Protein AF-A0A7W9S4D6-F1 (afdb_monomer_lite)

Organism: NCBI:txid89772

Sequence (623 aa):
MGTADERPLRIMRVCRWVDLTPTMRRVTLAGADVGPLAGSGLHARLLFPEDDQPQWPHVSADGRPVWNRGQARMPIRAYTLRNIRADAGEVDIDFFLHDGDGVAASWAKNVKADALLGIIGPIGRPVDEADWYLFAGDESSLPPIARMLENLPHDARGLVLIEIANAQERQVLQAPAGMEIRWLQRDGEPGLPHGRLLAQAVVETPVPETGRVACWLGAELTAFQIARAHWRKLGHIDESRIHVAPYWNAAKQTRTEVKLLARPTPAELFEPVDTEGLAALWRRNLADRTPSGVPDFAAAHAVTEAHLMAALVGESVIRLDTDWEGIVQALPEAGEVTVVTRNPAATHRKHGVFDRIMWNEERPVVLDRNINLRIRLESWTHGFFAGAQIAGYDADGLHIFDSCGRSVLHVLACTPAGGEKLRELAQRFRDSDQNPRIGVHRPSPPPAAPDDAEIDVAALAAQWRSMLDTHDIFALARRHGAQRTQSYRLVPDDLAWQVDTELFFEVLKEAARQGEGVMIFVGSPGNVQIHIGQVNTVSVTAKRLSVEDETFGLEIARSHAASCWLVSKPTIDGEIRSIELFDDQGDQIAWVFGERRPGSAQAHSWHALLDRICGRTPVAIPA

pLDDT: mean 87.23, std 13.24, range [28.45, 98.44]

Secondary structure (DSSP, 8-state):
-PPP----EEEEEEEEEEEEETTEEEEEEE-S--GGGGSS-SEEEEE--SSSS--PPEE-TTS-EEPPTTPPPPPEEEEEEEEEEGGGTEEEEEEE--SS--HHHHHHHT--TT-EEEEEEEESPPPPP-SEEEEEE-GGGHHHHHHHHHHS-TT-EEEEEEEESSGGGPPP----TEEEEEEEEGGGSTTPPTTHHHHHHHHHSPPPSSS-EEEEEEEEHHHHHHHHHHHHHT-SS-GGGEEEEEEE-SS---GGGGGGSS---TTTBPPPP-HHHHHHHHHHHHHSSSPPPHHHHHHHTT--HHHHHHHTBTTTEEEBPS-HHHHHHHGGGG-EEEEEEE-SSEEEEEEEE---EE--TT--EEE-SS-EEEE-GGG--EEEEE-HHHHT-SS-EEEEE-TT--EEEEEEESSHHHHHHHHHHHHHTB-S---S----BPPPPPPPPPPGGGS-HHHHHHHHHT-SSTTHHHHHHHHTT--HHHHHHHS-TTTEEEE-THHHHHHHHHHHHHT--EEEEEEETTEEEEEEE----EEE-SSEEEEEETTEEEEEEGGG--EEEEEEEEETTEEEEEEEEE-TTS-EEEEEEE---TTSPPPHHHHHHHHHHHTT-PPPPP-

InterPro domains:
  IPR007037 SIP-like, Rossmann fold domain [PF04954] (130-250)
  IPR007845 Haemin-degrading HemS/ChuX domain [PF05171] (303-413)
  IPR007845 Haemin-degrading HemS/ChuX domain [PF05171] (482-611)
  IPR013113 Siderophore-interacting, FAD-binding [PF08021] (14-124)
  IPR017927 FAD-binding domain, ferredoxin reductase-type [PS51384] (4-129)
  IPR017938 Riboflavin synthase-like beta-barrel [SSF63380] (10-126)
  IPR039261 Ferredoxin-NADP reductase (FNR), nucleotide-binding domain [G3DSA:3.40.50.80] (127-263)
  IPR039374 Siderophore-interacting protein [PTHR30157] (6-252)
  IPR053733 Heme Transport and Utilization Superfamily [G3DSA:3.40.1570.10] (294-556)
  IPR053733 Heme Transport and Utilization Superfamily [G3DSA:3.40.1570.10] (355-608)
  IPR053733 Heme Transport and Utilization Superfamily [SSF144064] (278-613)

Radius of gyration: 28.66 Å; chains: 1; bounding box: 72×70×77 Å

Structure (mmCIF, N/CA/C/O backbone):
data_AF-A0A7W9S4D6-F1
#
_entry.id   AF-A0A7W9S4D6-F1
#
loop_
_atom_site.group_PDB
_atom_site.id
_atom_site.type_symbol
_atom_site.label_atom_id
_atom_site.label_alt_id
_atom_site.label_comp_id
_atom_site.label_asym_id
_atom_site.label_entity_id
_atom_site.label_seq_id
_atom_site.pdbx_PDB_ins_code
_atom_site.Cartn_x
_atom_site.Cartn_y
_atom_site.Cartn_z
_atom_site.occupancy
_atom_site.B_iso_or_equiv
_atom_site.auth_seq_id
_atom_site.auth_comp_id
_atom_site.auth_asym_id
_atom_site.auth_atom_id
_atom_site.pdbx_PDB_model_num
ATOM 1 N N . MET A 1 1 ? 8.910 -39.777 -21.461 1.00 28.47 1 MET A N 1
ATOM 2 C CA . MET A 1 1 ? 9.525 -39.036 -20.341 1.00 28.47 1 MET A CA 1
ATOM 3 C C . MET A 1 1 ? 10.575 -38.118 -20.939 1.00 28.47 1 MET A C 1
ATOM 5 O O . MET A 1 1 ? 11.652 -38.593 -21.262 1.00 28.47 1 MET A O 1
ATOM 9 N N . GLY A 1 2 ? 10.220 -36.861 -21.218 1.00 28.45 2 GLY A N 1
ATOM 10 C CA . GLY A 1 2 ? 11.203 -35.852 -21.616 1.00 28.45 2 GLY A CA 1
ATOM 11 C C . GLY A 1 2 ? 12.002 -35.461 -20.380 1.00 28.45 2 GLY A C 1
ATOM 12 O O . GLY A 1 2 ? 11.406 -35.184 -19.340 1.00 28.45 2 GLY A O 1
ATOM 13 N N . THR A 1 3 ? 13.325 -35.539 -20.466 1.00 34.41 3 THR A N 1
ATOM 14 C CA . THR A 1 3 ? 14.243 -35.082 -19.420 1.00 34.41 3 THR A CA 1
ATOM 15 C C . THR A 1 3 ? 13.934 -33.624 -19.092 1.00 34.41 3 THR A C 1
ATOM 17 O O . THR A 1 3 ? 13.710 -32.830 -20.006 1.00 34.41 3 THR A O 1
ATOM 20 N N . ALA A 1 4 ? 13.873 -33.283 -17.802 1.00 40.53 4 ALA A N 1
ATOM 21 C CA . ALA A 1 4 ? 13.761 -31.896 -17.370 1.00 40.53 4 ALA A CA 1
ATOM 22 C C . ALA A 1 4 ? 14.850 -31.065 -18.068 1.00 40.53 4 ALA A C 1
ATOM 24 O O . ALA A 1 4 ? 15.984 -31.522 -18.198 1.00 40.53 4 ALA A O 1
ATOM 25 N N . ASP A 1 5 ? 14.474 -29.889 -18.562 1.00 56.75 5 ASP A N 1
ATOM 26 C CA . ASP A 1 5 ? 15.351 -28.923 -19.224 1.00 56.75 5 ASP A CA 1
ATOM 27 C C . ASP A 1 5 ? 16.388 -28.417 -18.204 1.00 56.75 5 ASP A C 1
ATOM 29 O O . ASP A 1 5 ? 16.167 -27.422 -17.510 1.00 56.75 5 ASP A O 1
ATOM 33 N N . GLU A 1 6 ? 17.468 -29.180 -18.004 1.00 63.72 6 GLU A N 1
ATOM 34 C CA . GLU A 1 6 ? 18.542 -28.824 -17.081 1.00 63.72 6 GLU A CA 1
ATOM 35 C C . GLU A 1 6 ? 19.187 -27.518 -17.553 1.00 63.72 6 GLU A C 1
ATOM 37 O O . GLU A 1 6 ? 19.672 -27.398 -18.677 1.00 63.72 6 GLU A O 1
ATOM 42 N N . ARG A 1 7 ? 19.206 -26.516 -16.671 1.00 78.12 7 ARG A N 1
ATOM 43 C CA . ARG A 1 7 ? 19.824 -25.205 -16.919 1.00 78.12 7 ARG A CA 1
ATOM 44 C C . ARG A 1 7 ? 21.086 -25.093 -16.074 1.00 78.12 7 ARG A C 1
ATOM 46 O O . ARG A 1 7 ? 21.044 -24.430 -15.038 1.00 78.12 7 ARG A O 1
ATOM 53 N N . PRO A 1 8 ? 22.190 -25.765 -16.445 1.00 86.88 8 PRO A N 1
ATOM 54 C 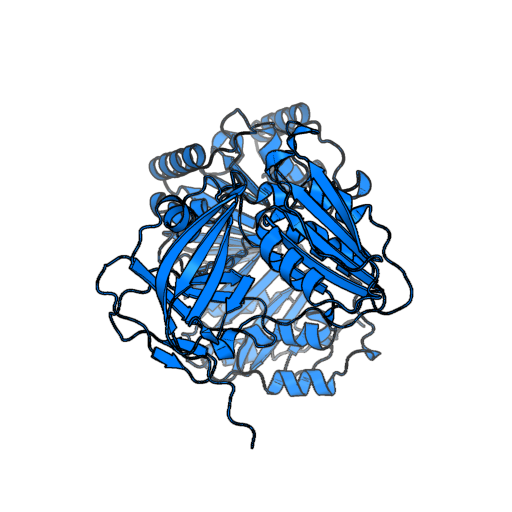CA . PRO A 1 8 ? 23.386 -25.774 -15.620 1.00 86.88 8 PRO A CA 1
ATOM 55 C C . PRO A 1 8 ? 24.000 -24.375 -15.531 1.00 86.88 8 PRO A C 1
ATOM 57 O O . PRO A 1 8 ? 23.840 -23.534 -16.423 1.00 86.88 8 PRO A O 1
ATOM 60 N N . LEU A 1 9 ? 24.737 -24.146 -14.445 1.00 92.19 9 LEU A N 1
ATOM 61 C CA . LEU A 1 9 ? 25.599 -22.980 -14.318 1.00 92.19 9 LEU A CA 1
ATOM 62 C C . LEU A 1 9 ? 26.801 -23.134 -15.252 1.00 92.19 9 LEU A C 1
ATOM 64 O O . LEU A 1 9 ? 27.550 -24.105 -15.159 1.00 92.19 9 LEU A O 1
ATOM 68 N N . ARG A 1 10 ? 27.009 -22.135 -16.106 1.00 94.12 10 ARG A N 1
ATOM 69 C CA . ARG A 1 10 ? 28.177 -22.015 -16.981 1.00 94.12 10 ARG A CA 1
ATOM 70 C C . ARG A 1 10 ? 29.079 -20.916 -16.462 1.00 94.12 10 ARG A C 1
ATOM 72 O O . ARG A 1 10 ? 28.622 -19.797 -16.256 1.00 94.12 10 ARG A O 1
ATOM 79 N N . ILE A 1 11 ? 30.349 -21.231 -16.254 1.00 95.25 11 ILE A N 1
ATOM 80 C CA . ILE A 1 11 ? 31.356 -20.237 -15.891 1.00 95.25 11 ILE A CA 1
ATOM 81 C C . ILE A 1 11 ? 31.969 -19.726 -17.188 1.00 95.25 11 ILE A C 1
ATOM 83 O O . ILE A 1 11 ? 32.553 -20.494 -17.954 1.00 95.25 11 ILE A O 1
ATOM 87 N N . MET A 1 12 ? 31.824 -18.431 -17.416 1.00 96.38 12 MET A N 1
ATOM 88 C CA . MET A 1 12 ? 32.245 -17.749 -18.626 1.00 96.38 12 MET A CA 1
ATOM 89 C C . MET A 1 12 ? 33.365 -16.763 -18.316 1.00 96.38 12 MET A C 1
ATOM 91 O O . MET A 1 12 ? 33.440 -16.231 -17.208 1.00 96.38 12 MET A O 1
ATOM 95 N N . ARG A 1 13 ? 34.214 -16.497 -19.307 1.00 96.62 13 ARG A N 1
ATOM 96 C CA . ARG A 1 13 ? 35.281 -15.489 -19.253 1.00 96.62 13 ARG A CA 1
ATOM 97 C C . ARG A 1 13 ? 35.017 -14.386 -20.260 1.00 96.62 13 ARG A C 1
ATOM 99 O O . ARG A 1 13 ? 34.566 -14.666 -21.368 1.00 96.62 13 ARG A O 1
ATOM 106 N N . VAL A 1 14 ? 35.343 -13.150 -19.907 1.00 97.50 14 VAL A N 1
ATOM 107 C CA . VAL A 1 14 ? 35.330 -12.029 -20.852 1.00 97.50 14 VAL A CA 1
ATOM 108 C C . VAL A 1 14 ? 36.462 -12.180 -21.864 1.00 97.50 14 VAL A C 1
ATOM 110 O O . VAL A 1 14 ? 37.633 -12.159 -21.495 1.00 97.50 14 VAL A O 1
ATOM 113 N N . CYS A 1 15 ? 36.116 -12.261 -23.149 1.00 95.56 15 CYS A N 1
ATOM 114 C CA . CYS A 1 15 ? 37.097 -12.302 -24.238 1.00 95.56 15 CYS A CA 1
ATOM 115 C C . CYS A 1 15 ? 37.357 -10.928 -24.846 1.00 95.56 15 CYS A C 1
ATOM 117 O O . CYS A 1 15 ? 38.493 -10.594 -25.168 1.00 95.56 15 CYS A O 1
ATOM 119 N N . ARG A 1 16 ? 36.294 -10.149 -25.060 1.00 97.00 16 ARG A N 1
ATOM 120 C CA . ARG A 1 16 ? 36.350 -8.817 -25.676 1.00 97.00 16 ARG A CA 1
ATOM 121 C C . ARG A 1 16 ? 35.084 -8.029 -25.365 1.00 97.00 16 ARG A C 1
ATOM 123 O O . ARG A 1 16 ? 34.067 -8.611 -24.992 1.00 97.00 16 ARG A O 1
ATOM 130 N N . TRP A 1 17 ? 35.133 -6.721 -25.579 1.00 98.12 17 TRP A N 1
ATOM 131 C CA . TRP A 1 17 ? 33.969 -5.844 -25.519 1.00 98.12 17 TRP A CA 1
ATOM 132 C C . TRP A 1 17 ? 34.079 -4.721 -26.551 1.00 98.12 17 TRP A C 1
ATOM 134 O O . TRP A 1 17 ? 35.173 -4.396 -27.013 1.00 98.12 17 TRP A O 1
ATOM 144 N N . VAL A 1 18 ? 32.937 -4.148 -26.920 1.00 97.56 18 VAL A N 1
ATOM 145 C CA . VAL A 1 18 ? 32.827 -3.009 -27.837 1.00 97.56 18 VAL A CA 1
ATOM 146 C C . VAL A 1 18 ? 31.683 -2.099 -27.394 1.00 97.56 18 VAL A C 1
ATOM 148 O O . VAL A 1 18 ? 30.621 -2.584 -27.004 1.00 97.56 18 VAL A O 1
ATOM 151 N N . ASP A 1 19 ? 31.897 -0.788 -27.460 1.00 97.44 19 ASP A N 1
ATOM 152 C CA . ASP A 1 19 ? 30.840 0.205 -27.264 1.00 97.44 19 ASP A CA 1
ATOM 153 C C . ASP A 1 19 ? 30.028 0.312 -28.560 1.00 97.44 19 ASP A C 1
ATOM 155 O O . ASP A 1 19 ? 30.564 0.667 -29.610 1.00 97.44 19 ASP A O 1
ATOM 159 N N . LEU A 1 20 ? 28.753 -0.078 -28.504 1.00 96.94 20 LEU A N 1
ATOM 160 C CA . LEU A 1 20 ? 27.819 -0.000 -29.631 1.00 96.94 20 LEU A CA 1
ATOM 161 C C . LEU A 1 20 ? 27.287 1.426 -29.797 1.00 96.94 20 LEU A C 1
ATOM 163 O O . LEU A 1 20 ? 27.122 1.903 -30.917 1.00 96.94 20 LEU A O 1
ATOM 167 N N . THR A 1 21 ? 27.025 2.079 -28.669 1.00 96.94 21 THR A N 1
ATOM 168 C CA . THR A 1 21 ? 26.606 3.477 -28.529 1.00 96.94 21 THR A CA 1
ATOM 169 C C . THR A 1 21 ? 27.219 4.030 -27.235 1.00 96.94 21 THR A C 1
ATOM 171 O O . THR A 1 21 ? 27.749 3.236 -26.447 1.00 96.94 21 THR A O 1
ATOM 174 N N . PRO A 1 22 ? 27.175 5.350 -26.966 1.00 94.50 22 PRO A N 1
ATOM 175 C CA . PRO A 1 22 ? 27.734 5.900 -25.729 1.00 94.50 22 PRO A CA 1
ATOM 176 C C . PRO A 1 22 ? 27.192 5.238 -24.452 1.00 94.50 22 PRO A C 1
ATOM 178 O O . PRO A 1 22 ? 27.948 5.071 -23.495 1.00 94.50 22 PRO A O 1
ATOM 181 N N . THR A 1 23 ? 25.925 4.800 -24.447 1.00 93.25 23 THR A N 1
ATOM 182 C CA . THR A 1 23 ? 25.314 4.109 -23.296 1.00 93.25 23 THR A CA 1
ATOM 183 C C . THR A 1 23 ? 25.107 2.602 -23.473 1.00 93.25 23 THR A C 1
ATOM 185 O O . THR A 1 23 ? 24.481 1.976 -22.621 1.00 93.25 23 THR A O 1
ATOM 188 N N . MET A 1 24 ? 25.643 1.961 -24.517 1.00 96.31 24 MET A N 1
ATOM 189 C CA . MET A 1 24 ? 25.496 0.512 -24.714 1.00 96.31 24 MET A CA 1
ATOM 190 C C . MET A 1 24 ? 26.831 -0.163 -25.014 1.00 96.31 24 MET A C 1
ATOM 192 O O . MET A 1 24 ? 27.460 0.107 -26.036 1.00 96.31 24 MET A O 1
ATOM 196 N N . ARG A 1 25 ? 27.214 -1.137 -24.183 1.00 97.50 25 ARG A N 1
ATOM 197 C CA . ARG A 1 25 ? 28.420 -1.953 -24.377 1.00 97.50 25 ARG A CA 1
ATOM 198 C C . ARG A 1 25 ? 28.076 -3.416 -24.592 1.00 97.50 25 ARG A C 1
ATOM 200 O O . ARG A 1 25 ? 27.480 -4.051 -23.728 1.00 97.50 25 ARG A O 1
ATOM 207 N N . ARG A 1 26 ? 28.541 -3.987 -25.700 1.00 98.19 26 ARG A N 1
ATOM 208 C CA . ARG A 1 26 ? 28.525 -5.434 -25.927 1.00 98.19 26 ARG A CA 1
ATOM 209 C C . ARG A 1 26 ? 29.752 -6.065 -25.296 1.00 98.19 26 ARG A C 1
ATOM 211 O O . ARG A 1 26 ? 30.873 -5.675 -25.611 1.00 98.19 26 ARG A O 1
ATOM 218 N N . VAL A 1 27 ? 29.550 -7.079 -24.467 1.00 98.44 27 VAL A N 1
ATOM 219 C CA . VAL A 1 27 ? 30.611 -7.927 -23.920 1.00 98.44 27 VAL A CA 1
ATOM 220 C C . VAL A 1 27 ? 30.455 -9.330 -24.494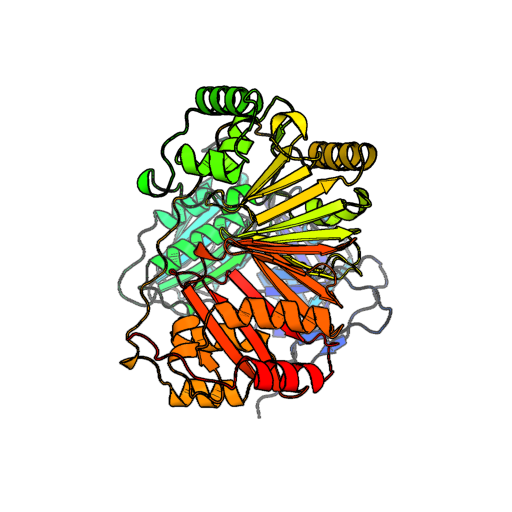 1.00 98.44 27 VAL A C 1
ATOM 222 O O . VAL A 1 27 ? 29.392 -9.941 -24.379 1.00 98.44 27 VAL A O 1
ATOM 225 N N . THR A 1 28 ? 31.520 -9.849 -25.101 1.00 98.38 28 THR A N 1
ATOM 226 C CA . THR A 1 28 ? 31.585 -11.238 -25.552 1.00 98.38 28 THR A CA 1
ATOM 227 C C . THR A 1 28 ? 32.217 -12.102 -24.470 1.00 98.38 28 THR A C 1
ATOM 229 O O . THR A 1 28 ? 33.349 -11.867 -24.035 1.00 98.38 28 THR A O 1
ATOM 232 N N . LEU A 1 29 ? 31.482 -13.135 -24.082 1.00 98.12 29 LEU A N 1
ATOM 233 C CA . LEU A 1 29 ? 31.848 -14.117 -23.078 1.00 98.12 29 LEU A CA 1
ATOM 234 C C . LEU A 1 29 ? 32.151 -15.455 -23.756 1.00 98.12 29 LEU A C 1
ATOM 236 O O . LEU A 1 29 ? 31.355 -15.887 -24.587 1.00 98.12 29 LEU A O 1
ATOM 240 N N . ALA A 1 30 ? 33.237 -16.135 -23.386 1.00 97.62 30 ALA A N 1
ATOM 241 C CA . ALA A 1 30 ? 33.519 -17.499 -23.837 1.00 97.62 30 ALA A CA 1
ATOM 242 C C . ALA A 1 30 ? 33.471 -18.518 -22.699 1.00 97.62 30 ALA A C 1
ATOM 244 O O . ALA A 1 30 ? 33.857 -18.236 -21.562 1.00 97.62 30 ALA A O 1
ATOM 245 N N . GLY A 1 31 ? 33.015 -19.723 -23.024 1.00 95.00 31 GLY A N 1
ATOM 246 C CA . GLY A 1 31 ? 32.929 -20.842 -22.099 1.00 95.00 31 GLY A CA 1
ATOM 247 C C . GLY A 1 31 ? 32.488 -22.126 -22.792 1.00 95.00 31 GLY A C 1
ATOM 248 O O . GLY A 1 31 ? 32.230 -22.161 -23.994 1.00 95.00 31 GLY A O 1
ATOM 249 N N . ALA A 1 32 ? 32.430 -23.208 -22.023 1.00 91.56 32 ALA A N 1
ATOM 250 C CA . ALA A 1 32 ? 31.983 -24.498 -22.529 1.00 91.56 32 ALA A CA 1
ATOM 251 C C . ALA A 1 32 ? 30.449 -24.573 -22.603 1.00 91.56 32 ALA A C 1
ATOM 253 O O . ALA A 1 32 ? 29.744 -23.897 -21.854 1.00 91.56 32 ALA A O 1
ATOM 254 N N . ASP A 1 33 ? 29.951 -25.449 -23.479 1.00 89.50 33 ASP A N 1
ATOM 255 C CA . ASP A 1 33 ? 28.536 -25.828 -23.562 1.00 89.50 33 ASP A CA 1
ATOM 256 C C . ASP A 1 33 ? 27.567 -24.643 -23.761 1.00 89.50 33 ASP A C 1
ATOM 258 O O . ASP A 1 33 ? 26.503 -24.584 -23.161 1.00 89.50 33 ASP A O 1
ATOM 262 N N . VAL A 1 34 ? 27.899 -23.651 -24.592 1.00 93.69 34 VAL A N 1
ATOM 263 C CA . VAL A 1 34 ? 26.993 -22.498 -24.801 1.00 93.69 34 VAL A CA 1
ATOM 264 C C . VAL A 1 34 ? 25.797 -22.813 -25.708 1.00 93.69 34 VAL A C 1
ATOM 266 O O . VAL A 1 34 ? 24.838 -22.048 -25.727 1.00 93.69 34 VAL A O 1
ATOM 269 N N . GLY A 1 35 ? 25.825 -23.928 -26.447 1.00 91.56 35 GLY A N 1
ATOM 270 C CA . GLY A 1 35 ? 24.792 -24.313 -27.419 1.00 91.56 35 GLY A CA 1
ATOM 271 C C . GLY A 1 35 ? 23.357 -24.303 -26.869 1.00 91.56 35 GLY A C 1
ATOM 272 O O . GLY A 1 35 ? 22.498 -23.670 -27.483 1.00 91.56 35 GLY A O 1
ATOM 273 N N . PRO A 1 36 ? 23.077 -24.899 -25.693 1.00 91.44 36 PRO A N 1
ATOM 274 C CA . PRO A 1 36 ? 21.741 -24.882 -25.092 1.00 91.44 36 PRO A CA 1
ATOM 275 C C . PRO A 1 36 ? 21.191 -23.480 -24.772 1.00 91.44 36 PRO A C 1
ATOM 277 O O . PRO A 1 36 ? 19.978 -23.311 -24.664 1.00 91.44 36 PRO A O 1
ATOM 280 N N . LEU A 1 37 ? 22.041 -22.447 -24.672 1.00 91.44 37 LEU A N 1
ATOM 281 C CA . LEU A 1 37 ? 21.589 -21.058 -24.497 1.00 91.44 37 LEU A CA 1
ATOM 282 C C . LEU A 1 37 ? 20.808 -20.532 -25.715 1.00 91.44 37 LEU A C 1
ATOM 284 O O . LEU A 1 37 ? 20.082 -19.549 -25.586 1.00 91.44 37 LEU A O 1
ATOM 288 N N . ALA A 1 38 ? 20.906 -21.194 -26.874 1.00 88.50 38 ALA A N 1
ATOM 289 C CA . ALA A 1 38 ? 20.139 -20.881 -28.082 1.00 88.50 38 ALA A CA 1
ATOM 290 C C . ALA A 1 38 ? 18.675 -21.355 -28.044 1.00 88.50 38 ALA A C 1
ATOM 292 O O . ALA A 1 38 ? 17.965 -21.210 -29.036 1.00 88.50 38 ALA A O 1
ATOM 293 N N . GLY A 1 39 ? 18.207 -21.897 -26.914 1.00 83.88 39 GLY A N 1
ATOM 294 C CA . GLY A 1 39 ? 16.796 -22.218 -26.704 1.00 83.88 39 GLY A CA 1
ATOM 295 C C . GLY A 1 39 ? 15.860 -20.998 -26.768 1.00 83.88 39 GLY A C 1
ATOM 296 O O . GLY A 1 39 ? 16.274 -19.852 -26.948 1.00 83.88 39 GLY A O 1
ATOM 297 N N . SER A 1 40 ? 14.562 -21.246 -26.578 1.00 79.94 40 SER A N 1
ATOM 298 C CA . SER A 1 40 ? 13.491 -20.257 -26.791 1.00 79.94 40 SER A CA 1
ATOM 299 C C . SER A 1 40 ? 13.463 -19.088 -25.796 1.00 79.94 40 SER A C 1
ATOM 301 O O . SER A 1 40 ? 12.718 -18.133 -26.001 1.00 79.94 40 SER A O 1
ATOM 303 N N . GLY A 1 41 ? 14.226 -19.152 -24.703 1.00 84.69 41 GLY A N 1
ATOM 304 C CA . GLY A 1 41 ? 14.321 -18.054 -23.743 1.00 84.69 41 GLY A CA 1
ATOM 305 C C . GLY A 1 41 ? 15.192 -16.907 -24.265 1.00 84.69 41 GLY A C 1
ATOM 306 O O . GLY A 1 41 ? 16.271 -17.125 -24.817 1.00 84.69 41 GLY A O 1
ATOM 307 N N . LEU A 1 42 ? 14.731 -15.670 -24.066 1.00 87.00 42 LEU A N 1
ATOM 308 C CA . LEU A 1 42 ? 15.439 -14.461 -24.506 1.00 87.00 42 LEU A CA 1
ATOM 309 C C . LEU A 1 42 ? 16.629 -14.107 -23.605 1.00 87.00 42 LEU A C 1
ATOM 311 O O . LEU A 1 42 ? 17.602 -13.505 -24.065 1.00 87.00 42 LEU A O 1
ATOM 315 N N . HIS A 1 43 ? 16.556 -14.465 -22.322 1.00 91.56 43 HIS A N 1
ATOM 316 C CA . HIS A 1 43 ? 17.478 -13.982 -21.299 1.00 91.56 43 HIS A CA 1
ATOM 317 C C . HIS A 1 43 ? 18.258 -15.118 -20.631 1.00 91.56 43 HIS A C 1
ATOM 319 O O . HIS A 1 43 ? 17.927 -16.293 -20.753 1.00 91.56 43 HIS A O 1
ATOM 325 N N . ALA A 1 44 ? 19.276 -14.763 -19.859 1.00 92.81 44 ALA A N 1
ATOM 326 C CA . ALA A 1 44 ? 19.931 -15.630 -18.891 1.00 92.81 44 ALA A CA 1
ATOM 327 C C . ALA A 1 44 ? 20.154 -14.870 -17.583 1.00 92.81 44 ALA A C 1
ATOM 329 O O . ALA A 1 44 ? 20.226 -13.641 -17.569 1.00 92.81 44 ALA A O 1
ATOM 330 N N . ARG A 1 45 ? 20.278 -15.597 -16.472 1.00 92.00 45 ARG A N 1
ATOM 331 C CA . ARG A 1 45 ? 20.753 -15.030 -15.209 1.00 92.00 45 ARG A CA 1
ATOM 332 C C . ARG A 1 45 ? 22.272 -14.960 -15.243 1.00 92.00 45 ARG A C 1
ATOM 334 O O . ARG A 1 45 ? 22.917 -15.998 -15.365 1.00 92.00 45 ARG A O 1
ATOM 341 N N . LEU A 1 46 ? 22.813 -13.759 -15.099 1.00 94.69 46 LEU A N 1
ATOM 342 C CA . LEU A 1 46 ? 24.232 -13.497 -14.916 1.00 94.69 46 LEU A CA 1
ATOM 343 C C . LEU A 1 46 ? 24.545 -13.381 -13.427 1.00 94.69 46 LEU A C 1
ATOM 345 O O . LEU A 1 46 ? 23.844 -12.663 -12.714 1.00 94.69 46 LEU A O 1
ATOM 349 N N . LEU A 1 47 ? 25.573 -14.089 -12.971 1.00 93.75 47 LEU A N 1
ATOM 350 C CA . LEU A 1 47 ? 26.087 -14.059 -11.606 1.00 93.75 47 LEU A CA 1
ATOM 351 C C . LEU A 1 47 ? 27.409 -13.294 -11.611 1.00 93.75 47 LEU A C 1
ATOM 353 O O . LEU A 1 47 ? 28.333 -13.689 -12.325 1.00 93.75 47 LEU A O 1
ATOM 357 N N . PHE A 1 48 ? 27.476 -12.227 -10.816 1.00 91.94 48 PHE A N 1
ATOM 358 C CA . PHE A 1 48 ? 28.609 -11.302 -10.757 1.00 91.94 48 PHE A CA 1
ATOM 359 C C . PHE A 1 48 ? 29.475 -11.625 -9.532 1.00 91.94 48 PHE A C 1
ATOM 361 O O . PHE A 1 48 ? 29.054 -11.330 -8.414 1.00 91.94 48 PHE A O 1
ATOM 368 N N . PRO A 1 49 ? 30.639 -12.271 -9.698 1.00 90.44 49 PRO A N 1
ATOM 369 C CA . PRO A 1 49 ? 31.543 -12.522 -8.584 1.00 90.44 49 PRO A CA 1
ATOM 370 C C . PRO A 1 49 ? 32.256 -11.235 -8.142 1.00 90.44 49 PRO A C 1
ATOM 372 O O . PRO A 1 49 ? 32.579 -10.390 -8.974 1.00 90.44 49 PRO A O 1
ATOM 375 N N . GLU A 1 50 ? 32.512 -11.103 -6.838 1.00 80.25 50 GLU A N 1
ATOM 376 C CA . GLU A 1 50 ? 33.300 -9.993 -6.268 1.00 80.25 50 GLU A CA 1
ATOM 377 C C . GLU A 1 50 ? 34.806 -10.310 -6.220 1.00 80.25 50 GLU A C 1
ATOM 379 O O . GLU A 1 50 ? 35.627 -9.399 -6.298 1.00 80.25 50 GLU A O 1
ATOM 384 N N . ASP A 1 51 ? 35.158 -11.601 -6.171 1.00 77.81 51 ASP A N 1
ATOM 385 C CA . ASP A 1 51 ? 36.530 -12.105 -6.071 1.00 77.81 51 ASP A CA 1
ATOM 386 C C . ASP A 1 51 ? 36.967 -12.858 -7.339 1.00 77.81 51 ASP A C 1
ATOM 388 O O . ASP A 1 51 ? 36.152 -13.482 -8.024 1.00 77.81 51 ASP A O 1
ATOM 392 N N . ASP A 1 52 ? 38.280 -12.915 -7.584 1.00 75.81 52 ASP A N 1
ATOM 393 C CA . ASP A 1 52 ? 38.885 -13.673 -8.695 1.00 75.81 52 ASP A CA 1
ATOM 394 C C . ASP A 1 52 ? 38.801 -15.205 -8.514 1.00 75.81 52 ASP A C 1
ATOM 396 O O . ASP A 1 52 ? 38.992 -15.967 -9.465 1.00 75.81 52 ASP A O 1
ATOM 400 N N . GLN A 1 53 ? 38.492 -15.679 -7.299 1.00 82.12 53 GLN A N 1
ATOM 401 C CA . GLN A 1 53 ? 38.256 -17.096 -6.985 1.00 82.12 53 GLN A CA 1
ATOM 402 C C . GLN A 1 53 ? 36.856 -17.313 -6.388 1.00 82.12 53 GLN A C 1
ATOM 404 O O . GLN A 1 53 ? 36.711 -17.620 -5.202 1.00 82.12 53 GLN A O 1
ATOM 409 N N . PRO A 1 54 ? 35.801 -17.153 -7.200 1.00 86.56 54 PRO A N 1
ATOM 410 C CA . PRO A 1 54 ? 34.436 -17.180 -6.708 1.00 86.56 54 PRO A CA 1
ATOM 411 C C . PRO A 1 54 ? 33.974 -18.573 -6.282 1.00 86.56 54 PRO A C 1
ATOM 413 O O . PRO A 1 54 ? 34.186 -19.572 -6.972 1.00 86.56 54 PRO A O 1
ATOM 416 N N . GLN A 1 55 ? 33.241 -18.625 -5.171 1.00 89.12 55 GLN A N 1
ATOM 417 C CA . GLN A 1 55 ? 32.504 -19.818 -4.762 1.00 89.12 55 GLN A CA 1
ATOM 418 C C . GLN A 1 55 ? 31.144 -19.848 -5.461 1.00 89.12 55 GLN A C 1
ATOM 420 O O . GLN A 1 55 ? 30.212 -19.161 -5.047 1.00 89.12 55 GLN A O 1
ATOM 425 N N . TRP A 1 56 ? 31.022 -20.640 -6.521 1.00 90.81 56 TRP A N 1
ATOM 426 C CA . TRP A 1 56 ? 29.795 -20.745 -7.314 1.00 90.81 56 TRP A CA 1
ATOM 427 C C . TRP A 1 56 ? 28.662 -21.499 -6.590 1.00 90.81 56 TRP A C 1
ATOM 429 O O . TRP A 1 56 ? 28.938 -22.404 -5.797 1.00 90.81 56 TRP A O 1
ATOM 439 N N . PRO A 1 57 ? 27.384 -21.164 -6.848 1.00 87.81 57 PRO A N 1
ATOM 440 C CA . PRO A 1 57 ? 26.254 -21.921 -6.320 1.00 87.81 57 PRO A CA 1
ATOM 441 C C . PRO A 1 57 ? 26.043 -23.227 -7.095 1.00 87.81 57 PRO A C 1
ATOM 443 O O . PRO A 1 57 ? 26.412 -23.349 -8.265 1.00 87.81 57 PRO A O 1
ATOM 446 N N . HIS A 1 58 ? 25.356 -24.178 -6.467 1.00 86.12 58 HIS A N 1
ATOM 447 C CA . HIS A 1 58 ? 24.755 -25.299 -7.189 1.00 86.12 58 HIS A CA 1
ATOM 448 C C . HIS A 1 58 ? 23.485 -24.831 -7.910 1.00 86.12 58 HIS A C 1
ATOM 450 O O . HIS A 1 58 ? 22.910 -23.808 -7.545 1.00 86.12 58 HIS A O 1
ATOM 456 N N . VAL A 1 59 ? 23.015 -25.568 -8.916 1.00 83.12 59 VAL A N 1
ATOM 457 C CA . VAL A 1 59 ? 21.729 -25.280 -9.567 1.00 83.12 59 VAL A CA 1
ATOM 458 C C . VAL A 1 59 ? 20.756 -26.411 -9.267 1.00 83.12 59 VAL A C 1
ATOM 460 O O . VAL A 1 59 ? 21.077 -27.576 -9.491 1.00 83.12 59 VAL A O 1
ATOM 463 N N . SER A 1 60 ? 19.589 -26.082 -8.718 1.00 76.81 60 SER A N 1
ATOM 464 C CA . SER A 1 60 ? 18.512 -27.048 -8.492 1.00 76.81 60 SER A CA 1
ATOM 465 C C . SER A 1 60 ? 17.845 -27.461 -9.806 1.00 76.81 60 SER A C 1
ATOM 467 O O . SER A 1 60 ? 17.988 -26.798 -10.832 1.00 76.81 60 SER A O 1
ATOM 469 N N . ALA A 1 61 ? 17.064 -28.544 -9.772 1.00 71.12 61 ALA A N 1
ATOM 470 C CA . ALA A 1 61 ? 16.370 -29.079 -10.948 1.00 71.12 61 ALA A CA 1
ATOM 471 C C . ALA A 1 61 ? 15.409 -28.076 -11.627 1.00 71.12 61 ALA A C 1
ATOM 473 O O . ALA A 1 61 ? 15.129 -28.198 -12.812 1.00 71.12 61 ALA A O 1
ATOM 474 N N . ASP A 1 62 ? 14.926 -27.064 -10.901 1.00 66.12 62 ASP A N 1
ATOM 475 C CA . ASP A 1 62 ? 14.099 -25.966 -11.425 1.00 66.12 62 ASP A CA 1
ATOM 476 C C . ASP A 1 62 ? 14.926 -24.772 -11.957 1.00 66.12 62 ASP A C 1
ATOM 478 O O . ASP A 1 62 ? 14.387 -23.707 -12.277 1.00 66.12 62 ASP A O 1
ATOM 482 N N . GLY A 1 63 ? 16.249 -24.929 -12.058 1.00 71.12 63 GLY A N 1
ATOM 483 C CA . GLY A 1 63 ? 17.160 -23.931 -12.606 1.00 71.12 63 GLY A CA 1
ATOM 484 C C . GLY A 1 63 ? 17.419 -22.750 -11.670 1.00 71.12 63 GLY A C 1
ATOM 485 O O . GLY A 1 63 ? 17.735 -21.661 -12.158 1.00 71.12 63 GLY A O 1
ATOM 486 N N . ARG A 1 64 ? 17.236 -22.899 -10.349 1.00 76.62 64 ARG A N 1
ATOM 487 C CA . ARG A 1 64 ? 17.529 -21.849 -9.356 1.00 76.62 64 ARG A CA 1
ATOM 488 C C . ARG A 1 64 ? 18.912 -22.052 -8.721 1.00 76.62 64 ARG A C 1
ATOM 490 O O . ARG A 1 64 ? 19.307 -23.185 -8.465 1.00 76.62 64 ARG A O 1
ATOM 497 N N . PRO A 1 65 ? 19.661 -20.972 -8.444 1.00 78.69 65 PRO A N 1
ATOM 498 C CA . PRO A 1 65 ? 20.923 -21.072 -7.721 1.00 78.69 65 PRO A CA 1
ATOM 499 C C . PRO A 1 65 ? 20.674 -21.408 -6.243 1.00 78.69 65 PRO A C 1
ATOM 501 O O . PRO A 1 65 ? 19.886 -20.745 -5.566 1.00 78.69 65 PRO A O 1
ATOM 504 N N . VAL A 1 66 ? 21.378 -22.419 -5.742 1.00 80.81 66 VAL A N 1
ATOM 505 C CA . VAL A 1 66 ? 21.345 -22.913 -4.365 1.00 80.81 66 VAL A CA 1
ATOM 506 C C . VAL A 1 66 ? 22.706 -22.663 -3.720 1.00 80.81 66 VAL A C 1
ATOM 508 O O . VAL A 1 66 ? 23.739 -23.110 -4.218 1.00 80.81 66 VAL A O 1
ATOM 511 N N . TRP A 1 67 ? 22.688 -21.944 -2.601 1.00 84.12 67 TRP A N 1
ATOM 512 C CA . TRP A 1 67 ? 23.877 -21.538 -1.851 1.00 84.12 67 TRP A CA 1
ATOM 513 C C . TRP A 1 67 ? 24.038 -22.397 -0.599 1.00 84.12 67 TRP A C 1
ATOM 515 O O . TRP A 1 67 ? 23.062 -22.641 0.116 1.00 84.12 67 TRP A O 1
ATOM 525 N N . ASN A 1 68 ? 25.2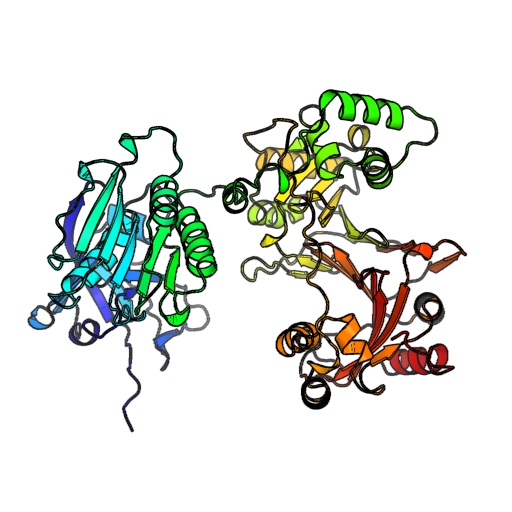68 -22.809 -0.300 1.00 78.75 68 ASN A N 1
ATOM 526 C CA . ASN A 1 68 ? 25.571 -23.524 0.934 1.00 78.75 68 ASN A CA 1
ATOM 527 C C . ASN A 1 68 ? 25.458 -22.590 2.150 1.00 78.75 68 ASN A C 1
ATOM 529 O O . ASN A 1 68 ? 25.603 -21.369 2.052 1.00 78.75 68 ASN A O 1
ATOM 533 N N . ARG A 1 69 ? 25.192 -23.158 3.333 1.00 66.62 69 ARG A N 1
ATOM 534 C CA . ARG A 1 69 ? 25.069 -22.380 4.574 1.00 66.62 69 ARG A CA 1
ATOM 535 C C . ARG A 1 69 ? 26.377 -21.628 4.856 1.00 66.62 69 ARG A C 1
ATOM 537 O O . ARG A 1 69 ? 27.420 -22.254 4.992 1.00 66.62 69 ARG A O 1
ATOM 544 N N . GLY A 1 70 ? 26.299 -20.301 4.978 1.00 69.69 70 GLY A N 1
ATOM 545 C CA . GLY A 1 70 ? 27.458 -19.428 5.219 1.00 69.69 70 GLY A CA 1
ATOM 546 C C . GLY A 1 70 ? 28.195 -18.959 3.958 1.00 69.69 70 GLY A C 1
ATOM 547 O O . GLY A 1 70 ? 29.117 -18.161 4.077 1.00 69.69 70 GLY A O 1
ATOM 548 N N . GLN A 1 71 ? 27.788 -19.403 2.763 1.00 74.75 71 GLN A N 1
ATOM 549 C CA . GLN A 1 71 ? 28.347 -18.930 1.495 1.00 74.75 71 GLN A CA 1
ATOM 550 C C . GLN A 1 71 ? 27.821 -17.525 1.165 1.00 74.75 71 GLN A C 1
ATOM 552 O O . GLN A 1 71 ? 26.609 -17.284 1.208 1.00 74.75 71 GLN A O 1
ATOM 557 N N . ALA A 1 72 ? 28.725 -16.605 0.818 1.00 70.56 72 ALA A N 1
ATOM 558 C CA . ALA A 1 72 ? 28.362 -15.275 0.337 1.00 70.56 72 ALA A CA 1
ATOM 559 C C . ALA A 1 72 ? 27.575 -15.380 -0.980 1.00 70.56 72 ALA A C 1
ATOM 561 O O . ALA A 1 72 ? 27.911 -16.177 -1.858 1.00 70.56 72 ALA A O 1
ATOM 562 N N . ARG A 1 73 ? 26.503 -14.593 -1.110 1.00 82.38 73 ARG A N 1
ATOM 563 C CA . ARG A 1 73 ? 25.639 -14.618 -2.297 1.00 82.38 73 ARG A CA 1
ATOM 564 C C . ARG A 1 73 ? 26.119 -13.600 -3.319 1.00 82.38 73 ARG A C 1
ATOM 566 O O . ARG A 1 73 ? 26.214 -12.421 -3.003 1.00 82.38 73 ARG A O 1
ATOM 573 N N . MET A 1 74 ? 26.319 -14.049 -4.553 1.00 85.75 74 MET A N 1
ATOM 574 C CA . MET A 1 74 ? 26.628 -13.157 -5.672 1.00 85.75 74 MET A CA 1
ATOM 575 C C . MET A 1 74 ? 25.375 -12.406 -6.133 1.00 85.75 74 MET A C 1
ATOM 577 O O . MET A 1 74 ? 24.293 -13.006 -6.195 1.00 85.75 74 MET A O 1
ATOM 581 N N . PRO A 1 75 ? 25.501 -11.132 -6.538 1.00 85.31 75 PRO A N 1
ATOM 582 C CA . PRO A 1 75 ? 24.457 -10.447 -7.278 1.00 85.31 75 PRO A CA 1
ATOM 583 C C . PRO A 1 75 ? 24.078 -11.216 -8.548 1.00 85.31 75 PRO A C 1
ATOM 585 O O . PRO A 1 75 ? 24.940 -11.682 -9.295 1.00 85.31 75 PRO A O 1
ATOM 588 N N . ILE A 1 76 ? 22.772 -11.325 -8.802 1.00 84.50 76 ILE A N 1
ATOM 589 C CA . ILE A 1 76 ? 22.222 -11.978 -9.994 1.00 84.50 76 ILE A CA 1
ATOM 590 C C . ILE A 1 76 ? 21.388 -10.970 -10.778 1.00 84.50 76 ILE A C 1
ATOM 592 O O . ILE A 1 76 ? 20.553 -10.281 -10.186 1.00 84.50 76 ILE A O 1
ATOM 596 N N . ARG A 1 77 ? 21.588 -10.869 -12.095 1.00 85.69 77 ARG A N 1
ATOM 597 C CA . ARG A 1 77 ? 20.763 -10.030 -12.986 1.00 85.69 77 ARG A CA 1
ATOM 598 C C . ARG A 1 77 ? 20.354 -10.799 -14.232 1.00 85.69 77 ARG A C 1
ATOM 600 O O . ARG A 1 77 ? 21.121 -11.617 -14.724 1.00 85.69 77 ARG A O 1
ATOM 607 N N . ALA A 1 78 ? 19.149 -10.553 -14.732 1.00 88.94 78 ALA A N 1
ATOM 608 C CA . ALA A 1 78 ? 18.716 -11.111 -16.006 1.00 88.94 78 ALA A CA 1
ATOM 609 C C . ALA A 1 78 ? 19.217 -10.220 -17.149 1.00 88.94 78 ALA A C 1
ATOM 611 O O . ALA A 1 78 ? 19.026 -9.011 -17.100 1.00 88.94 78 ALA A O 1
ATOM 612 N N . TYR A 1 79 ? 19.841 -10.818 -18.160 1.00 93.38 79 TYR A N 1
ATOM 613 C CA . TYR A 1 79 ? 20.313 -10.123 -19.357 1.00 93.38 79 TYR A CA 1
ATOM 614 C C . TYR A 1 79 ? 19.944 -10.895 -20.612 1.00 93.38 79 TYR A C 1
ATOM 616 O O . TYR A 1 79 ? 19.893 -12.124 -20.601 1.00 93.38 79 TYR A O 1
ATOM 624 N N . THR A 1 80 ? 19.704 -10.175 -21.704 1.00 94.12 80 THR A N 1
ATOM 625 C CA . THR A 1 80 ? 19.421 -10.780 -23.007 1.00 94.12 80 THR A CA 1
ATOM 626 C C . THR A 1 80 ? 20.659 -11.465 -23.564 1.00 94.12 80 THR A C 1
ATOM 628 O O . THR A 1 80 ? 21.714 -10.853 -23.711 1.00 94.12 80 THR A O 1
ATOM 631 N N . LEU A 1 81 ? 20.500 -12.733 -23.928 1.00 94.94 81 LEU A N 1
ATOM 632 C CA . LEU A 1 81 ? 21.476 -13.479 -24.713 1.00 94.94 81 LEU A CA 1
ATOM 633 C C . LEU A 1 81 ? 21.401 -12.952 -26.155 1.00 94.94 81 LEU A C 1
ATOM 635 O O . LEU A 1 81 ? 20.412 -13.223 -26.830 1.00 94.94 81 LEU A O 1
ATOM 639 N N . ARG A 1 82 ? 22.363 -12.160 -26.642 1.00 95.19 82 ARG A N 1
ATOM 640 C CA . ARG A 1 82 ? 22.208 -11.485 -27.946 1.00 95.19 82 ARG A CA 1
ATOM 641 C C . ARG A 1 82 ? 22.564 -12.342 -29.134 1.00 95.19 82 ARG A C 1
ATOM 643 O O . ARG A 1 82 ? 21.714 -12.521 -29.996 1.00 95.19 82 ARG A O 1
ATOM 650 N N . ASN A 1 83 ? 23.782 -12.868 -29.144 1.00 93.25 83 ASN A N 1
ATOM 651 C CA . ASN A 1 83 ? 24.266 -13.798 -30.156 1.00 93.25 83 ASN A CA 1
ATOM 652 C C . ASN A 1 83 ? 24.924 -14.969 -29.448 1.00 93.25 83 ASN A C 1
ATOM 654 O O . ASN A 1 83 ? 25.739 -14.756 -28.554 1.00 93.25 83 ASN A O 1
ATOM 658 N N . ILE A 1 84 ? 24.607 -16.188 -29.866 1.00 95.25 84 ILE A N 1
ATOM 659 C CA . ILE A 1 84 ? 25.211 -17.406 -29.329 1.00 95.25 84 ILE A CA 1
ATOM 660 C C . ILE A 1 84 ? 25.912 -18.106 -30.485 1.00 95.25 84 ILE A C 1
ATOM 662 O O . ILE A 1 84 ? 25.281 -18.493 -31.466 1.00 95.25 84 ILE A O 1
ATOM 666 N N . ARG A 1 85 ? 27.231 -18.240 -30.381 1.00 95.62 85 ARG A N 1
ATOM 667 C CA . ARG A 1 85 ? 28.081 -18.907 -31.369 1.00 95.62 85 ARG A CA 1
ATOM 668 C C . ARG A 1 85 ? 28.573 -20.207 -30.756 1.00 95.62 85 ARG A C 1
ATOM 670 O O . ARG A 1 85 ? 29.646 -20.244 -30.156 1.00 95.62 85 ARG A O 1
ATOM 677 N N . ALA A 1 86 ? 27.759 -21.255 -30.888 1.00 93.75 86 ALA A N 1
ATOM 678 C CA . ALA A 1 86 ? 28.016 -22.565 -30.288 1.00 93.75 86 ALA A CA 1
ATOM 679 C C . ALA A 1 86 ? 29.389 -23.129 -30.682 1.00 93.75 86 ALA A C 1
ATOM 681 O O . ALA A 1 86 ? 30.147 -23.530 -29.804 1.00 93.75 86 ALA A O 1
ATOM 682 N N . ASP A 1 87 ? 29.742 -23.050 -31.968 1.00 93.50 87 ASP A N 1
ATOM 683 C CA . ASP A 1 87 ? 31.015 -23.561 -32.497 1.00 93.50 87 ASP A CA 1
ATOM 684 C C . ASP A 1 87 ? 32.241 -22.834 -31.927 1.00 93.50 87 ASP A C 1
ATOM 686 O O . ASP A 1 87 ? 33.312 -23.420 -31.791 1.00 93.50 87 ASP A O 1
ATOM 690 N N . ALA A 1 88 ? 32.084 -21.555 -31.576 1.00 94.25 88 ALA A N 1
ATOM 691 C CA . ALA A 1 88 ? 33.138 -20.740 -30.977 1.00 94.25 88 ALA A CA 1
ATOM 692 C C . ALA A 1 88 ? 33.112 -20.763 -29.438 1.00 94.25 88 ALA A C 1
ATOM 694 O O . ALA A 1 88 ? 34.016 -20.221 -28.806 1.00 94.25 88 ALA A O 1
ATOM 695 N N . GLY A 1 89 ? 32.080 -21.348 -28.822 1.00 96.31 89 GLY A N 1
ATOM 696 C CA . GLY A 1 89 ? 31.878 -21.279 -27.376 1.00 96.31 89 GLY A CA 1
ATOM 697 C C . GLY A 1 89 ? 31.584 -19.865 -26.865 1.00 96.31 89 GLY A C 1
ATOM 698 O O . GLY A 1 89 ? 31.873 -19.576 -25.708 1.00 96.31 89 GLY A O 1
ATOM 699 N N . GLU A 1 90 ? 31.043 -18.972 -27.703 1.00 97.94 90 GLU A N 1
ATOM 700 C CA . GLU A 1 90 ? 30.877 -17.552 -27.370 1.00 97.94 90 GLU A CA 1
ATOM 701 C C . GLU A 1 90 ? 29.416 -17.108 -27.238 1.00 97.94 90 GLU A C 1
ATOM 703 O O . GLU A 1 90 ? 28.537 -17.552 -27.980 1.00 97.94 90 GLU A O 1
ATOM 708 N N . VAL A 1 91 ? 29.181 -16.144 -26.348 1.00 97.88 91 VAL A N 1
ATOM 709 C CA . VAL A 1 91 ? 27.901 -15.457 -26.159 1.00 97.88 91 VAL A CA 1
ATOM 710 C C . VAL A 1 91 ? 28.133 -13.954 -26.064 1.00 97.88 91 VAL A C 1
ATOM 712 O O . VAL A 1 91 ? 28.970 -13.504 -25.288 1.00 97.88 91 VAL A O 1
ATOM 715 N N . ASP A 1 92 ? 27.366 -13.171 -26.817 1.00 98.06 92 ASP A N 1
ATOM 716 C CA . ASP A 1 92 ? 27.316 -11.717 -26.661 1.00 98.06 92 ASP A CA 1
ATOM 717 C C . ASP A 1 92 ? 26.203 -11.316 -25.692 1.00 98.06 92 ASP A C 1
ATOM 719 O O . ASP A 1 92 ? 25.068 -11.784 -25.820 1.00 98.06 92 ASP A O 1
ATOM 723 N N . ILE A 1 93 ? 26.520 -10.405 -24.774 1.00 98.06 93 ILE A N 1
ATOM 724 C CA . ILE A 1 93 ? 25.562 -9.722 -23.905 1.00 98.06 93 ILE A CA 1
ATOM 725 C C . ILE A 1 93 ? 25.734 -8.215 -24.078 1.00 98.06 93 ILE A C 1
ATOM 727 O O . ILE A 1 93 ? 26.850 -7.706 -23.988 1.00 98.06 93 ILE A O 1
ATOM 731 N N . ASP A 1 94 ? 24.628 -7.506 -24.270 1.00 97.56 94 ASP A N 1
ATOM 732 C CA . ASP A 1 94 ? 24.614 -6.047 -24.369 1.00 97.56 94 ASP A CA 1
ATOM 733 C C . ASP A 1 94 ? 24.207 -5.445 -23.018 1.00 97.56 94 ASP A C 1
ATOM 735 O O . ASP A 1 94 ? 23.163 -5.789 -22.457 1.00 97.56 94 ASP A O 1
ATOM 739 N N . PHE A 1 95 ? 25.055 -4.567 -22.486 1.00 94.81 95 PHE A N 1
ATOM 740 C CA . PHE A 1 95 ? 24.889 -3.885 -21.210 1.00 94.81 95 PHE A CA 1
ATOM 741 C C . PHE A 1 95 ? 24.567 -2.414 -21.431 1.00 94.81 95 PHE A C 1
ATOM 743 O O . PHE A 1 95 ? 25.388 -1.666 -21.965 1.00 94.81 95 PHE A O 1
ATOM 750 N N . PHE A 1 96 ? 23.400 -2.000 -20.946 1.00 92.12 96 PHE A N 1
ATOM 751 C CA . PHE A 1 96 ? 23.048 -0.593 -20.840 1.00 92.12 96 PHE A CA 1
ATOM 752 C C . PHE A 1 96 ? 23.817 0.067 -19.686 1.00 92.12 96 PHE A C 1
ATOM 754 O O . PHE A 1 96 ? 23.795 -0.408 -18.546 1.00 92.12 96 PHE A O 1
ATOM 761 N N . LEU A 1 97 ? 24.530 1.145 -20.000 1.00 89.75 97 LEU A N 1
ATOM 762 C CA . LEU A 1 97 ? 25.430 1.875 -19.119 1.00 89.75 97 LEU A CA 1
ATOM 763 C C . LEU A 1 97 ? 24.724 3.130 -18.594 1.00 89.75 97 LEU A C 1
ATOM 765 O O . LEU A 1 97 ? 24.838 4.204 -19.175 1.00 89.75 97 LEU A O 1
ATOM 769 N N . HIS A 1 98 ? 24.022 3.001 -17.471 1.00 80.12 98 HIS A N 1
ATOM 770 C CA . HIS A 1 98 ? 23.404 4.134 -16.776 1.00 80.12 98 HIS A CA 1
ATOM 771 C C . HIS A 1 98 ? 24.277 4.629 -15.610 1.00 80.12 98 HIS A C 1
ATOM 773 O O . HIS A 1 98 ? 25.170 3.922 -15.132 1.00 80.12 98 HIS A O 1
ATOM 779 N N . ASP A 1 99 ? 24.026 5.845 -15.127 1.00 68.56 99 ASP A N 1
ATOM 780 C CA . ASP A 1 99 ? 24.819 6.511 -14.076 1.00 68.56 99 ASP A CA 1
ATOM 781 C C . ASP A 1 99 ? 24.449 6.114 -12.638 1.00 68.56 99 ASP A C 1
ATOM 783 O O . ASP A 1 99 ? 24.863 6.762 -11.683 1.00 68.56 99 ASP A O 1
ATOM 787 N N . GLY A 1 100 ? 23.702 5.020 -12.471 1.00 61.56 100 GLY A N 1
ATOM 788 C CA . GLY A 1 100 ? 23.361 4.474 -11.154 1.00 61.56 100 GLY A CA 1
ATOM 789 C C . GLY A 1 100 ? 24.371 3.440 -10.649 1.00 61.56 100 GLY A C 1
ATOM 790 O O . GLY A 1 100 ? 25.105 2.835 -11.431 1.00 61.56 100 GLY A O 1
ATOM 791 N N . ASP A 1 101 ? 24.321 3.142 -9.347 1.00 60.72 101 ASP A N 1
ATOM 792 C CA . ASP A 1 101 ? 25.183 2.159 -8.657 1.00 60.72 101 ASP A CA 1
ATOM 793 C C . ASP A 1 101 ? 24.803 0.686 -8.943 1.00 60.72 101 ASP A C 1
ATOM 795 O O . ASP A 1 101 ? 24.943 -0.212 -8.109 1.00 60.72 101 ASP A O 1
ATOM 799 N N . GLY A 1 102 ? 24.278 0.401 -10.136 1.00 73.19 102 GLY A N 1
ATOM 800 C CA . GLY A 1 102 ? 23.883 -0.945 -10.533 1.00 73.19 102 GLY A CA 1
ATOM 801 C C . GLY A 1 102 ? 25.102 -1.847 -10.723 1.00 73.19 102 GLY A C 1
ATOM 802 O O . GLY A 1 102 ? 25.942 -1.566 -11.574 1.00 73.19 102 GLY A O 1
ATOM 803 N N . VAL A 1 103 ? 25.162 -2.973 -9.999 1.00 84.31 103 VAL A N 1
ATOM 804 C CA . VAL A 1 103 ? 26.277 -3.947 -10.065 1.00 84.31 103 VAL A CA 1
ATOM 805 C C . VAL A 1 103 ? 26.677 -4.285 -11.503 1.00 84.31 103 VAL A C 1
ATOM 807 O O . VAL A 1 103 ? 27.856 -4.264 -11.833 1.00 84.31 103 VAL A O 1
ATOM 810 N N . ALA A 1 104 ? 25.707 -4.560 -12.377 1.00 86.88 104 ALA A N 1
ATOM 811 C CA . ALA A 1 104 ? 25.985 -4.970 -13.748 1.00 86.88 104 ALA A CA 1
ATOM 812 C C . ALA A 1 104 ? 26.445 -3.813 -14.653 1.00 86.88 104 ALA A C 1
ATOM 814 O O . ALA A 1 104 ? 27.374 -3.998 -15.436 1.00 86.88 104 ALA A O 1
ATOM 815 N N . ALA A 1 105 ? 25.854 -2.620 -14.519 1.00 86.69 105 ALA A N 1
ATOM 816 C CA . ALA A 1 105 ? 26.293 -1.430 -15.250 1.00 86.69 105 ALA A CA 1
ATOM 817 C C . ALA A 1 105 ? 27.708 -1.010 -14.817 1.00 86.69 105 ALA A C 1
ATOM 819 O O . ALA A 1 105 ? 28.568 -0.772 -15.662 1.00 86.69 105 ALA A O 1
ATOM 820 N N . SER A 1 106 ? 27.981 -1.004 -13.507 1.00 88.81 106 SER A N 1
ATOM 821 C CA . SER A 1 106 ? 29.310 -0.731 -12.948 1.00 88.81 106 SER A CA 1
ATOM 822 C C . SER A 1 106 ? 30.344 -1.772 -13.388 1.00 88.81 106 SER A C 1
ATOM 824 O O . SER A 1 106 ? 31.441 -1.415 -13.826 1.00 88.81 106 SER A O 1
ATOM 826 N N . TRP A 1 107 ? 29.981 -3.058 -13.360 1.00 92.75 107 TRP A N 1
ATOM 827 C CA . TRP A 1 107 ? 30.831 -4.138 -13.858 1.00 92.75 107 TRP A CA 1
ATOM 828 C C . TRP A 1 107 ? 31.146 -3.971 -15.349 1.00 92.75 107 TRP A C 1
ATOM 830 O O . TRP A 1 107 ? 32.306 -4.055 -15.736 1.00 92.75 107 TRP A O 1
ATOM 840 N N . ALA A 1 108 ? 30.150 -3.662 -16.186 1.00 93.69 108 ALA A N 1
ATOM 841 C CA . ALA A 1 108 ? 30.342 -3.489 -17.626 1.00 93.69 108 ALA A CA 1
ATOM 842 C C . ALA A 1 108 ? 31.169 -2.236 -17.971 1.00 93.69 108 ALA A C 1
ATOM 844 O O . ALA A 1 108 ? 32.023 -2.285 -18.865 1.00 93.69 108 ALA A O 1
ATOM 845 N N . LYS A 1 109 ? 30.975 -1.128 -17.238 1.00 91.38 109 LYS A N 1
ATOM 846 C CA . LYS A 1 109 ? 31.806 0.088 -17.345 1.00 91.38 109 LYS A CA 1
ATOM 847 C C . LYS A 1 109 ? 33.283 -0.234 -17.084 1.00 91.38 109 LYS A C 1
ATOM 849 O O . LYS A 1 109 ? 34.146 0.230 -17.827 1.00 91.38 109 LYS A O 1
ATOM 854 N N . ASN A 1 110 ? 33.549 -1.085 -16.093 1.00 91.50 110 ASN A N 1
ATOM 855 C CA . ASN A 1 110 ? 34.888 -1.452 -15.625 1.00 91.50 110 ASN A CA 1
ATOM 856 C C . ASN A 1 110 ? 35.351 -2.845 -16.085 1.00 91.50 110 ASN A C 1
ATOM 858 O O . ASN A 1 110 ? 36.227 -3.441 -15.450 1.00 91.50 110 ASN A O 1
ATOM 862 N N . VAL A 1 111 ? 34.753 -3.385 -17.151 1.00 93.88 111 VAL A N 1
ATOM 863 C CA . VAL A 1 111 ? 34.997 -4.763 -17.583 1.00 93.88 111 VAL A CA 1
ATOM 864 C C . VAL A 1 111 ? 36.477 -4.980 -17.920 1.00 93.88 111 VAL A C 1
ATOM 866 O O . VAL A 1 111 ? 37.129 -4.131 -18.528 1.00 93.88 111 VAL A O 1
ATOM 869 N N . LYS A 1 112 ? 37.016 -6.129 -17.506 1.00 93.06 112 LYS A N 1
ATOM 870 C CA . LYS A 1 112 ? 38.407 -6.530 -17.746 1.00 93.06 112 LYS A CA 1
ATOM 871 C C . LYS A 1 112 ? 38.445 -7.819 -18.553 1.00 93.06 112 LYS A C 1
ATOM 873 O O . LYS A 1 112 ? 37.543 -8.649 -18.441 1.00 93.06 112 LYS A O 1
ATOM 878 N N . ALA A 1 113 ? 39.511 -7.993 -19.330 1.00 93.50 113 ALA A N 1
ATOM 879 C CA . ALA A 1 113 ? 39.798 -9.270 -19.973 1.00 93.50 113 ALA A CA 1
ATOM 880 C C . ALA A 1 113 ? 39.901 -10.383 -18.918 1.00 93.50 113 ALA A C 1
ATOM 882 O O . ALA A 1 113 ? 40.340 -10.134 -17.795 1.00 93.50 113 ALA A O 1
ATOM 883 N N . ASP A 1 114 ? 39.451 -11.582 -19.283 1.00 94.06 114 ASP A N 1
ATOM 884 C CA . ASP A 1 114 ? 39.448 -12.795 -18.457 1.00 94.06 114 ASP A CA 1
ATOM 885 C C . ASP A 1 114 ? 38.591 -12.754 -17.177 1.00 94.06 114 ASP A C 1
ATOM 887 O O . ASP A 1 114 ? 38.504 -13.766 -16.475 1.00 94.06 114 ASP A O 1
ATOM 891 N N . ALA A 1 115 ? 37.888 -11.647 -16.900 1.00 94.06 115 ALA A N 1
ATOM 892 C CA . ALA A 1 115 ? 36.945 -11.558 -15.788 1.00 94.06 115 ALA A CA 1
ATOM 893 C C . ALA A 1 115 ? 35.857 -12.641 -15.897 1.00 94.06 115 ALA A C 1
ATOM 895 O O . ALA A 1 115 ? 35.373 -12.948 -16.991 1.00 94.06 115 ALA A O 1
ATOM 896 N N . LEU A 1 116 ? 35.472 -13.217 -14.755 1.00 94.88 116 LEU A N 1
ATOM 897 C CA . LEU A 1 116 ? 34.513 -14.317 -14.696 1.00 94.88 116 LEU A CA 1
ATOM 898 C C . LEU A 1 116 ? 33.069 -13.828 -14.551 1.00 94.88 116 LEU A C 1
ATOM 900 O O . LEU A 1 116 ? 32.789 -12.887 -13.812 1.00 94.88 116 LEU A O 1
ATOM 904 N N . LEU A 1 117 ? 32.143 -14.537 -15.195 1.00 94.75 117 LEU A N 1
ATOM 905 C CA . LEU A 1 117 ? 30.699 -14.430 -14.977 1.00 94.75 117 LEU A CA 1
ATOM 906 C C . LEU A 1 117 ? 30.056 -15.814 -14.971 1.00 94.75 117 LEU A C 1
ATOM 908 O O . LEU A 1 117 ? 30.399 -16.673 -15.781 1.00 94.75 117 LEU A O 1
ATOM 912 N N . GLY A 1 118 ? 29.081 -16.021 -14.092 1.00 95.06 118 GLY A N 1
ATOM 913 C CA . GLY A 1 118 ? 28.227 -17.206 -14.143 1.00 95.06 118 GLY A CA 1
ATOM 914 C C . GLY A 1 118 ? 27.012 -16.961 -15.034 1.00 95.06 118 GLY A C 1
ATOM 915 O O . GLY A 1 118 ? 26.412 -15.897 -14.944 1.00 95.06 118 GLY A O 1
ATOM 916 N N . ILE A 1 119 ? 26.612 -17.932 -15.853 1.00 95.38 119 ILE A N 1
ATOM 917 C CA . ILE A 1 119 ? 25.392 -17.886 -16.670 1.00 95.38 119 ILE A CA 1
ATOM 918 C C . ILE A 1 119 ? 24.497 -19.078 -16.335 1.00 95.38 119 ILE A C 1
ATOM 920 O O . ILE A 1 119 ? 24.923 -20.225 -16.442 1.00 95.38 119 ILE A O 1
ATOM 924 N N . ILE A 1 120 ? 23.238 -18.808 -15.986 1.00 91.50 120 ILE A N 1
ATOM 925 C CA . ILE A 1 120 ? 22.175 -19.816 -15.858 1.00 91.50 120 ILE A CA 1
ATOM 926 C C . ILE A 1 120 ? 21.045 -19.444 -16.818 1.00 91.50 120 ILE A C 1
ATOM 928 O O . ILE A 1 120 ? 20.401 -18.404 -16.661 1.00 91.50 120 ILE A O 1
ATOM 932 N N . GLY A 1 121 ? 20.778 -20.290 -17.806 1.00 89.38 121 GLY A N 1
ATOM 933 C CA . GLY A 1 121 ? 19.758 -20.031 -18.814 1.00 89.38 121 GLY A CA 1
ATOM 934 C C . GLY A 1 121 ? 19.675 -21.122 -19.884 1.00 89.38 121 GLY A C 1
ATOM 935 O O . GLY A 1 121 ? 20.370 -22.136 -19.759 1.00 89.38 121 GLY A O 1
ATOM 936 N N . PRO A 1 122 ? 18.847 -20.902 -20.920 1.00 90.44 122 PRO A N 1
ATOM 937 C CA . PRO A 1 122 ? 18.057 -19.686 -21.147 1.00 90.44 122 PRO A CA 1
ATOM 938 C C . PRO A 1 122 ? 16.831 -19.594 -20.212 1.00 90.44 122 PRO A C 1
ATOM 940 O O . PRO A 1 122 ? 16.367 -20.588 -19.657 1.00 90.44 122 PRO A O 1
ATOM 943 N N . ILE A 1 123 ? 16.332 -18.379 -19.985 1.00 83.88 123 ILE A N 1
ATOM 944 C CA . ILE A 1 123 ? 15.131 -18.060 -19.199 1.00 83.88 123 ILE A CA 1
ATOM 945 C C . ILE A 1 123 ? 14.266 -17.026 -19.933 1.00 83.88 123 ILE A C 1
ATOM 947 O O . ILE A 1 123 ? 14.704 -16.362 -20.874 1.00 83.88 123 ILE A O 1
ATOM 951 N N . GLY A 1 124 ? 13.037 -16.854 -19.451 1.00 77.38 124 GLY A N 1
ATOM 952 C CA . GLY A 1 124 ? 12.041 -15.996 -20.084 1.00 77.38 124 GLY A CA 1
ATOM 953 C C . GLY A 1 124 ? 11.244 -16.750 -21.144 1.00 77.38 124 GLY A C 1
ATOM 954 O O . GLY A 1 124 ? 11.654 -17.806 -21.625 1.00 77.38 124 GLY A O 1
ATOM 955 N N . ARG A 1 125 ? 10.069 -16.216 -21.465 1.00 75.88 125 ARG A N 1
ATOM 956 C CA . ARG A 1 125 ? 9.190 -16.753 -22.503 1.00 75.88 125 ARG A CA 1
ATOM 957 C C . ARG A 1 125 ? 9.463 -16.001 -23.813 1.00 75.88 125 ARG A C 1
ATOM 959 O O . ARG A 1 125 ? 9.697 -14.792 -23.746 1.00 75.88 125 ARG A O 1
ATOM 966 N N . PRO A 1 126 ? 9.455 -16.672 -24.976 1.00 78.50 126 PRO A N 1
ATOM 967 C CA . PRO A 1 126 ? 9.424 -15.969 -26.254 1.00 78.50 126 PRO A CA 1
ATOM 968 C C . PRO A 1 126 ? 8.127 -15.158 -26.392 1.00 78.50 126 PRO A C 1
ATOM 970 O O . PRO A 1 126 ? 7.133 -15.444 -25.722 1.00 78.50 126 PRO A O 1
ATOM 973 N N . VAL A 1 127 ? 8.131 -14.165 -27.280 1.00 83.56 127 VAL A N 1
ATOM 974 C CA . VAL A 1 127 ? 6.895 -13.481 -27.678 1.00 83.56 127 VAL A CA 1
ATOM 975 C C . VAL A 1 127 ? 6.001 -14.460 -28.434 1.00 83.56 127 VAL A C 1
ATOM 977 O O . VAL A 1 127 ? 6.478 -15.246 -29.251 1.00 83.56 127 VAL A O 1
ATOM 980 N N . ASP A 1 128 ? 4.705 -14.411 -28.142 1.00 87.94 128 ASP A N 1
ATOM 981 C CA . ASP A 1 128 ? 3.713 -15.262 -28.787 1.00 87.94 128 ASP A CA 1
ATOM 982 C C . ASP A 1 128 ? 3.486 -14.879 -30.253 1.00 87.94 128 ASP A C 1
ATOM 984 O O . ASP A 1 128 ? 3.517 -13.705 -30.619 1.00 87.94 128 ASP A O 1
ATOM 988 N N . GLU A 1 129 ? 3.195 -15.869 -31.096 1.00 90.94 129 GLU A N 1
ATOM 989 C CA . GLU A 1 129 ? 2.828 -15.643 -32.496 1.00 90.94 129 GLU A CA 1
ATOM 990 C C . GLU A 1 129 ? 1.527 -14.834 -32.600 1.00 90.94 129 GLU A C 1
ATOM 992 O O . GLU A 1 129 ? 0.520 -15.191 -31.979 1.00 90.94 129 GLU A O 1
ATOM 997 N N . ALA A 1 130 ? 1.535 -13.751 -33.372 1.00 94.50 130 ALA A N 1
ATOM 998 C CA . ALA A 1 130 ? 0.441 -12.794 -33.465 1.00 94.50 130 ALA A CA 1
ATOM 999 C C . ALA A 1 130 ? 0.302 -12.248 -34.890 1.00 94.50 130 ALA A C 1
ATOM 1001 O O . ALA A 1 130 ? 1.243 -12.277 -35.678 1.00 94.50 130 ALA A O 1
ATOM 1002 N N . ASP A 1 131 ? -0.884 -11.731 -35.203 1.00 95.56 131 ASP A N 1
ATOM 1003 C CA . ASP A 1 131 ? -1.159 -11.093 -36.492 1.00 95.56 131 ASP A CA 1
ATOM 1004 C C . ASP A 1 131 ? -0.601 -9.655 -36.515 1.00 95.56 131 ASP A C 1
ATOM 1006 O O . ASP A 1 131 ? -0.317 -9.104 -37.581 1.00 95.56 131 ASP A O 1
ATOM 1010 N N . TRP A 1 132 ? -0.431 -9.050 -35.330 1.00 97.31 132 TRP A N 1
ATOM 1011 C CA . TRP A 1 132 ? 0.152 -7.724 -35.148 1.00 97.31 132 TRP A CA 1
ATOM 1012 C C . TRP A 1 132 ? 0.955 -7.610 -33.839 1.00 97.31 132 TRP A C 1
ATOM 1014 O O . TRP A 1 132 ? 0.526 -8.097 -32.789 1.00 97.31 132 TRP A O 1
ATOM 1024 N N . TYR A 1 133 ? 2.112 -6.949 -33.893 1.00 97.69 133 TYR A N 1
ATOM 1025 C CA . TYR A 1 133 ? 3.053 -6.825 -32.775 1.00 97.69 133 TYR A CA 1
ATOM 1026 C C . TYR A 1 133 ? 3.240 -5.371 -32.329 1.00 97.69 133 TYR A C 1
ATOM 1028 O O . TYR A 1 133 ? 3.411 -4.481 -33.160 1.00 97.69 133 TYR A O 1
ATOM 1036 N N . LEU A 1 134 ? 3.303 -5.138 -31.017 1.00 97.12 134 LEU A N 1
ATOM 1037 C CA . LEU A 1 134 ? 3.720 -3.858 -30.440 1.00 97.12 134 LEU A CA 1
ATOM 1038 C C . LEU A 1 134 ? 4.859 -4.067 -29.455 1.00 97.12 134 LEU A C 1
ATOM 1040 O O . LEU A 1 134 ? 4.655 -4.605 -28.367 1.00 97.12 134 LEU A O 1
ATOM 1044 N N . PHE A 1 135 ? 6.054 -3.623 -29.829 1.00 97.62 135 PHE A N 1
ATOM 1045 C CA . PHE A 1 135 ? 7.227 -3.651 -28.961 1.00 97.62 135 PHE A CA 1
ATOM 1046 C C . PHE A 1 135 ? 7.554 -2.242 -28.494 1.00 97.62 135 PHE A C 1
ATOM 1048 O O . PHE A 1 135 ? 7.585 -1.315 -29.296 1.00 97.62 135 PHE A O 1
ATOM 1055 N N . ALA A 1 136 ? 7.812 -2.070 -27.206 1.00 96.88 136 ALA A N 1
ATOM 1056 C CA . ALA A 1 136 ? 8.148 -0.771 -26.649 1.00 96.88 136 ALA A CA 1
ATOM 1057 C C . ALA A 1 136 ? 9.287 -0.888 -25.632 1.00 96.88 136 ALA A C 1
ATOM 1059 O O . ALA A 1 136 ? 9.357 -1.850 -24.871 1.00 96.88 136 ALA A O 1
ATOM 1060 N N . GLY A 1 137 ? 10.199 0.076 -25.607 1.00 95.88 137 GLY A N 1
ATOM 1061 C CA . GLY A 1 137 ? 11.268 0.084 -24.618 1.00 95.88 137 GLY A CA 1
ATOM 1062 C C . GLY A 1 137 ? 12.156 1.312 -24.682 1.00 95.88 137 GLY A C 1
ATOM 1063 O O . GLY A 1 137 ? 12.036 2.127 -25.591 1.00 95.88 137 GLY A O 1
ATOM 1064 N N . ASP A 1 138 ? 13.033 1.450 -23.698 1.00 94.06 138 ASP A N 1
ATOM 1065 C CA . ASP A 1 138 ? 14.135 2.411 -23.738 1.00 94.06 138 ASP A CA 1
ATOM 1066 C C . ASP A 1 138 ? 15.431 1.719 -24.200 1.00 94.06 138 ASP A C 1
ATOM 1068 O O . ASP A 1 138 ? 15.409 0.566 -24.652 1.00 94.06 138 ASP A O 1
ATOM 1072 N N . GLU A 1 139 ? 16.578 2.389 -24.081 1.00 93.94 139 GLU A N 1
ATOM 1073 C CA . GLU A 1 139 ? 17.875 1.828 -24.466 1.00 93.94 139 GLU A CA 1
ATOM 1074 C C . GLU A 1 139 ? 18.157 0.461 -23.830 1.00 93.94 139 GLU A C 1
ATOM 1076 O O . GLU A 1 139 ? 18.736 -0.411 -24.481 1.00 93.94 139 GLU A O 1
ATOM 1081 N N . SER A 1 140 ? 17.700 0.228 -22.593 1.00 92.25 140 SER A N 1
ATOM 1082 C CA . SER A 1 140 ? 17.894 -1.044 -21.887 1.00 92.25 140 SER A CA 1
ATOM 1083 C C . SER A 1 140 ? 17.187 -2.226 -22.563 1.00 92.25 140 SER A C 1
ATOM 1085 O O . SER A 1 140 ? 17.576 -3.381 -22.369 1.00 92.25 140 SER A O 1
ATOM 1087 N N . SER A 1 141 ? 16.201 -1.941 -23.414 1.00 94.81 141 SER A N 1
ATOM 1088 C CA . SER A 1 141 ? 15.429 -2.921 -24.178 1.00 94.81 141 SER A CA 1
ATOM 1089 C C . SER A 1 141 ? 15.823 -3.059 -25.635 1.00 94.81 141 SER A C 1
ATOM 1091 O O . SER A 1 141 ? 15.300 -3.943 -26.317 1.00 94.81 141 SER A O 1
ATOM 1093 N N . LEU A 1 142 ? 16.793 -2.281 -26.116 1.00 95.94 142 LEU A N 1
ATOM 1094 C CA . LEU A 1 142 ? 17.366 -2.502 -27.442 1.00 95.94 142 LEU A CA 1
ATOM 1095 C C . LEU A 1 142 ? 17.840 -3.952 -27.643 1.00 95.94 142 LEU A C 1
ATOM 1097 O O . LEU A 1 142 ? 17.517 -4.528 -28.685 1.00 95.94 142 LEU A O 1
ATOM 1101 N N . PRO A 1 143 ? 18.517 -4.602 -26.672 1.00 95.62 143 PRO A N 1
ATOM 1102 C CA . PRO A 1 143 ? 18.963 -5.977 -26.849 1.00 95.62 143 PRO A CA 1
ATOM 1103 C C . PRO A 1 143 ? 17.824 -6.996 -27.066 1.00 95.62 143 PRO A C 1
ATOM 1105 O O . PRO A 1 143 ? 17.866 -7.722 -28.065 1.00 95.62 143 PRO A O 1
ATOM 1108 N N . PRO A 1 144 ? 16.803 -7.108 -26.188 1.00 94.50 144 PRO A N 1
ATOM 1109 C CA . PRO A 1 144 ? 15.690 -8.021 -26.439 1.00 94.50 144 PRO A CA 1
ATOM 1110 C C . PRO A 1 144 ? 14.859 -7.628 -27.662 1.00 94.50 144 PRO A C 1
ATOM 1112 O O . PRO A 1 144 ? 14.506 -8.524 -28.422 1.00 94.50 144 PRO A O 1
ATOM 1115 N N . ILE A 1 145 ? 14.600 -6.338 -27.914 1.00 96.62 145 ILE A N 1
ATOM 1116 C CA . ILE A 1 145 ? 13.851 -5.897 -29.105 1.00 96.62 145 ILE A CA 1
ATOM 1117 C C . ILE A 1 145 ? 14.563 -6.339 -30.383 1.00 96.62 145 ILE A C 1
ATOM 1119 O O . ILE A 1 145 ? 13.932 -6.948 -31.244 1.00 96.62 145 ILE A O 1
ATOM 1123 N N . ALA A 1 146 ? 15.875 -6.118 -30.485 1.00 96.00 146 ALA A N 1
ATOM 1124 C CA . ALA A 1 146 ? 16.657 -6.553 -31.637 1.00 96.00 146 ALA A CA 1
ATOM 1125 C C . ALA A 1 146 ? 16.565 -8.073 -31.843 1.00 96.00 146 ALA A C 1
ATOM 1127 O O . ALA A 1 146 ? 16.233 -8.526 -32.936 1.00 96.00 146 ALA A O 1
ATOM 1128 N N . ARG A 1 147 ? 16.762 -8.861 -30.774 1.00 93.75 147 ARG A N 1
ATOM 1129 C CA . ARG A 1 147 ? 16.660 -10.327 -30.850 1.00 93.75 147 ARG A CA 1
ATOM 1130 C C . ARG A 1 147 ? 15.258 -10.791 -31.250 1.00 93.75 147 ARG A C 1
ATOM 1132 O O . ARG A 1 147 ? 15.135 -11.772 -31.976 1.00 93.75 147 ARG A O 1
ATOM 1139 N N . MET A 1 148 ? 14.201 -10.147 -30.763 1.00 94.75 148 MET A N 1
ATOM 1140 C CA . MET A 1 148 ? 12.832 -10.511 -31.136 1.00 94.75 148 MET A CA 1
ATOM 1141 C C . MET A 1 148 ? 12.569 -10.203 -32.608 1.00 94.75 148 MET A C 1
ATOM 1143 O O . MET A 1 148 ? 12.085 -11.080 -33.313 1.00 94.75 148 MET A O 1
ATOM 1147 N N . LEU A 1 149 ? 12.947 -9.015 -33.088 1.00 96.12 149 LEU A N 1
ATOM 1148 C CA . LEU A 1 149 ? 12.781 -8.620 -34.490 1.00 96.12 149 LEU A CA 1
ATOM 1149 C C . LEU A 1 149 ? 13.522 -9.559 -35.453 1.00 96.12 149 LEU A C 1
ATOM 1151 O O . LEU A 1 149 ? 12.953 -9.954 -36.465 1.00 96.12 149 LEU A O 1
ATOM 1155 N N . GLU A 1 150 ? 14.741 -9.973 -35.104 1.00 93.38 150 GLU A N 1
ATOM 1156 C CA . GLU A 1 150 ? 15.549 -10.932 -35.874 1.00 93.38 150 GLU A CA 1
ATOM 1157 C C . GLU A 1 150 ? 14.901 -12.329 -35.973 1.00 93.38 150 GLU A C 1
ATOM 1159 O O . GLU A 1 150 ? 15.164 -13.058 -36.926 1.00 93.38 150 GLU A O 1
ATOM 1164 N N . ASN A 1 151 ? 14.062 -12.706 -34.999 1.00 90.94 151 ASN A N 1
ATOM 1165 C CA . ASN A 1 151 ? 13.413 -14.022 -34.922 1.00 90.94 151 ASN A CA 1
ATOM 1166 C C . ASN A 1 151 ? 11.924 -14.006 -35.313 1.00 90.94 151 ASN A C 1
ATOM 1168 O O . ASN A 1 151 ? 11.281 -15.058 -35.292 1.00 90.94 151 ASN A O 1
ATOM 1172 N N . LEU A 1 152 ? 11.357 -12.842 -35.643 1.00 94.00 152 LEU A N 1
ATOM 1173 C CA . LEU A 1 152 ? 9.976 -12.749 -36.109 1.00 94.00 152 LEU A CA 1
ATOM 1174 C C . LEU A 1 152 ? 9.817 -13.350 -37.519 1.00 94.00 152 LEU A C 1
ATOM 1176 O O . LEU A 1 152 ? 10.758 -13.324 -38.318 1.00 94.00 152 LEU A O 1
ATOM 1180 N N . PRO A 1 153 ? 8.611 -13.839 -37.870 1.00 93.69 153 PRO A N 1
ATOM 1181 C CA . PRO A 1 153 ? 8.278 -14.191 -39.247 1.00 93.69 153 PRO A CA 1
ATOM 1182 C C . PRO A 1 153 ? 8.536 -13.028 -40.215 1.00 93.69 153 PRO A C 1
ATOM 1184 O O . PRO A 1 153 ? 8.319 -11.862 -39.885 1.00 93.69 153 PRO A O 1
ATOM 1187 N N . HIS A 1 154 ? 8.966 -13.339 -41.440 1.00 93.81 154 HIS A N 1
ATOM 1188 C CA . HIS A 1 154 ? 9.304 -12.328 -42.456 1.00 93.81 154 HIS A CA 1
ATOM 1189 C C . HIS A 1 154 ? 8.133 -11.401 -42.843 1.00 93.81 154 HIS A C 1
ATOM 1191 O O . HIS A 1 154 ? 8.348 -10.300 -43.348 1.00 93.81 154 HIS A O 1
ATOM 1197 N N . ASP A 1 155 ? 6.906 -11.866 -42.628 1.00 94.62 155 ASP A N 1
ATOM 1198 C CA . ASP A 1 155 ? 5.639 -11.204 -42.913 1.00 94.62 155 ASP A CA 1
ATOM 1199 C C . ASP A 1 155 ? 5.007 -10.566 -41.667 1.00 94.62 155 ASP A C 1
ATOM 1201 O O . ASP A 1 155 ? 3.902 -10.026 -41.762 1.00 94.62 155 ASP A O 1
ATOM 1205 N N . ALA A 1 156 ? 5.708 -10.579 -40.524 1.00 97.00 156 ALA A N 1
ATOM 1206 C CA . ALA A 1 156 ? 5.256 -9.934 -39.299 1.00 97.00 156 ALA A CA 1
ATOM 1207 C C . ALA A 1 156 ? 5.000 -8.438 -39.517 1.00 97.00 156 ALA A C 1
ATOM 1209 O O . ALA A 1 156 ? 5.740 -7.738 -40.220 1.00 97.00 156 ALA A O 1
ATOM 1210 N N . ARG A 1 157 ? 3.928 -7.952 -38.889 1.00 97.50 157 ARG A N 1
ATOM 1211 C CA . ARG A 1 157 ? 3.477 -6.563 -38.968 1.00 97.50 157 ARG A CA 1
ATOM 1212 C C . ARG A 1 157 ? 3.345 -5.978 -37.581 1.00 97.50 157 ARG A C 1
ATOM 1214 O O . ARG A 1 157 ? 2.927 -6.675 -36.661 1.00 97.50 157 ARG A O 1
ATOM 1221 N N . GLY A 1 158 ? 3.658 -4.702 -37.430 1.00 97.69 158 GLY A N 1
ATOM 1222 C CA . GLY A 1 158 ? 3.636 -4.114 -36.104 1.00 97.69 158 GLY A CA 1
ATOM 1223 C C . GLY A 1 158 ? 4.331 -2.777 -35.997 1.00 97.69 158 GLY A C 1
ATOM 1224 O O . GLY A 1 158 ? 4.765 -2.192 -36.990 1.00 97.69 158 GLY A O 1
ATOM 1225 N N . LEU A 1 159 ? 4.451 -2.327 -34.756 1.00 98.38 159 LEU A N 1
ATOM 1226 C CA . LEU A 1 159 ? 5.129 -1.099 -34.385 1.00 98.38 159 LEU A CA 1
ATOM 1227 C C . LEU A 1 159 ? 6.150 -1.371 -33.280 1.00 98.38 159 LEU A C 1
ATOM 1229 O O . LEU A 1 159 ? 5.898 -2.119 -32.336 1.00 98.38 159 LEU A O 1
ATOM 1233 N N . VAL A 1 160 ? 7.304 -0.728 -33.395 1.00 98.38 160 VAL A N 1
ATOM 1234 C CA . VAL A 1 160 ? 8.350 -0.696 -32.382 1.00 98.38 160 VAL A CA 1
ATOM 1235 C C . VAL A 1 160 ? 8.539 0.748 -31.939 1.00 98.38 160 VAL A C 1
ATOM 1237 O O . VAL A 1 160 ? 8.811 1.616 -32.766 1.00 98.38 160 VAL A O 1
ATOM 1240 N N . LEU A 1 161 ? 8.406 1.007 -30.644 1.00 98.25 161 LEU A N 1
ATOM 1241 C CA . LEU A 1 161 ? 8.623 2.307 -30.018 1.00 98.25 161 LEU A CA 1
ATOM 1242 C C . LEU A 1 161 ? 9.887 2.232 -29.164 1.00 98.25 161 LEU A C 1
ATOM 1244 O O . LEU A 1 161 ? 9.938 1.452 -28.216 1.00 98.25 161 LEU A O 1
ATOM 1248 N N . ILE A 1 162 ? 10.909 3.017 -29.495 1.00 97.38 162 ILE A N 1
ATOM 1249 C CA . ILE A 1 162 ? 12.177 2.987 -28.761 1.00 97.38 162 ILE A CA 1
ATOM 1250 C C . ILE A 1 162 ? 12.542 4.386 -28.307 1.00 97.38 162 ILE A C 1
ATOM 1252 O O . ILE A 1 162 ? 12.844 5.246 -29.133 1.00 97.38 162 ILE A O 1
ATOM 1256 N N . GLU A 1 163 ? 12.533 4.599 -26.998 1.00 95.06 163 GLU A N 1
ATOM 1257 C CA . GLU A 1 163 ? 13.026 5.831 -26.399 1.00 95.06 163 GLU A CA 1
ATOM 1258 C C . GLU A 1 163 ? 14.543 5.786 -26.240 1.00 95.06 163 GLU A C 1
ATOM 1260 O O . GLU A 1 163 ? 15.104 4.799 -25.770 1.00 95.06 163 GLU A O 1
ATOM 1265 N N . ILE A 1 164 ? 15.208 6.855 -26.668 1.00 94.50 164 ILE A N 1
ATOM 1266 C CA . ILE A 1 164 ? 16.658 7.000 -26.617 1.00 94.50 164 ILE A CA 1
ATOM 1267 C C . ILE A 1 164 ? 17.050 8.405 -26.160 1.00 94.50 164 ILE A C 1
ATOM 1269 O O . ILE A 1 164 ? 16.324 9.370 -26.402 1.00 94.50 164 ILE A O 1
ATOM 1273 N N . ALA A 1 165 ? 18.220 8.540 -25.535 1.00 90.25 165 ALA A N 1
ATOM 1274 C CA . ALA A 1 165 ? 18.711 9.819 -25.033 1.00 90.25 165 ALA A CA 1
ATOM 1275 C C . ALA A 1 165 ? 18.827 10.859 -26.150 1.00 90.25 165 ALA A C 1
ATOM 1277 O O . ALA A 1 165 ? 18.417 12.002 -25.977 1.00 90.25 165 ALA A O 1
ATOM 1278 N N . ASN A 1 166 ? 19.404 10.448 -27.278 1.00 91.81 166 ASN A N 1
ATOM 1279 C CA . ASN A 1 166 ? 19.657 11.275 -28.451 1.00 91.81 166 ASN A CA 1
ATOM 1280 C C . ASN A 1 166 ? 20.006 10.381 -29.654 1.00 91.81 166 ASN A C 1
ATOM 1282 O O . ASN A 1 166 ? 20.113 9.158 -29.537 1.00 91.81 166 ASN A O 1
ATOM 1286 N N . ALA A 1 167 ? 20.243 10.988 -30.816 1.00 94.56 167 ALA A N 1
ATOM 1287 C CA . ALA A 1 167 ? 20.549 10.270 -32.054 1.00 94.56 167 ALA A CA 1
ATOM 1288 C C . ALA A 1 167 ? 21.797 9.353 -32.009 1.00 94.56 167 ALA A C 1
ATOM 1290 O O . ALA A 1 167 ? 21.880 8.439 -32.830 1.00 94.56 167 ALA A O 1
ATOM 1291 N N . GLN A 1 168 ? 22.748 9.555 -31.086 1.00 95.88 168 GLN A N 1
ATOM 1292 C CA . GLN A 1 168 ? 23.949 8.709 -30.952 1.00 95.88 168 GLN A CA 1
ATOM 1293 C C . GLN A 1 168 ? 23.642 7.337 -30.336 1.00 95.88 168 GLN A C 1
ATOM 1295 O O . GLN A 1 168 ? 24.416 6.399 -30.507 1.00 95.88 168 GLN A O 1
ATOM 1300 N N . GLU A 1 169 ? 22.502 7.207 -29.658 1.00 95.88 169 GLU A N 1
ATOM 1301 C CA . GLU A 1 169 ? 22.034 5.950 -29.067 1.00 95.88 169 GLU A CA 1
ATOM 1302 C C . GLU A 1 169 ? 21.252 5.077 -30.062 1.00 95.88 169 GLU A C 1
ATOM 1304 O O . GLU A 1 169 ? 20.855 3.951 -29.756 1.00 95.88 169 GLU A O 1
ATOM 1309 N N . ARG A 1 170 ? 21.021 5.574 -31.283 1.00 96.19 170 ARG A N 1
ATOM 1310 C CA . ARG A 1 170 ? 20.293 4.835 -32.311 1.00 96.19 170 ARG A CA 1
ATOM 1311 C C . ARG A 1 170 ? 21.141 3.685 -32.855 1.00 96.19 170 ARG A C 1
ATOM 1313 O O . ARG A 1 170 ? 22.177 3.902 -33.478 1.00 96.19 170 ARG A O 1
ATOM 1320 N N . GLN A 1 171 ? 20.632 2.463 -32.722 1.00 94.81 171 GLN A N 1
ATOM 1321 C CA . GLN A 1 171 ? 21.244 1.259 -33.287 1.00 94.81 171 GLN A CA 1
ATOM 1322 C C . GLN A 1 171 ? 20.583 0.842 -34.608 1.00 94.81 171 GLN A C 1
ATOM 1324 O O . GLN A 1 171 ? 19.425 1.163 -34.886 1.00 94.81 171 GLN A O 1
ATOM 1329 N N . VAL A 1 172 ? 21.321 0.092 -35.428 1.00 94.06 172 VAL A N 1
ATOM 1330 C CA . VAL A 1 172 ? 20.766 -0.559 -36.621 1.00 94.06 172 VAL A CA 1
ATOM 1331 C C . VAL A 1 172 ? 20.047 -1.833 -36.186 1.00 94.06 172 VAL A C 1
ATOM 1333 O O . VAL A 1 172 ? 20.679 -2.748 -35.663 1.00 94.06 172 VAL A O 1
ATOM 1336 N N . LEU A 1 173 ? 18.735 -1.894 -36.414 1.00 95.75 173 LEU A N 1
ATOM 1337 C CA . LEU A 1 173 ? 17.905 -3.056 -36.099 1.00 95.75 173 LEU A CA 1
ATOM 1338 C C . LEU A 1 173 ? 17.499 -3.770 -37.389 1.00 95.75 173 LEU A C 1
ATOM 1340 O O . LEU A 1 173 ? 17.040 -3.129 -38.335 1.00 95.75 173 LEU A O 1
ATOM 1344 N N . GLN A 1 174 ? 17.661 -5.092 -37.421 1.00 95.69 174 GLN A N 1
ATOM 1345 C CA . GLN A 1 174 ? 17.117 -5.930 -38.487 1.00 95.69 174 GLN A CA 1
ATOM 1346 C C . GLN A 1 174 ? 15.677 -6.292 -38.130 1.00 95.69 174 GLN A C 1
ATOM 1348 O O . GLN A 1 174 ? 15.434 -6.852 -37.066 1.00 95.69 174 GLN A O 1
ATOM 1353 N N . ALA A 1 175 ? 14.731 -5.943 -39.000 1.00 96.12 175 ALA A N 1
ATOM 1354 C CA . ALA A 1 175 ? 13.310 -6.164 -38.769 1.00 96.12 175 ALA A CA 1
ATOM 1355 C C . ALA A 1 175 ? 12.592 -6.583 -40.063 1.00 96.12 175 ALA A C 1
ATOM 1357 O O . ALA A 1 175 ? 13.005 -6.162 -41.150 1.00 96.12 175 ALA A O 1
ATOM 1358 N N . PRO A 1 176 ? 11.508 -7.373 -39.963 1.00 97.25 176 PRO A N 1
ATOM 1359 C CA . PRO A 1 176 ? 10.593 -7.626 -41.073 1.00 97.25 176 PRO A CA 1
ATOM 1360 C C . PRO A 1 176 ? 10.057 -6.324 -41.680 1.00 97.25 176 PRO A C 1
ATOM 1362 O O . PRO A 1 176 ? 9.831 -5.347 -40.968 1.00 97.25 176 PRO A O 1
ATOM 1365 N N . ALA A 1 177 ? 9.793 -6.312 -42.990 1.00 96.19 177 ALA A N 1
ATOM 1366 C CA . ALA A 1 177 ? 9.367 -5.101 -43.704 1.00 96.19 177 ALA A CA 1
ATOM 1367 C C . ALA A 1 177 ? 8.025 -4.523 -43.207 1.00 96.19 177 ALA A C 1
ATOM 1369 O O . ALA A 1 177 ? 7.752 -3.344 -43.416 1.00 96.19 177 ALA A O 1
ATOM 1370 N N . GLY A 1 178 ? 7.189 -5.347 -42.564 1.00 97.25 178 GLY A N 1
ATOM 1371 C CA . GLY A 1 178 ? 5.925 -4.929 -41.958 1.00 97.25 178 GLY A CA 1
ATOM 1372 C C . GLY A 1 178 ? 6.055 -4.311 -40.561 1.00 97.25 178 GLY A C 1
ATOM 1373 O O . GLY A 1 178 ? 5.048 -3.847 -40.025 1.00 97.25 178 GLY A O 1
ATOM 1374 N N . MET A 1 179 ? 7.250 -4.307 -39.962 1.00 98.06 179 MET A N 1
ATOM 1375 C CA . MET A 1 179 ? 7.508 -3.699 -38.656 1.00 98.06 179 MET A CA 1
ATOM 1376 C C . MET A 1 179 ? 7.983 -2.255 -38.828 1.00 98.06 179 MET A C 1
ATOM 1378 O O . MET A 1 179 ? 9.083 -1.998 -39.317 1.00 98.06 179 MET A O 1
ATOM 1382 N N . GLU A 1 180 ? 7.172 -1.298 -38.389 1.00 98.00 180 GLU A N 1
ATOM 1383 C CA . GLU A 1 180 ? 7.571 0.107 -38.317 1.00 98.00 180 GLU A CA 1
ATOM 1384 C C . GLU A 1 180 ? 8.405 0.346 -37.049 1.00 98.00 180 GLU A C 1
ATOM 1386 O O . GLU A 1 180 ? 8.025 -0.100 -35.970 1.00 98.00 180 GLU A O 1
ATOM 1391 N N . ILE A 1 181 ? 9.529 1.064 -37.145 1.00 98.19 181 ILE A N 1
ATOM 1392 C CA . ILE A 1 181 ? 10.365 1.415 -35.985 1.00 98.19 181 ILE A CA 1
ATOM 1393 C C . ILE A 1 181 ? 10.357 2.931 -35.799 1.00 98.19 181 ILE A C 1
ATOM 1395 O O . ILE A 1 181 ? 10.874 3.669 -36.642 1.00 98.19 181 ILE A O 1
ATOM 1399 N N . ARG A 1 182 ? 9.824 3.389 -34.666 1.00 97.81 182 ARG A N 1
ATOM 1400 C CA . ARG A 1 182 ? 9.814 4.792 -34.246 1.00 97.81 182 ARG A CA 1
ATOM 1401 C C . ARG A 1 182 ? 10.809 5.013 -33.118 1.00 97.81 182 ARG A C 1
ATOM 1403 O O . ARG A 1 182 ? 10.740 4.377 -32.070 1.00 97.81 182 ARG A O 1
ATOM 1410 N N . TRP A 1 183 ? 11.712 5.955 -33.352 1.00 96.81 183 TRP A N 1
ATOM 1411 C CA . TRP A 1 183 ? 12.699 6.402 -32.377 1.00 96.81 183 TRP A CA 1
ATOM 1412 C C . TRP A 1 183 ? 12.191 7.667 -31.695 1.00 96.81 183 TRP A C 1
ATOM 1414 O O . TRP A 1 183 ? 11.873 8.644 -32.371 1.00 96.81 183 TRP A O 1
ATOM 1424 N N . LEU A 1 184 ? 12.125 7.640 -30.371 1.00 94.62 184 LEU A N 1
ATOM 1425 C CA . LEU A 1 184 ? 11.648 8.724 -29.526 1.00 94.62 184 LEU A CA 1
ATOM 1426 C C . LEU A 1 184 ? 12.867 9.333 -28.825 1.00 94.62 184 LEU A C 1
ATOM 1428 O O . LEU A 1 184 ? 13.481 8.683 -27.985 1.00 94.62 184 LEU A O 1
ATOM 1432 N N . GLN A 1 185 ? 13.277 10.538 -29.215 1.00 93.38 185 GLN A N 1
ATOM 1433 C CA . GLN A 1 185 ? 14.529 11.137 -28.739 1.00 93.38 185 GLN A CA 1
ATOM 1434 C C . GLN A 1 185 ? 14.262 12.117 -27.596 1.00 93.38 185 GLN A C 1
ATOM 1436 O O . GLN A 1 185 ? 13.515 13.079 -27.771 1.00 93.38 185 GLN A O 1
ATOM 1441 N N . ARG A 1 186 ? 14.864 11.874 -26.427 1.00 89.00 186 ARG A N 1
ATOM 1442 C CA . ARG A 1 186 ? 14.638 12.694 -25.225 1.00 89.00 186 ARG A CA 1
ATOM 1443 C C . ARG A 1 186 ? 15.240 14.097 -25.333 1.00 89.00 186 ARG A C 1
ATOM 1445 O O . ARG A 1 186 ? 14.685 15.034 -24.771 1.00 89.00 186 ARG A O 1
ATOM 1452 N N . ASP A 1 187 ? 16.330 14.276 -26.074 1.00 84.06 187 ASP A N 1
ATOM 1453 C CA . ASP A 1 187 ? 16.941 15.589 -26.332 1.00 84.06 187 ASP A CA 1
ATOM 1454 C C . ASP A 1 187 ? 16.069 16.529 -27.186 1.00 84.06 187 ASP A C 1
ATOM 1456 O O . ASP A 1 187 ? 16.274 17.744 -27.159 1.00 84.06 187 ASP A O 1
ATOM 1460 N N . GLY A 1 188 ? 15.068 15.992 -27.889 1.00 71.94 188 GLY A N 1
ATOM 1461 C CA . GLY A 1 188 ? 14.035 16.771 -28.574 1.00 71.94 188 GLY A CA 1
ATOM 1462 C C . GLY A 1 188 ? 12.991 17.392 -27.638 1.00 71.94 188 GLY A C 1
ATOM 1463 O O . GLY A 1 188 ? 12.327 18.345 -28.036 1.00 71.94 188 GLY A O 1
ATOM 1464 N N . GLU A 1 189 ? 12.879 16.904 -26.398 1.00 66.69 189 GLU A N 1
ATOM 1465 C CA . GLU A 1 189 ? 11.914 17.356 -25.384 1.00 66.69 189 GLU A CA 1
ATOM 1466 C C . GLU A 1 189 ? 12.614 17.578 -24.020 1.00 66.69 189 GLU A C 1
ATOM 1468 O O . GLU A 1 189 ? 12.426 16.807 -23.068 1.00 66.69 189 GLU A O 1
ATOM 1473 N N . PRO A 1 190 ? 13.468 18.616 -23.893 1.00 60.59 190 PRO A N 1
ATOM 1474 C CA . PRO A 1 190 ? 14.282 18.824 -22.699 1.00 60.59 190 PRO A CA 1
ATOM 1475 C C . PRO A 1 190 ? 13.428 19.028 -21.440 1.00 60.59 190 PRO A C 1
ATOM 1477 O O . PRO A 1 190 ? 12.564 19.902 -21.395 1.00 60.59 190 PRO A O 1
ATOM 1480 N N . GLY A 1 191 ? 13.718 18.264 -20.385 1.00 57.22 191 GLY A N 1
ATOM 1481 C CA . GLY A 1 191 ? 13.050 18.378 -19.083 1.00 57.22 191 GLY A CA 1
ATOM 1482 C C . GLY A 1 191 ? 11.950 17.346 -18.821 1.00 57.22 191 GLY A C 1
ATOM 1483 O O . GLY A 1 191 ? 11.433 17.305 -17.706 1.00 57.22 191 GLY A O 1
ATOM 1484 N N . LEU A 1 192 ? 11.618 16.482 -19.788 1.00 63.69 192 LEU A N 1
ATOM 1485 C CA . LEU A 1 192 ? 10.790 15.307 -19.514 1.00 63.69 192 LEU A CA 1
ATOM 1486 C C . LEU A 1 192 ? 11.594 14.232 -18.754 1.00 63.69 192 LEU A C 1
ATOM 1488 O O . LEU A 1 192 ? 12.717 13.916 -19.156 1.00 63.69 192 LEU A O 1
ATOM 1492 N N . PRO A 1 193 ? 11.032 13.637 -17.684 1.00 69.88 193 PRO A N 1
ATOM 1493 C CA . PRO A 1 193 ? 11.633 12.477 -17.033 1.00 69.88 193 PRO A CA 1
ATOM 1494 C C . PRO A 1 193 ? 11.799 11.294 -17.997 1.00 69.88 193 PRO A C 1
ATOM 1496 O O . PRO A 1 193 ? 11.009 11.118 -18.930 1.00 69.88 193 PRO A O 1
ATOM 1499 N N . HIS A 1 194 ? 12.810 10.458 -17.742 1.00 81.12 194 HIS A N 1
ATOM 1500 C CA . HIS A 1 194 ? 13.055 9.228 -18.503 1.00 81.12 194 HIS A CA 1
ATOM 1501 C C . HIS A 1 194 ? 11.793 8.349 -18.549 1.00 81.12 194 HIS A C 1
ATOM 1503 O O . HIS A 1 194 ? 11.064 8.246 -17.565 1.00 81.12 194 HIS A O 1
ATOM 1509 N N . GLY A 1 195 ? 11.507 7.729 -19.696 1.00 83.12 195 GLY A N 1
ATOM 1510 C CA . GLY A 1 195 ? 10.365 6.835 -19.879 1.00 83.12 195 GLY A CA 1
ATOM 1511 C C . GLY A 1 195 ? 9.025 7.536 -20.125 1.00 83.12 195 GLY A C 1
ATOM 1512 O O . GLY A 1 195 ? 8.059 6.881 -20.528 1.00 83.12 195 GLY A O 1
ATOM 1513 N N . ARG A 1 196 ? 8.923 8.857 -19.925 1.00 80.88 196 ARG A N 1
ATOM 1514 C CA . ARG A 1 196 ? 7.666 9.592 -20.146 1.00 80.88 196 ARG A CA 1
ATOM 1515 C C . ARG A 1 196 ? 7.295 9.689 -21.616 1.00 80.88 196 ARG A C 1
ATOM 1517 O O . ARG A 1 196 ? 6.117 9.530 -21.937 1.00 80.88 196 ARG A O 1
ATOM 1524 N N . LEU A 1 197 ? 8.275 9.910 -22.487 1.00 86.19 197 LEU A N 1
ATOM 1525 C CA . LEU A 1 197 ? 8.040 10.005 -23.923 1.00 86.19 197 LEU A CA 1
ATOM 1526 C C . LEU A 1 197 ? 7.638 8.633 -24.481 1.00 86.19 197 LEU A C 1
ATOM 1528 O O . LEU A 1 197 ? 6.675 8.533 -25.243 1.00 86.19 197 LEU A O 1
ATOM 1532 N N . LEU A 1 198 ? 8.300 7.563 -24.024 1.00 90.88 198 LEU A N 1
ATOM 1533 C CA . LEU A 1 198 ? 7.914 6.189 -24.354 1.00 90.88 198 LEU A CA 1
ATOM 1534 C C . LEU A 1 198 ? 6.468 5.883 -23.963 1.00 90.88 198 LEU A C 1
ATOM 1536 O O . LEU A 1 198 ? 5.692 5.360 -24.762 1.00 90.88 198 LEU A O 1
ATOM 1540 N N . ALA A 1 199 ? 6.107 6.202 -22.723 1.00 85.31 199 ALA A N 1
ATOM 1541 C CA . ALA A 1 199 ? 4.792 5.901 -22.193 1.00 85.31 199 ALA A CA 1
ATOM 1542 C C . ALA A 1 199 ? 3.676 6.639 -22.939 1.00 85.31 199 ALA A C 1
ATOM 1544 O O . ALA A 1 199 ? 2.645 6.040 -23.246 1.00 85.31 199 ALA A O 1
ATOM 1545 N N . GLN A 1 200 ? 3.894 7.916 -23.263 1.00 84.06 200 GLN A N 1
ATOM 1546 C CA . GLN A 1 200 ? 2.967 8.693 -24.079 1.00 84.06 200 GLN A CA 1
ATOM 1547 C C . GLN A 1 200 ? 2.772 8.044 -25.454 1.00 84.06 200 GLN A C 1
ATOM 1549 O O . GLN A 1 200 ? 1.636 7.794 -25.854 1.00 84.06 200 GLN A O 1
ATOM 1554 N N . ALA A 1 201 ? 3.864 7.688 -26.133 1.00 89.94 201 ALA A N 1
ATOM 1555 C CA . ALA A 1 201 ? 3.793 7.049 -27.442 1.00 89.94 201 ALA A CA 1
ATOM 1556 C C . ALA A 1 201 ? 3.048 5.702 -27.400 1.00 89.94 201 ALA A C 1
ATOM 1558 O O . ALA A 1 201 ? 2.298 5.386 -28.324 1.00 89.94 201 ALA A O 1
ATOM 1559 N N . VAL A 1 202 ? 3.212 4.918 -26.327 1.00 91.19 202 VAL A N 1
ATOM 1560 C CA . VAL A 1 202 ? 2.464 3.664 -26.131 1.00 91.19 202 VAL A CA 1
ATOM 1561 C C . VAL A 1 202 ? 0.962 3.925 -26.016 1.00 91.19 202 VAL A C 1
ATOM 1563 O O . VAL A 1 202 ? 0.185 3.219 -26.649 1.00 91.19 202 VAL A O 1
ATOM 1566 N N . VAL A 1 203 ? 0.555 4.929 -25.234 1.00 85.88 203 VAL A N 1
ATOM 1567 C CA . VAL A 1 203 ? -0.862 5.275 -25.017 1.00 85.88 203 VAL A CA 1
ATOM 1568 C C . VAL A 1 203 ? -1.521 5.836 -26.279 1.00 85.88 203 VAL A C 1
ATOM 1570 O O . VAL A 1 203 ? -2.698 5.590 -26.528 1.00 85.88 203 VAL A O 1
ATOM 1573 N N . GLU A 1 204 ? -0.775 6.600 -27.073 1.00 88.44 204 GLU A N 1
ATOM 1574 C CA . GLU A 1 204 ? -1.269 7.218 -28.307 1.00 88.44 204 GLU A CA 1
ATOM 1575 C C . GLU A 1 204 ? -1.297 6.249 -29.495 1.00 88.44 204 GLU A C 1
ATOM 1577 O O . GLU A 1 204 ? -1.912 6.549 -30.518 1.00 88.44 204 GLU A O 1
ATOM 1582 N N . THR A 1 205 ? -0.636 5.094 -29.383 1.00 92.56 205 THR A N 1
ATOM 1583 C CA . THR A 1 205 ? -0.580 4.098 -30.454 1.00 92.56 205 THR A CA 1
ATOM 1584 C C . THR A 1 205 ? -1.920 3.371 -30.583 1.00 92.56 205 THR A C 1
ATOM 1586 O O . THR A 1 205 ? -2.308 2.643 -29.667 1.00 92.56 205 THR A O 1
ATOM 1589 N N . PRO A 1 206 ? -2.609 3.468 -31.735 1.00 90.12 206 PRO A N 1
ATOM 1590 C CA . PRO A 1 206 ? -3.794 2.664 -31.989 1.00 90.12 206 PRO A CA 1
ATOM 1591 C C . PRO A 1 206 ? -3.410 1.187 -32.108 1.00 90.12 206 PRO A C 1
ATOM 1593 O O . PRO A 1 206 ? -2.578 0.820 -32.941 1.00 90.12 206 PRO A O 1
ATOM 1596 N N . VAL A 1 207 ? -4.035 0.342 -31.292 1.00 93.06 207 VAL A N 1
ATOM 1597 C CA . VAL A 1 207 ? -3.882 -1.116 -31.352 1.00 93.06 207 VAL A CA 1
ATOM 1598 C C . VAL A 1 207 ? -5.080 -1.711 -32.102 1.00 93.06 207 VAL A C 1
ATOM 1600 O O . VAL A 1 207 ? -6.207 -1.280 -31.852 1.00 93.06 207 VAL A O 1
ATOM 1603 N N . PRO A 1 208 ? -4.881 -2.667 -33.032 1.00 93.31 208 PRO A N 1
ATOM 1604 C CA . PRO A 1 208 ? -5.991 -3.307 -33.733 1.00 93.31 208 PRO A CA 1
ATOM 1605 C C . PRO A 1 208 ? -6.978 -3.993 -32.779 1.00 93.31 208 PRO A C 1
ATOM 1607 O O . PRO A 1 208 ? -6.590 -4.852 -31.992 1.00 93.31 208 PRO A O 1
ATOM 1610 N N . GLU A 1 209 ? -8.268 -3.674 -32.916 1.00 90.19 209 GLU A N 1
ATOM 1611 C CA . GLU A 1 209 ? -9.346 -4.259 -32.098 1.00 90.19 209 GLU A CA 1
ATOM 1612 C C . GLU A 1 209 ? -9.671 -5.717 -32.470 1.00 90.19 209 GLU A C 1
ATOM 1614 O O . GLU A 1 209 ? -10.341 -6.429 -31.723 1.00 90.19 209 GLU A O 1
ATOM 1619 N N . THR A 1 210 ? -9.213 -6.171 -33.641 1.00 89.06 210 THR A N 1
ATOM 1620 C CA . THR A 1 210 ? -9.467 -7.515 -34.172 1.00 89.06 210 THR A CA 1
ATOM 1621 C C . THR A 1 210 ? -8.170 -8.217 -34.551 1.00 89.06 210 THR A C 1
ATOM 1623 O O . THR A 1 210 ? -7.258 -7.583 -35.082 1.00 89.06 210 THR A O 1
ATOM 1626 N N . GLY A 1 211 ? -8.143 -9.542 -34.397 1.00 90.75 211 GLY A N 1
ATOM 1627 C CA . GLY A 1 211 ? -6.960 -10.369 -34.647 1.00 90.75 211 GLY A CA 1
ATOM 1628 C C . GLY A 1 211 ? -6.141 -10.600 -33.378 1.00 90.75 211 GLY A C 1
ATOM 1629 O O . GLY A 1 211 ? -6.449 -10.072 -32.311 1.00 90.75 211 GLY A O 1
ATOM 1630 N N . ARG A 1 212 ? -5.108 -11.440 -33.467 1.00 94.81 212 ARG A N 1
ATOM 1631 C CA . ARG A 1 212 ? -4.191 -11.684 -32.349 1.00 94.81 212 ARG A CA 1
ATOM 1632 C C . ARG A 1 212 ? -3.164 -10.564 -32.282 1.00 94.81 212 ARG A C 1
ATOM 1634 O O . ARG A 1 212 ? -2.398 -10.382 -33.224 1.00 94.81 212 ARG A O 1
ATOM 1641 N N . VAL A 1 213 ? -3.100 -9.893 -31.138 1.00 95.62 213 VAL A N 1
ATOM 1642 C CA . VAL A 1 213 ? -2.077 -8.891 -30.829 1.00 95.62 213 VAL A CA 1
ATOM 1643 C C . VAL A 1 213 ? -1.112 -9.446 -29.784 1.00 95.62 213 VAL A C 1
ATOM 1645 O O . VAL A 1 213 ? -1.544 -10.065 -28.809 1.00 95.62 213 VAL A O 1
ATOM 1648 N N . ALA A 1 214 ? 0.188 -9.227 -29.981 1.00 95.00 214 ALA A N 1
ATOM 1649 C CA . ALA A 1 214 ? 1.208 -9.466 -28.963 1.00 95.00 214 ALA A CA 1
ATOM 1650 C C . ALA A 1 214 ? 1.911 -8.157 -28.597 1.00 95.00 214 ALA A C 1
ATOM 1652 O O . ALA A 1 214 ? 2.449 -7.461 -29.460 1.00 95.00 214 ALA A O 1
ATOM 1653 N N . CYS A 1 215 ? 1.928 -7.846 -27.303 1.00 94.56 215 CYS A N 1
ATOM 1654 C CA . CYS A 1 215 ? 2.569 -6.654 -26.768 1.00 94.56 215 CYS A CA 1
ATOM 1655 C C . CYS A 1 215 ? 3.773 -7.055 -25.924 1.00 94.56 215 CYS A C 1
ATOM 1657 O O . CYS A 1 215 ? 3.668 -7.928 -25.060 1.00 94.56 215 CYS A O 1
ATOM 1659 N N . TRP A 1 216 ? 4.907 -6.397 -26.141 1.00 94.38 216 TRP A N 1
ATOM 1660 C CA . TRP A 1 216 ? 6.098 -6.580 -25.325 1.00 94.38 216 TRP A CA 1
ATOM 1661 C C . TRP A 1 216 ? 6.665 -5.233 -24.890 1.00 94.38 216 TRP A C 1
ATOM 1663 O O . TRP A 1 216 ? 6.836 -4.342 -25.722 1.00 94.38 216 TRP A O 1
ATOM 1673 N N . LEU A 1 217 ? 6.992 -5.082 -23.606 1.00 92.62 217 LEU A N 1
ATOM 1674 C CA . LEU A 1 217 ? 7.749 -3.933 -23.128 1.00 92.62 217 LEU A CA 1
ATOM 1675 C C . LEU A 1 217 ? 8.757 -4.272 -22.035 1.00 92.62 217 LEU A C 1
ATOM 1677 O O . LEU A 1 217 ? 8.445 -4.948 -21.055 1.00 92.62 217 LEU A O 1
ATOM 1681 N N . GLY A 1 218 ? 9.948 -3.702 -22.178 1.00 89.88 218 GLY A N 1
ATOM 1682 C CA . GLY A 1 218 ? 10.934 -3.574 -21.114 1.00 89.88 218 GLY A CA 1
ATOM 1683 C C . GLY A 1 218 ? 11.412 -2.131 -21.052 1.00 89.88 218 GLY A C 1
ATOM 1684 O O . GLY A 1 218 ? 11.732 -1.554 -22.089 1.00 89.88 218 GLY A O 1
ATOM 1685 N N . ALA A 1 219 ? 11.441 -1.513 -19.884 1.00 89.19 219 ALA A N 1
ATOM 1686 C CA . ALA A 1 219 ? 11.914 -0.137 -19.755 1.00 89.19 219 ALA A CA 1
ATOM 1687 C C . ALA A 1 219 ? 12.213 0.192 -18.292 1.00 89.19 219 ALA A C 1
ATOM 1689 O O . ALA A 1 219 ? 12.045 -0.645 -17.396 1.00 89.19 219 ALA A O 1
ATOM 1690 N N . GLU A 1 220 ? 12.605 1.438 -18.060 1.00 84.69 220 GLU A N 1
ATOM 1691 C CA . GLU A 1 220 ? 12.471 2.115 -16.776 1.00 84.69 220 GLU A CA 1
ATOM 1692 C C . GLU A 1 220 ? 11.063 1.893 -16.162 1.00 84.69 220 GLU A C 1
ATOM 1694 O O . GLU A 1 220 ? 10.044 1.792 -16.864 1.00 84.69 220 GLU A O 1
ATOM 1699 N N . LEU A 1 221 ? 11.017 1.754 -14.833 1.00 72.56 221 LEU A N 1
ATOM 1700 C CA . LEU A 1 221 ? 9.849 1.360 -14.039 1.00 72.56 221 LEU A CA 1
ATOM 1701 C C . LEU A 1 221 ? 8.579 2.177 -14.339 1.00 72.56 221 LEU A C 1
ATOM 1703 O O . LEU A 1 221 ? 7.485 1.604 -14.407 1.00 72.56 221 LEU A O 1
ATOM 1707 N N . THR A 1 222 ? 8.717 3.485 -14.545 1.00 66.88 222 THR A N 1
ATOM 1708 C CA . THR A 1 222 ? 7.616 4.424 -14.797 1.00 66.88 222 THR A CA 1
ATOM 1709 C C . THR A 1 222 ? 6.920 4.110 -16.116 1.00 66.88 222 THR A C 1
ATOM 1711 O O . THR A 1 222 ? 5.696 3.946 -16.160 1.00 66.88 222 THR A O 1
ATOM 1714 N N . ALA A 1 223 ? 7.692 3.950 -17.196 1.00 73.50 223 ALA A N 1
ATOM 1715 C CA . ALA A 1 223 ? 7.151 3.598 -18.508 1.00 73.50 223 ALA A CA 1
ATOM 1716 C C . ALA A 1 223 ? 6.465 2.227 -18.487 1.00 73.50 223 ALA A C 1
ATOM 1718 O O . ALA A 1 223 ? 5.385 2.049 -19.059 1.00 73.50 223 ALA A O 1
ATOM 1719 N N . PHE A 1 224 ? 7.062 1.273 -17.766 1.00 77.62 224 PHE A N 1
ATOM 1720 C CA . PHE A 1 224 ? 6.503 -0.060 -17.572 1.00 77.62 224 PHE A CA 1
ATOM 1721 C C . PHE A 1 224 ? 5.105 -0.036 -16.941 1.00 77.62 224 PHE A C 1
ATOM 1723 O O . PHE A 1 224 ? 4.190 -0.697 -17.444 1.00 77.62 224 PHE A O 1
ATOM 1730 N N . GLN A 1 225 ? 4.913 0.723 -15.860 1.00 70.06 225 GLN A N 1
ATOM 1731 C CA . GLN A 1 225 ? 3.630 0.773 -15.153 1.00 70.06 225 GLN A CA 1
ATOM 1732 C C . GLN A 1 225 ? 2.516 1.357 -16.025 1.00 70.06 225 GLN A C 1
ATOM 1734 O O . GLN A 1 225 ? 1.415 0.800 -16.056 1.00 70.06 225 GLN A O 1
ATOM 1739 N N . ILE A 1 226 ? 2.814 2.423 -16.774 1.00 71.69 226 ILE A N 1
ATOM 1740 C CA . ILE A 1 226 ? 1.851 3.091 -17.662 1.00 71.69 226 ILE A CA 1
ATOM 1741 C C . ILE A 1 226 ? 1.414 2.153 -18.781 1.00 71.69 226 ILE A C 1
ATOM 1743 O O . ILE A 1 226 ? 0.219 1.913 -18.962 1.00 71.69 226 ILE A O 1
ATOM 1747 N N . ALA A 1 227 ? 2.380 1.590 -19.510 1.00 77.12 227 ALA A N 1
ATOM 1748 C CA . ALA A 1 227 ? 2.103 0.727 -20.649 1.00 77.12 227 ALA A CA 1
ATOM 1749 C C . ALA A 1 227 ? 1.293 -0.508 -20.240 1.00 77.12 227 ALA A C 1
ATOM 1751 O O . ALA A 1 227 ? 0.301 -0.852 -20.883 1.00 77.12 227 ALA A O 1
ATOM 1752 N N . ARG A 1 228 ? 1.658 -1.134 -19.111 1.00 77.69 228 ARG A N 1
ATOM 1753 C CA . ARG A 1 228 ? 0.936 -2.289 -18.569 1.00 77.69 228 ARG A CA 1
ATOM 1754 C C . ARG A 1 228 ? -0.516 -1.958 -18.233 1.00 77.69 228 ARG A C 1
ATOM 1756 O O . ARG A 1 228 ? -1.402 -2.753 -18.545 1.00 77.69 228 ARG A O 1
ATOM 1763 N N . ALA A 1 229 ? -0.758 -0.831 -17.564 1.00 72.50 229 ALA A N 1
ATOM 1764 C CA . ALA A 1 229 ? -2.107 -0.412 -17.195 1.00 72.50 229 ALA A CA 1
ATOM 1765 C C . ALA A 1 229 ? -2.950 -0.093 -18.438 1.00 72.50 229 ALA A C 1
ATOM 1767 O O . ALA A 1 229 ? -4.094 -0.538 -18.538 1.00 72.50 229 ALA A O 1
ATOM 1768 N N . HIS A 1 230 ? -2.369 0.621 -19.404 1.00 80.25 230 HIS A N 1
ATOM 1769 C CA . HIS A 1 230 ? -3.040 0.993 -20.643 1.00 80.25 230 HIS A CA 1
ATOM 1770 C C . HIS A 1 230 ? -3.435 -0.232 -21.480 1.00 80.25 230 HIS A C 1
ATOM 1772 O O . HIS A 1 230 ? -4.615 -0.395 -21.785 1.00 80.25 230 HIS A O 1
ATOM 1778 N N . TRP A 1 231 ? -2.497 -1.136 -21.785 1.00 84.94 231 TRP A N 1
ATOM 1779 C CA . TRP A 1 231 ? -2.792 -2.313 -22.612 1.00 84.94 231 TRP A CA 1
ATOM 1780 C C . TRP A 1 231 ? -3.820 -3.252 -21.983 1.00 84.94 231 TRP A C 1
ATOM 1782 O O . TRP A 1 231 ? -4.652 -3.806 -22.693 1.00 84.94 231 TRP A O 1
ATOM 1792 N N . ARG A 1 232 ? -3.833 -3.382 -20.652 1.00 79.31 232 ARG A N 1
ATOM 1793 C CA . ARG A 1 232 ? -4.881 -4.143 -19.954 1.00 79.31 232 ARG A CA 1
ATOM 1794 C C . ARG A 1 232 ? -6.252 -3.479 -20.040 1.00 79.31 232 ARG A C 1
ATOM 1796 O O . ARG A 1 232 ? -7.254 -4.171 -20.180 1.00 79.31 232 ARG A O 1
ATOM 1803 N N . LYS A 1 233 ? -6.309 -2.144 -19.993 1.00 79.88 233 LYS A N 1
ATOM 1804 C CA . LYS A 1 233 ? -7.564 -1.383 -20.094 1.00 79.88 233 LYS A CA 1
ATOM 1805 C C . LYS A 1 233 ? -8.223 -1.502 -21.472 1.00 79.88 233 LYS A C 1
ATOM 1807 O O . LYS A 1 233 ? -9.437 -1.362 -21.562 1.00 79.88 233 LYS A O 1
ATOM 1812 N N . LEU A 1 234 ? -7.451 -1.772 -22.528 1.00 77.25 234 LEU A N 1
ATOM 1813 C CA . LEU A 1 234 ? -7.988 -1.958 -23.879 1.00 77.25 234 LEU A CA 1
ATOM 1814 C C . LEU A 1 234 ? -8.963 -3.145 -23.980 1.00 77.25 234 LEU A C 1
ATOM 1816 O O . LEU A 1 234 ? -9.841 -3.130 -24.839 1.00 77.25 234 LEU A O 1
ATOM 1820 N N . GLY A 1 235 ? -8.831 -4.157 -23.114 1.00 79.44 235 GLY A N 1
ATOM 1821 C CA . GLY A 1 235 ? -9.795 -5.254 -22.941 1.00 79.44 235 GLY A CA 1
ATOM 1822 C C . GLY A 1 235 ? -9.901 -6.264 -24.095 1.00 79.44 235 GLY A C 1
ATOM 1823 O O . GLY A 1 235 ? -10.399 -7.363 -23.881 1.00 79.44 235 GLY A O 1
ATOM 1824 N N . HIS A 1 236 ? -9.417 -5.931 -25.295 1.00 86.38 236 HIS A N 1
ATOM 1825 C CA . HIS A 1 236 ? -9.441 -6.798 -26.481 1.00 86.38 236 HIS A CA 1
ATOM 1826 C C . HIS A 1 236 ? -8.122 -7.553 -26.734 1.00 86.38 236 HIS A C 1
ATOM 1828 O O . HIS A 1 236 ? -8.053 -8.384 -27.636 1.00 86.38 236 HIS A O 1
ATOM 1834 N N . ILE A 1 237 ? -7.074 -7.289 -25.945 1.00 88.62 237 ILE A N 1
ATOM 1835 C CA . ILE A 1 237 ? -5.791 -8.001 -26.017 1.00 88.62 237 ILE A CA 1
ATOM 1836 C C . ILE A 1 237 ? -5.793 -9.109 -24.961 1.00 88.62 237 ILE A C 1
ATOM 1838 O O . ILE A 1 237 ? -5.989 -8.840 -23.777 1.00 88.62 237 ILE A O 1
ATOM 1842 N N . ASP A 1 238 ? -5.545 -10.351 -25.376 1.00 88.19 238 ASP A N 1
ATOM 1843 C CA . ASP A 1 238 ? -5.368 -11.485 -24.462 1.00 88.19 238 ASP A CA 1
ATOM 1844 C C . ASP A 1 238 ? -4.208 -11.204 -23.489 1.00 88.19 238 ASP A C 1
ATOM 1846 O O . ASP A 1 238 ? -3.060 -11.027 -23.906 1.00 88.19 238 ASP A O 1
ATOM 1850 N N . GLU A 1 239 ? -4.500 -11.175 -22.184 1.00 84.88 239 GLU A N 1
ATOM 1851 C CA . GLU A 1 239 ? -3.509 -10.864 -21.148 1.00 84.88 239 GLU A CA 1
ATOM 1852 C C . GLU A 1 239 ? -2.278 -11.776 -21.198 1.00 84.88 239 GLU A C 1
ATOM 1854 O O . GLU A 1 239 ? -1.183 -11.346 -20.835 1.00 84.88 239 GLU A O 1
ATOM 1859 N N . SER A 1 240 ? -2.425 -13.018 -21.672 1.00 86.12 240 SER A N 1
ATOM 1860 C CA . SER A 1 240 ? -1.314 -13.967 -21.791 1.00 86.12 240 SER A CA 1
ATOM 1861 C C . SER A 1 240 ? -0.276 -13.576 -22.854 1.00 86.12 240 SER A C 1
ATOM 1863 O O . SER A 1 240 ? 0.822 -14.144 -22.851 1.00 86.12 240 SER A O 1
ATOM 1865 N N . ARG A 1 241 ? -0.616 -12.611 -23.724 1.00 89.75 241 ARG A N 1
ATOM 1866 C CA . ARG A 1 241 ? 0.201 -12.055 -24.819 1.00 89.75 241 ARG A CA 1
ATOM 1867 C C . ARG A 1 241 ? 0.742 -10.657 -24.515 1.00 89.75 241 ARG A C 1
ATOM 1869 O O . ARG A 1 241 ? 1.379 -10.050 -25.376 1.00 89.75 241 ARG A O 1
ATOM 1876 N N . ILE A 1 242 ? 0.487 -10.147 -23.309 1.00 89.38 242 ILE A N 1
ATOM 1877 C CA . ILE A 1 242 ? 1.043 -8.890 -22.808 1.00 89.38 242 ILE A CA 1
ATOM 1878 C C . ILE A 1 242 ? 2.240 -9.218 -21.914 1.00 89.38 242 ILE A C 1
ATOM 1880 O O . ILE A 1 242 ? 2.094 -9.612 -20.755 1.00 89.38 242 ILE A O 1
ATOM 1884 N N . HIS A 1 243 ? 3.440 -9.015 -22.447 1.00 87.19 243 HIS A N 1
ATOM 1885 C CA . HIS A 1 243 ? 4.700 -9.291 -21.763 1.00 87.19 243 HIS A CA 1
ATOM 1886 C C . HIS A 1 243 ? 5.366 -7.986 -21.360 1.00 87.19 243 HIS A C 1
ATOM 1888 O O . HIS A 1 243 ? 5.854 -7.241 -22.198 1.00 87.19 243 HIS A O 1
ATOM 1894 N N . VAL A 1 244 ? 5.390 -7.689 -20.068 1.00 83.06 244 VAL A N 1
ATOM 1895 C CA . VAL A 1 244 ? 5.925 -6.422 -19.560 1.00 83.06 244 VAL A CA 1
ATOM 1896 C C . VAL A 1 244 ? 6.887 -6.676 -18.406 1.00 83.06 244 VAL A C 1
ATOM 1898 O O . VAL A 1 244 ? 6.575 -7.467 -17.513 1.00 83.06 244 VAL A O 1
ATOM 1901 N N . ALA A 1 245 ? 8.039 -6.004 -18.397 1.00 77.56 245 ALA A N 1
ATOM 1902 C CA . ALA A 1 245 ? 9.047 -6.148 -17.348 1.00 77.56 245 ALA A CA 1
ATOM 1903 C C . ALA A 1 245 ? 9.737 -4.809 -17.005 1.00 77.56 245 ALA A C 1
ATOM 1905 O O . ALA A 1 245 ? 10.200 -4.120 -17.911 1.00 77.56 245 ALA A O 1
ATOM 1906 N N . PRO A 1 246 ? 9.862 -4.438 -15.718 1.00 79.12 246 PRO A N 1
ATOM 1907 C CA . PRO A 1 246 ? 10.684 -3.301 -15.316 1.00 79.12 246 PRO A CA 1
ATOM 1908 C C . PRO A 1 246 ? 12.160 -3.721 -15.310 1.00 79.12 246 PRO A C 1
ATOM 1910 O O . PRO A 1 246 ? 12.519 -4.724 -14.690 1.00 79.12 246 PRO A O 1
ATOM 1913 N N . TYR A 1 247 ? 13.018 -2.992 -16.021 1.00 79.94 247 TYR A N 1
ATOM 1914 C CA . TYR A 1 247 ? 14.428 -3.368 -16.200 1.00 79.94 247 TYR A CA 1
ATOM 1915 C C . TYR A 1 247 ? 15.369 -2.628 -15.260 1.00 79.94 247 TYR A C 1
ATOM 1917 O O . TYR A 1 247 ? 16.334 -3.209 -14.761 1.00 79.94 247 TYR A O 1
ATOM 1925 N N . TRP A 1 248 ? 15.081 -1.361 -14.993 1.00 69.06 248 TRP A N 1
ATOM 1926 C CA . TRP A 1 248 ? 15.889 -0.517 -14.129 1.00 69.06 248 TRP A CA 1
ATOM 1927 C C . TRP A 1 248 ? 15.052 0.652 -13.605 1.00 69.06 248 TRP A C 1
ATOM 1929 O O . TRP A 1 248 ? 13.890 0.812 -13.976 1.00 69.06 248 TRP A O 1
ATOM 1939 N N . ASN A 1 249 ? 15.634 1.429 -12.698 1.00 71.12 249 ASN A N 1
ATOM 1940 C CA . ASN A 1 249 ? 15.015 2.612 -12.118 1.00 71.12 249 ASN A CA 1
ATOM 1941 C C . ASN A 1 249 ? 16.047 3.746 -12.152 1.00 71.12 249 ASN A C 1
ATOM 1943 O O . ASN A 1 249 ? 17.168 3.561 -11.664 1.00 71.12 249 ASN A O 1
ATOM 1947 N N . ALA A 1 250 ? 15.697 4.874 -12.774 1.00 57.62 250 ALA A N 1
ATOM 1948 C CA . ALA A 1 250 ? 16.632 5.956 -13.085 1.00 57.62 250 ALA A CA 1
ATOM 1949 C C . ALA A 1 250 ? 17.119 6.746 -11.860 1.00 57.62 250 ALA A C 1
ATOM 1951 O O . ALA A 1 250 ? 18.140 7.428 -11.937 1.00 57.62 250 ALA A O 1
ATOM 1952 N N . ALA A 1 251 ? 16.464 6.595 -10.709 1.00 49.50 251 ALA A N 1
ATOM 1953 C CA . ALA A 1 251 ? 16.952 7.086 -9.428 1.00 49.50 251 ALA A CA 1
ATOM 1954 C C . ALA A 1 251 ? 16.302 6.308 -8.272 1.00 49.50 251 ALA A C 1
ATOM 1956 O O . ALA A 1 251 ? 15.281 5.648 -8.442 1.00 49.50 251 ALA A O 1
ATOM 1957 N N . LYS A 1 252 ? 16.790 6.505 -7.040 1.00 40.94 252 LYS A N 1
ATOM 1958 C CA . LYS A 1 252 ? 15.912 6.521 -5.853 1.00 40.94 252 LYS A CA 1
ATOM 1959 C C . LYS A 1 252 ? 14.918 7.694 -5.968 1.00 40.94 252 LYS A C 1
ATOM 1961 O O . LYS A 1 252 ? 14.853 8.557 -5.102 1.00 40.94 252 LYS A O 1
ATOM 1966 N N . GLN A 1 253 ? 14.215 7.788 -7.092 1.00 34.59 253 GLN A N 1
ATOM 1967 C CA . GLN A 1 253 ? 13.085 8.668 -7.266 1.00 34.59 253 GLN A CA 1
ATOM 1968 C C . GLN A 1 253 ? 12.005 8.060 -6.397 1.00 34.59 253 GLN A C 1
ATOM 1970 O O . GLN A 1 253 ? 11.513 6.952 -6.623 1.00 34.59 253 GLN A O 1
ATOM 1975 N N . THR A 1 254 ? 11.742 8.767 -5.314 1.00 33.38 254 THR A N 1
ATOM 1976 C CA . THR A 1 254 ? 10.616 8.535 -4.445 1.00 33.38 254 THR A CA 1
ATOM 1977 C C . THR A 1 254 ? 9.374 8.325 -5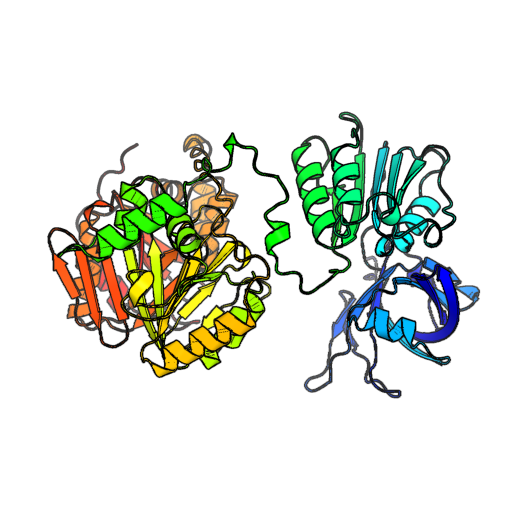.308 1.00 33.38 254 THR A C 1
ATOM 1979 O O . THR A 1 254 ? 9.090 9.092 -6.226 1.00 33.38 254 THR A O 1
ATOM 1982 N N . ARG A 1 255 ? 8.698 7.190 -5.063 1.00 36.56 255 ARG A N 1
ATOM 1983 C CA . ARG A 1 255 ? 7.548 6.624 -5.802 1.00 36.56 255 ARG A CA 1
ATOM 1984 C C . ARG A 1 255 ? 6.344 7.571 -5.997 1.00 36.56 255 ARG A C 1
ATOM 1986 O O . ARG A 1 255 ? 5.306 7.112 -6.477 1.00 36.56 255 ARG A O 1
ATOM 1993 N N . THR A 1 256 ? 6.451 8.863 -5.686 1.00 32.41 256 THR A N 1
ATOM 1994 C CA . THR A 1 256 ? 5.454 9.908 -5.935 1.00 32.41 256 THR A CA 1
ATOM 1995 C C . THR A 1 256 ? 5.000 9.905 -7.393 1.00 32.41 256 THR A C 1
ATOM 1997 O O . THR A 1 256 ? 3.806 10.034 -7.658 1.00 32.41 256 THR A O 1
ATOM 2000 N N . GLU A 1 257 ? 5.904 9.679 -8.353 1.00 32.16 257 GLU A N 1
ATOM 2001 C CA . GLU A 1 257 ? 5.550 9.773 -9.776 1.00 32.16 257 GLU A CA 1
ATOM 2002 C C . GLU A 1 257 ? 4.785 8.557 -10.320 1.00 32.16 257 GLU A C 1
ATOM 2004 O O . GLU A 1 257 ? 3.997 8.706 -11.250 1.00 32.16 257 GLU A O 1
ATOM 2009 N N . VAL A 1 258 ? 4.890 7.384 -9.686 1.00 35.25 258 VAL A N 1
ATOM 2010 C CA . VAL A 1 258 ? 4.141 6.170 -10.072 1.00 35.25 258 VAL A CA 1
ATOM 2011 C C . VAL A 1 258 ? 2.629 6.337 -9.865 1.00 35.25 258 VAL A C 1
ATOM 2013 O O . VAL A 1 258 ? 1.823 5.752 -10.591 1.00 35.25 258 VAL A O 1
ATOM 2016 N N . LYS A 1 259 ? 2.218 7.175 -8.904 1.00 31.33 259 LYS A N 1
ATOM 2017 C CA . LYS A 1 259 ? 0.802 7.503 -8.656 1.00 31.33 259 LYS A CA 1
ATOM 2018 C C . LYS A 1 259 ? 0.264 8.641 -9.534 1.00 31.33 259 LYS A C 1
ATOM 2020 O O . LYS A 1 259 ? -0.939 8.871 -9.533 1.00 31.33 259 LYS A O 1
ATOM 2025 N N . LEU A 1 260 ? 1.104 9.305 -10.331 1.00 33.97 260 LEU A N 1
ATOM 2026 C CA . LEU A 1 260 ? 0.741 10.470 -11.157 1.00 33.97 260 LEU A CA 1
ATOM 2027 C C . LEU A 1 260 ? 0.346 10.125 -12.610 1.00 33.97 260 LEU A C 1
ATOM 2029 O O . LEU A 1 260 ? 0.308 11.005 -13.473 1.00 33.97 260 LEU A O 1
ATOM 2033 N N . LEU A 1 261 ? 0.077 8.848 -12.910 1.00 32.81 261 LEU A N 1
ATOM 2034 C CA . LEU A 1 261 ? 0.114 8.317 -14.283 1.00 32.81 261 LEU A CA 1
ATOM 2035 C C . LEU A 1 261 ? -1.231 7.947 -14.920 1.00 32.81 261 LEU A C 1
ATOM 2037 O O . LEU A 1 261 ? -1.283 7.558 -16.083 1.00 32.81 261 LEU A O 1
ATOM 2041 N N . ALA A 1 262 ? -2.330 8.235 -14.239 1.00 33.41 262 ALA A N 1
ATOM 2042 C CA . ALA A 1 262 ? -3.289 9.124 -14.873 1.00 33.41 262 ALA A CA 1
ATOM 2043 C C . ALA A 1 262 ? -2.951 10.504 -14.310 1.00 33.41 262 ALA A C 1
ATOM 2045 O O . ALA A 1 262 ? -2.823 10.612 -13.092 1.00 33.41 262 ALA A O 1
ATOM 2046 N N . ARG A 1 263 ? -2.850 11.572 -15.118 1.00 34.19 263 ARG A N 1
ATOM 2047 C CA . ARG A 1 263 ? -3.298 12.848 -14.545 1.00 34.19 263 ARG A CA 1
ATOM 2048 C C . ARG A 1 263 ? -4.744 12.548 -14.190 1.00 34.19 263 ARG A C 1
ATOM 2050 O O . ARG A 1 263 ? -5.491 12.284 -15.137 1.00 34.19 263 ARG A O 1
ATOM 2057 N N . PRO A 1 264 ? -5.116 12.471 -12.902 1.00 40.56 264 PRO A N 1
ATOM 2058 C CA . PRO A 1 264 ? -6.515 12.319 -12.589 1.00 40.56 264 PRO A CA 1
ATOM 2059 C C . PRO A 1 264 ? -7.220 13.430 -13.351 1.00 40.56 264 PRO A C 1
ATOM 2061 O O . PRO A 1 264 ? -6.786 14.590 -13.353 1.00 40.56 264 PRO A O 1
ATOM 2064 N N . THR A 1 265 ? -8.221 13.044 -14.127 1.00 44.19 265 THR A N 1
ATOM 2065 C CA . THR A 1 265 ? -9.094 14.009 -14.772 1.00 44.19 265 THR A CA 1
ATOM 2066 C C . THR A 1 265 ? -9.552 14.994 -13.691 1.00 44.19 265 THR A C 1
ATOM 2068 O O . THR A 1 265 ? -9.656 14.607 -12.525 1.00 44.19 265 THR A O 1
ATOM 2071 N N . PRO A 1 266 ? -9.837 16.266 -14.008 1.00 52.41 266 PRO A N 1
ATOM 2072 C CA . PRO A 1 266 ? -10.356 17.194 -13.000 1.00 52.41 266 PRO A CA 1
ATOM 2073 C C . PRO A 1 266 ? -11.545 16.621 -12.197 1.00 52.41 266 PRO A C 1
ATOM 2075 O O . PRO A 1 266 ? -11.716 16.955 -11.033 1.00 52.41 266 PRO A O 1
ATOM 2078 N N . ALA A 1 267 ? -12.310 15.689 -12.783 1.00 56.12 267 ALA A N 1
ATOM 2079 C CA . ALA A 1 267 ? -13.381 14.947 -12.117 1.00 56.12 267 ALA A CA 1
ATOM 2080 C C . ALA A 1 267 ? -12.907 13.928 -11.054 1.00 56.12 267 ALA A C 1
ATOM 2082 O O . ALA A 1 267 ? -13.633 13.664 -10.097 1.00 56.12 267 ALA A O 1
ATOM 2083 N N . GLU A 1 268 ? -11.717 13.347 -11.209 1.00 53.38 268 GLU A N 1
ATOM 2084 C CA . GLU A 1 268 ? -11.113 12.377 -10.284 1.00 53.38 268 GLU A CA 1
ATOM 2085 C C . GLU A 1 268 ? -10.370 13.047 -9.120 1.00 53.38 268 GLU A C 1
ATOM 2087 O O . GLU A 1 268 ? -10.080 12.380 -8.128 1.00 53.38 268 GLU A O 1
ATOM 2092 N N . LEU A 1 269 ? -10.073 14.347 -9.212 1.00 67.44 269 LEU A N 1
ATOM 2093 C CA . LEU A 1 269 ? -9.491 15.132 -8.125 1.00 67.44 269 LEU A CA 1
ATOM 2094 C C . LEU A 1 269 ? -10.556 15.872 -7.321 1.00 67.44 269 LEU A C 1
ATOM 2096 O O . LEU A 1 269 ? -11.629 16.231 -7.814 1.00 67.44 269 LEU A O 1
ATOM 2100 N N . PHE A 1 270 ? -10.234 16.156 -6.065 1.00 73.31 270 PHE A N 1
ATOM 2101 C CA . PHE A 1 270 ? -10.875 17.270 -5.378 1.00 73.31 270 PHE A CA 1
ATOM 2102 C C . PHE A 1 270 ? -10.624 18.584 -6.131 1.00 73.31 270 PHE A C 1
ATOM 2104 O O . PHE A 1 270 ? -9.571 18.774 -6.742 1.00 73.31 270 PHE A O 1
ATOM 2111 N N . GLU A 1 271 ? -11.603 19.490 -6.073 1.00 73.50 271 GLU A N 1
ATOM 2112 C CA . GLU A 1 271 ? -11.409 20.859 -6.555 1.00 73.50 271 GLU A CA 1
ATOM 2113 C C . GLU A 1 271 ? -10.213 21.506 -5.838 1.00 73.50 271 GLU A C 1
ATOM 2115 O O . GLU A 1 271 ? -9.972 21.195 -4.664 1.00 73.50 271 GLU A O 1
ATOM 2120 N N . PRO A 1 272 ? -9.465 22.408 -6.500 1.00 77.81 272 PRO A N 1
ATOM 2121 C CA . PRO A 1 272 ? -8.359 23.111 -5.868 1.00 77.81 272 PRO A CA 1
ATOM 2122 C C . PRO A 1 272 ? -8.793 23.767 -4.553 1.00 77.81 272 PRO A C 1
ATOM 2124 O O . PRO A 1 272 ? -9.684 24.615 -4.526 1.00 77.81 272 PRO A O 1
ATOM 2127 N N . VAL A 1 273 ? -8.141 23.377 -3.461 1.00 85.62 273 VAL A N 1
ATOM 2128 C CA . VAL A 1 273 ? -8.412 23.921 -2.129 1.00 85.62 273 VAL A CA 1
ATOM 2129 C C . VAL A 1 273 ? -7.690 25.259 -1.964 1.00 85.62 273 VAL A C 1
ATOM 2131 O O . VAL A 1 273 ? -6.506 25.380 -2.295 1.00 85.62 273 VAL A O 1
ATOM 2134 N N . ASP A 1 274 ? -8.383 26.264 -1.421 1.00 90.50 274 ASP A N 1
ATOM 2135 C CA . ASP A 1 274 ? -7.757 27.498 -0.938 1.00 90.50 274 ASP A CA 1
ATOM 2136 C C . ASP A 1 274 ? -6.922 27.193 0.315 1.00 90.50 274 ASP A C 1
ATOM 2138 O O . ASP A 1 274 ? -7.412 27.205 1.445 1.00 90.50 274 ASP A O 1
ATOM 2142 N N . THR A 1 275 ? -5.649 26.867 0.099 1.00 91.69 275 THR A N 1
ATOM 2143 C CA . THR A 1 275 ? -4.717 26.471 1.159 1.00 91.69 275 THR A CA 1
ATOM 2144 C C . THR A 1 275 ? -4.457 27.596 2.159 1.00 91.69 275 THR A C 1
ATOM 2146 O O . THR A 1 275 ? -4.322 27.330 3.350 1.00 91.69 275 THR A O 1
ATOM 2149 N N . GLU A 1 276 ? -4.419 28.854 1.711 1.00 91.56 276 GLU A N 1
ATOM 2150 C CA . GLU A 1 276 ? -4.174 29.997 2.598 1.00 91.56 276 GLU A CA 1
ATOM 2151 C C . GLU A 1 276 ? -5.389 30.255 3.499 1.00 91.56 276 GLU A C 1
ATOM 2153 O O . GLU A 1 276 ? -5.249 30.384 4.722 1.00 91.56 276 GLU A O 1
ATOM 2158 N N . GLY A 1 277 ? -6.590 30.238 2.913 1.00 93.88 277 GLY A N 1
ATOM 2159 C CA . GLY A 1 277 ? -7.845 30.329 3.653 1.00 93.88 277 GLY A CA 1
ATOM 2160 C C . GLY A 1 277 ? -8.032 29.177 4.643 1.00 93.88 277 GLY A C 1
ATOM 2161 O O . GLY A 1 277 ? -8.401 29.417 5.798 1.00 93.88 277 GLY A O 1
ATOM 2162 N N . LEU A 1 278 ? -7.716 27.942 4.233 1.00 93.94 278 LEU A N 1
ATOM 2163 C CA . LEU A 1 278 ? -7.798 26.754 5.088 1.00 93.94 278 LEU A CA 1
ATOM 2164 C C . LEU A 1 278 ? -6.843 26.846 6.285 1.00 93.94 278 LEU A C 1
ATOM 2166 O O . LEU A 1 278 ? -7.270 26.638 7.421 1.00 93.94 278 LEU A O 1
ATOM 2170 N N . ALA A 1 279 ? -5.581 27.228 6.063 1.00 92.69 279 ALA A N 1
ATOM 2171 C CA . ALA A 1 279 ? -4.616 27.428 7.143 1.00 92.69 279 ALA A CA 1
ATOM 2172 C C . ALA A 1 279 ? -5.071 28.535 8.110 1.00 92.69 279 ALA A C 1
ATOM 2174 O O . ALA A 1 279 ? -4.978 28.390 9.330 1.00 92.69 279 ALA A O 1
ATOM 2175 N N . ALA A 1 280 ? -5.629 29.637 7.596 1.00 92.94 280 ALA A N 1
ATOM 2176 C CA . ALA A 1 280 ? -6.165 30.708 8.434 1.00 92.94 280 ALA A CA 1
ATOM 2177 C C . ALA A 1 280 ? -7.382 30.267 9.269 1.00 92.94 280 ALA A C 1
ATOM 2179 O O . ALA A 1 280 ? -7.499 30.669 10.429 1.00 92.94 280 ALA A O 1
ATOM 2180 N N . LEU A 1 281 ? -8.281 29.451 8.704 1.00 94.19 281 LEU A N 1
ATOM 2181 C CA . LEU A 1 281 ? -9.402 28.845 9.432 1.00 94.19 281 LEU A CA 1
ATOM 2182 C C . LEU A 1 281 ? -8.904 27.908 10.534 1.00 94.19 281 LEU A C 1
ATOM 2184 O O . LEU A 1 281 ? -9.386 27.984 11.662 1.00 94.19 281 LEU A O 1
ATOM 2188 N N . TRP A 1 282 ? -7.905 27.082 10.232 1.00 93.12 282 TRP A N 1
ATOM 2189 C CA . TRP A 1 282 ? -7.329 26.155 11.199 1.00 93.12 282 TRP A CA 1
ATOM 2190 C C . TRP A 1 282 ? -6.683 26.867 12.387 1.00 93.12 282 TRP A C 1
ATOM 2192 O O . TRP A 1 282 ? -6.953 26.522 13.536 1.00 93.12 282 TRP A O 1
ATOM 2202 N N . ARG A 1 283 ? -5.906 27.929 12.140 1.00 89.94 283 ARG A N 1
ATOM 2203 C CA . ARG A 1 283 ? -5.322 28.741 13.223 1.00 89.94 283 ARG A CA 1
ATOM 2204 C C . ARG A 1 283 ? -6.392 29.367 14.121 1.00 89.94 283 ARG A C 1
ATOM 2206 O O . ARG A 1 283 ? -6.178 29.478 15.323 1.00 89.94 283 ARG A O 1
ATOM 2213 N N . ARG A 1 284 ? -7.546 29.757 13.561 1.00 91.38 284 ARG A N 1
ATOM 2214 C CA . ARG A 1 284 ? -8.689 30.224 14.366 1.00 91.38 284 ARG A CA 1
ATOM 2215 C C . ARG A 1 284 ? -9.285 29.099 15.204 1.00 91.38 284 ARG A C 1
ATOM 2217 O O . ARG A 1 284 ? -9.469 29.311 16.393 1.00 91.38 284 ARG A O 1
ATOM 2224 N N . ASN A 1 285 ? -9.491 27.916 14.620 1.00 91.62 285 ASN A N 1
ATOM 2225 C CA . ASN A 1 285 ? -9.956 26.744 15.364 1.00 91.62 285 ASN A CA 1
ATOM 2226 C C . ASN A 1 285 ? -9.029 26.436 16.548 1.00 91.62 285 ASN A C 1
ATOM 2228 O O . ASN A 1 285 ? -9.520 26.282 17.656 1.00 91.62 285 ASN A O 1
ATOM 2232 N N . LEU A 1 286 ? -7.704 26.442 16.354 1.00 88.94 286 LEU A N 1
ATOM 2233 C CA . LEU A 1 286 ? -6.735 26.230 17.442 1.00 88.94 286 LEU A CA 1
ATOM 2234 C C . LEU A 1 286 ? -6.777 27.311 18.537 1.00 88.94 286 LEU A C 1
ATOM 2236 O O . LEU A 1 286 ? -6.411 27.033 19.676 1.00 88.94 286 LEU A O 1
ATOM 2240 N N . ALA A 1 287 ? -7.196 28.536 18.210 1.00 88.44 287 ALA A N 1
ATOM 2241 C CA . ALA A 1 287 ? -7.332 29.627 19.175 1.00 88.44 287 ALA A CA 1
ATOM 2242 C C . ALA A 1 287 ? -8.646 29.570 19.977 1.00 88.44 287 ALA A C 1
ATOM 2244 O O . ALA A 1 287 ? -8.775 30.262 20.994 1.00 88.44 287 ALA A O 1
ATOM 2245 N N . ASP A 1 288 ? -9.621 28.768 19.542 1.00 86.94 288 ASP A N 1
ATOM 2246 C CA . ASP A 1 288 ? -10.883 28.600 20.249 1.00 86.94 288 ASP A CA 1
ATOM 2247 C C . ASP A 1 288 ? -10.688 27.824 21.559 1.00 86.94 288 ASP A C 1
ATOM 2249 O O . ASP A 1 288 ? -9.798 26.991 21.713 1.00 86.94 288 ASP A O 1
ATOM 2253 N N . ARG A 1 289 ? -11.559 28.072 22.546 1.00 80.94 289 ARG A N 1
ATOM 2254 C CA . ARG A 1 289 ? -11.467 27.430 23.876 1.00 80.94 289 ARG A CA 1
ATOM 2255 C C . ARG A 1 289 ? -11.679 25.914 23.845 1.00 80.94 289 ARG A C 1
ATOM 2257 O O . ARG A 1 289 ? -11.374 25.234 24.822 1.00 80.94 289 ARG A O 1
ATOM 2264 N N . THR A 1 290 ? -12.274 25.396 22.777 1.00 82.62 290 THR A N 1
ATOM 2265 C CA . THR A 1 290 ? -12.526 23.966 22.578 1.00 82.62 290 THR A CA 1
ATOM 2266 C C . THR A 1 290 ? -12.348 23.667 21.091 1.00 82.62 290 THR A C 1
ATOM 2268 O O . THR A 1 290 ? -13.342 23.617 20.364 1.00 82.62 290 THR A O 1
ATOM 2271 N N . PRO A 1 291 ? -11.092 23.562 20.622 1.00 82.56 291 PRO A N 1
ATOM 2272 C CA . PRO A 1 291 ? -10.805 23.329 19.215 1.00 82.56 291 PRO A CA 1
ATOM 2273 C C . PRO A 1 291 ? -11.351 21.966 18.790 1.00 82.56 291 PRO A C 1
ATOM 2275 O O . PRO A 1 291 ? -11.270 20.989 19.539 1.00 82.56 291 PRO A O 1
ATOM 2278 N N . SER A 1 292 ? -11.871 21.887 17.568 1.00 84.56 292 SER A N 1
ATOM 2279 C CA . SER A 1 292 ? -12.096 20.591 16.926 1.00 84.56 292 SER A CA 1
ATOM 2280 C C . SER A 1 292 ? -10.753 19.955 16.557 1.00 84.56 292 SER A C 1
ATOM 2282 O O . SER A 1 292 ? -9.801 20.660 16.205 1.00 84.56 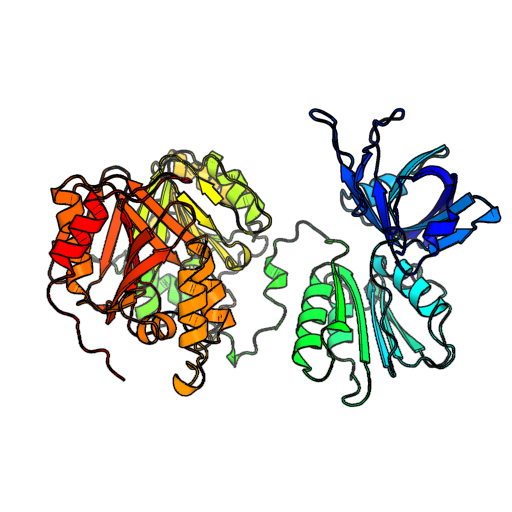292 SER A O 1
ATOM 2284 N N . GLY A 1 293 ? -10.659 18.627 16.651 1.00 86.56 293 GLY A N 1
ATOM 2285 C CA . GLY A 1 293 ? -9.474 17.900 16.202 1.00 86.56 293 GLY A CA 1
ATOM 2286 C C . GLY A 1 293 ? -9.335 17.931 14.677 1.00 86.56 293 GLY A C 1
ATOM 2287 O O . GLY A 1 293 ? -10.292 18.223 13.960 1.00 86.56 293 GLY A O 1
ATOM 2288 N N . VAL A 1 294 ? -8.154 17.565 14.174 1.00 88.81 294 VAL A N 1
ATOM 2289 C CA . VAL A 1 294 ? -7.855 17.474 12.729 1.00 88.81 294 VAL A CA 1
ATOM 2290 C C . VAL A 1 294 ? -8.952 16.776 11.900 1.00 88.81 294 VAL A C 1
ATOM 2292 O O . VAL A 1 294 ? -9.336 17.335 10.871 1.00 88.81 294 VAL A O 1
ATOM 2295 N N . PRO A 1 295 ? -9.496 15.606 12.301 1.00 88.75 295 PRO A N 1
ATOM 2296 C CA . PRO A 1 295 ? -10.496 14.893 11.496 1.00 88.75 295 PRO A CA 1
ATOM 2297 C C . PRO A 1 295 ? -11.815 15.644 11.421 1.00 88.75 295 PRO A C 1
ATOM 2299 O O . PRO A 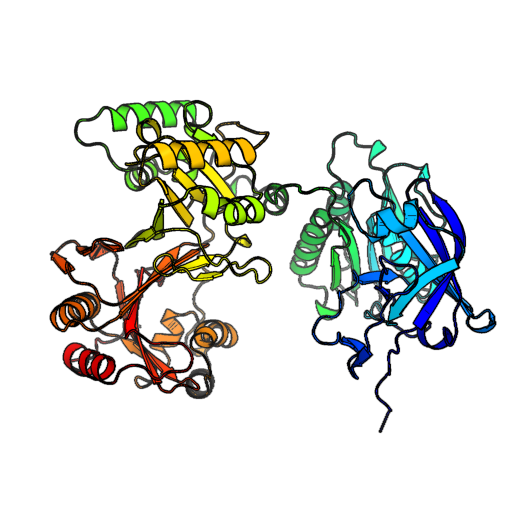1 295 ? -12.355 15.845 10.336 1.00 88.75 295 PRO A O 1
ATOM 2302 N N . ASP A 1 296 ? -12.311 16.079 12.582 1.00 88.75 296 ASP A N 1
ATOM 2303 C CA . ASP A 1 296 ? -13.595 16.762 12.710 1.00 88.75 296 ASP A CA 1
ATOM 2304 C C . ASP A 1 296 ? -13.563 18.091 11.956 1.00 88.75 296 ASP A C 1
ATOM 2306 O O . ASP A 1 296 ? -14.507 18.434 11.244 1.00 88.75 296 ASP A O 1
ATOM 2310 N N . PHE A 1 297 ? -12.443 18.813 12.048 1.00 92.31 297 PHE A N 1
ATOM 2311 C CA . PHE A 1 297 ? -12.238 20.047 11.307 1.00 92.31 297 PHE A CA 1
ATOM 2312 C C . PHE A 1 297 ? -12.205 19.809 9.796 1.00 92.31 297 PHE A C 1
ATOM 2314 O O . PHE A 1 297 ? -12.884 20.523 9.057 1.00 92.31 297 PHE A O 1
ATOM 2321 N N . ALA A 1 298 ? -11.437 18.818 9.328 1.00 91.62 298 ALA A N 1
ATOM 2322 C CA . ALA A 1 298 ? -11.348 18.503 7.905 1.00 91.62 298 ALA A CA 1
ATOM 2323 C C . ALA A 1 298 ? -12.729 18.131 7.336 1.00 91.62 298 ALA A C 1
ATOM 2325 O O . ALA A 1 298 ? -13.155 18.702 6.329 1.00 91.62 298 ALA A O 1
ATOM 2326 N N . ALA A 1 299 ? -13.469 17.269 8.042 1.00 89.44 299 ALA A N 1
ATOM 2327 C CA . ALA A 1 299 ? -14.826 16.877 7.678 1.00 89.44 299 ALA A CA 1
ATOM 2328 C C . ALA A 1 299 ? -15.793 18.076 7.643 1.00 89.44 299 ALA A C 1
ATOM 2330 O O . ALA A 1 299 ? -16.524 18.243 6.666 1.00 89.44 299 ALA A O 1
ATOM 2331 N N . ALA A 1 300 ? -15.760 18.951 8.656 1.00 91.62 300 ALA A N 1
ATOM 2332 C CA . ALA A 1 300 ? -16.622 20.135 8.735 1.00 91.62 300 ALA A CA 1
ATOM 2333 C C . ALA A 1 300 ? -16.389 21.149 7.600 1.00 91.62 300 ALA A C 1
ATOM 2335 O O . ALA A 1 300 ? -17.289 21.923 7.274 1.00 91.62 300 ALA A O 1
ATOM 2336 N N . HIS A 1 301 ? -15.204 21.134 6.985 1.00 92.00 301 HIS A N 1
ATOM 2337 C CA . HIS A 1 301 ? -14.835 22.024 5.882 1.00 92.00 301 HIS A CA 1
ATOM 2338 C C . HIS A 1 301 ? -14.806 21.317 4.520 1.00 92.00 301 HIS A C 1
ATOM 2340 O O . HIS A 1 301 ? -14.329 21.901 3.549 1.00 92.00 301 HIS A O 1
ATOM 2346 N N . ALA A 1 302 ? -15.319 20.083 4.433 1.00 90.25 302 ALA A N 1
ATOM 2347 C CA . ALA A 1 302 ? -15.347 19.277 3.210 1.00 90.25 302 ALA A CA 1
ATOM 2348 C C . ALA A 1 302 ? -13.963 19.103 2.547 1.00 90.25 302 ALA A C 1
ATOM 2350 O O . ALA A 1 302 ? -13.845 19.039 1.322 1.00 90.25 302 ALA A O 1
ATOM 2351 N N . VAL A 1 303 ? -12.912 19.010 3.366 1.00 92.25 303 VAL A N 1
ATOM 2352 C CA . VAL A 1 303 ? -11.539 18.708 2.942 1.00 92.25 303 VAL A CA 1
ATOM 2353 C C . VAL A 1 303 ? -11.058 17.413 3.593 1.00 92.25 303 VAL A C 1
ATOM 2355 O O . VAL A 1 303 ? -11.737 16.808 4.418 1.00 92.25 303 VAL A O 1
ATOM 2358 N N . THR A 1 304 ? -9.867 16.962 3.212 1.00 93.19 304 THR A N 1
ATOM 2359 C CA . THR A 1 304 ? -9.247 15.764 3.790 1.00 93.19 304 THR A CA 1
ATOM 2360 C C . THR A 1 304 ? -8.185 16.173 4.800 1.00 93.19 304 THR A C 1
ATOM 2362 O O . THR A 1 304 ? -7.695 17.304 4.784 1.00 93.19 304 THR A O 1
ATOM 2365 N N . GLU A 1 305 ? -7.788 15.257 5.677 1.00 92.94 305 GLU A N 1
ATOM 2366 C CA . GLU A 1 305 ? -6.720 15.539 6.639 1.00 92.94 305 GLU A CA 1
ATOM 2367 C C . GLU A 1 305 ? -5.392 15.851 5.940 1.00 92.94 305 GLU A C 1
ATOM 2369 O O . GLU A 1 305 ? -4.660 16.742 6.369 1.00 92.94 305 GLU A O 1
ATOM 2374 N N . ALA A 1 306 ? -5.110 15.180 4.817 1.00 93.81 306 ALA A N 1
ATOM 2375 C CA . ALA A 1 306 ? -3.942 15.486 4.000 1.00 93.81 306 ALA A CA 1
ATOM 2376 C C . ALA A 1 306 ? -3.991 16.911 3.427 1.00 93.81 306 ALA A C 1
ATOM 2378 O O . ALA A 1 306 ? -2.958 17.576 3.405 1.00 93.81 306 ALA A O 1
ATOM 2379 N N . HIS A 1 307 ? -5.165 17.407 3.004 1.00 94.06 307 HIS A N 1
ATOM 2380 C CA . HIS A 1 307 ? -5.310 18.803 2.568 1.00 94.06 307 HIS A CA 1
ATOM 2381 C C . HIS A 1 307 ? -4.970 19.778 3.696 1.00 94.06 307 HIS A C 1
ATOM 2383 O O . HIS A 1 307 ? -4.258 20.753 3.462 1.00 94.06 307 HIS A O 1
ATOM 2389 N N . LEU A 1 308 ? -5.447 19.505 4.915 1.00 93.00 308 LEU A N 1
ATOM 2390 C CA . LEU A 1 308 ? -5.149 20.345 6.072 1.00 93.00 308 LEU A CA 1
ATOM 2391 C C . LEU A 1 308 ? -3.650 20.350 6.394 1.00 93.00 308 LEU A C 1
ATOM 2393 O O . LEU A 1 308 ? -3.075 21.420 6.569 1.00 93.00 308 LEU A O 1
ATOM 2397 N N . MET A 1 309 ? -3.002 19.181 6.420 1.00 93.12 309 MET A N 1
ATOM 2398 C CA . MET A 1 309 ? -1.553 19.096 6.649 1.00 93.12 309 MET A CA 1
ATOM 2399 C C . MET A 1 309 ? -0.765 19.814 5.552 1.00 93.12 309 MET A C 1
ATOM 2401 O O . MET A 1 309 ? 0.158 20.570 5.845 1.00 93.12 309 MET A O 1
ATOM 2405 N N . ALA A 1 310 ? -1.154 19.631 4.289 1.00 93.94 310 ALA A N 1
ATOM 2406 C CA . ALA A 1 310 ? -0.512 20.287 3.160 1.00 93.94 310 ALA A CA 1
ATOM 2407 C C . ALA A 1 310 ? -0.622 21.818 3.241 1.00 93.94 310 ALA A C 1
ATOM 2409 O O . ALA A 1 310 ? 0.370 22.508 3.019 1.00 93.94 310 ALA A O 1
ATOM 2410 N N . ALA A 1 311 ? -1.781 22.349 3.643 1.00 93.62 311 ALA A N 1
ATOM 2411 C CA . ALA A 1 311 ? -1.999 23.786 3.800 1.00 93.62 311 ALA A CA 1
ATOM 2412 C C . ALA A 1 311 ? -1.072 24.449 4.839 1.00 93.62 311 ALA A C 1
ATOM 2414 O O . ALA A 1 311 ? -0.867 25.659 4.778 1.00 93.62 311 ALA A O 1
ATOM 2415 N N . LEU A 1 312 ? -0.500 23.669 5.763 1.00 92.44 312 LEU A N 1
ATOM 2416 C CA . LEU A 1 312 ? 0.393 24.137 6.830 1.00 92.44 312 LEU A CA 1
ATOM 2417 C C . LEU A 1 312 ? 1.891 23.989 6.490 1.00 92.44 312 LEU A C 1
ATOM 2419 O O . LEU A 1 312 ? 2.747 24.343 7.308 1.00 92.44 312 LEU A O 1
ATOM 2423 N N . VAL A 1 313 ? 2.232 23.458 5.306 1.00 93.50 313 VAL A N 1
ATOM 2424 C CA . VAL A 1 313 ? 3.627 23.286 4.863 1.00 93.50 313 VAL A CA 1
ATOM 2425 C C . VAL A 1 313 ? 4.356 24.633 4.831 1.00 93.50 313 VAL A C 1
ATOM 2427 O O . VAL A 1 313 ? 3.849 25.621 4.306 1.00 93.50 313 VAL A O 1
ATOM 2430 N N . GLY A 1 314 ? 5.575 24.655 5.379 1.00 82.00 314 GLY A N 1
ATOM 2431 C CA . GLY A 1 314 ? 6.429 25.846 5.458 1.00 82.00 314 GLY A CA 1
ATOM 2432 C C . GLY A 1 314 ? 6.432 26.544 6.822 1.00 82.00 314 GLY A C 1
ATOM 2433 O O . GLY A 1 314 ? 7.360 27.299 7.096 1.00 82.00 314 GLY A O 1
ATOM 2434 N N . GLU A 1 315 ? 5.461 26.261 7.697 1.00 75.81 315 GLU A N 1
ATOM 2435 C CA . GLU A 1 315 ? 5.491 26.695 9.102 1.00 75.81 315 GLU A CA 1
ATOM 2436 C C . GLU A 1 315 ? 6.347 25.729 9.947 1.00 75.81 315 GLU A C 1
ATOM 2438 O O . GLU A 1 315 ? 7.572 25.747 9.888 1.00 75.81 315 GLU A O 1
ATOM 2443 N N . SER A 1 316 ? 5.707 24.842 10.719 1.00 82.38 316 SER A N 1
ATOM 2444 C CA . SER A 1 316 ? 6.337 23.690 11.393 1.00 82.38 316 SER A CA 1
ATOM 2445 C C . SER A 1 316 ? 5.873 22.361 10.801 1.00 82.38 316 SER A C 1
ATOM 2447 O O . SER A 1 316 ? 5.897 21.334 11.478 1.00 82.38 316 SER A O 1
ATOM 2449 N N . VAL A 1 317 ? 5.432 22.390 9.541 1.00 93.88 317 VAL A N 1
ATOM 2450 C CA . VAL A 1 317 ? 5.099 21.199 8.763 1.00 93.88 317 VAL A CA 1
ATOM 2451 C C . VAL A 1 317 ? 6.085 21.066 7.612 1.00 93.88 317 VAL A C 1
ATOM 2453 O O . VAL A 1 317 ? 6.349 22.024 6.880 1.00 93.88 317 VAL A O 1
ATOM 2456 N N . ILE A 1 318 ? 6.646 19.869 7.475 1.00 95.19 318 ILE A N 1
ATOM 2457 C CA . ILE A 1 318 ? 7.594 19.506 6.424 1.00 95.19 318 ILE A CA 1
ATOM 2458 C C . ILE A 1 318 ? 6.933 18.423 5.589 1.00 95.19 318 ILE A C 1
ATOM 2460 O O . ILE A 1 318 ? 6.585 17.372 6.128 1.00 95.19 318 ILE A O 1
ATOM 2464 N N . ARG A 1 319 ? 6.769 18.655 4.284 1.00 95.94 319 ARG A N 1
ATOM 2465 C CA . ARG A 1 319 ? 6.381 17.568 3.383 1.00 95.94 319 ARG A CA 1
ATOM 2466 C C . ARG A 1 319 ? 7.547 16.595 3.254 1.00 95.94 319 ARG A C 1
ATOM 2468 O O . ARG A 1 319 ? 8.683 17.018 3.035 1.00 95.94 319 ARG A O 1
ATOM 2475 N N . LEU A 1 320 ? 7.248 15.315 3.398 1.00 94.06 320 LEU A N 1
ATOM 2476 C CA . LEU A 1 320 ? 8.212 14.242 3.229 1.00 94.06 320 LEU A CA 1
ATOM 2477 C C . LEU A 1 320 ? 8.222 13.788 1.775 1.00 94.06 320 LEU A C 1
ATOM 2479 O O . LEU A 1 320 ? 7.168 13.752 1.134 1.00 94.06 320 LEU A O 1
ATOM 2483 N N . ASP A 1 321 ? 9.400 13.427 1.287 1.00 86.06 321 ASP A N 1
ATOM 2484 C CA . ASP A 1 321 ? 9.523 12.645 0.071 1.00 86.06 321 ASP A CA 1
ATOM 2485 C C . ASP A 1 321 ? 8.852 11.270 0.274 1.00 86.06 321 ASP A C 1
ATOM 2487 O O . ASP A 1 321 ? 8.547 10.847 1.394 1.00 86.06 321 ASP A O 1
ATOM 2491 N N . THR A 1 322 ? 8.552 10.562 -0.812 1.00 78.06 322 THR A N 1
ATOM 2492 C CA . THR A 1 322 ? 7.898 9.249 -0.717 1.00 78.06 322 THR A CA 1
ATOM 2493 C C . THR A 1 322 ? 8.899 8.088 -0.657 1.00 78.06 322 THR A C 1
ATOM 2495 O O . THR A 1 322 ? 8.623 7.022 -1.225 1.00 78.06 322 THR A O 1
ATOM 2498 N N . ASP A 1 323 ? 10.071 8.258 -0.030 1.00 82.69 323 ASP A N 1
ATOM 2499 C CA . ASP A 1 323 ? 11.001 7.152 0.253 1.00 82.69 323 ASP A CA 1
ATOM 2500 C C . ASP A 1 323 ? 10.460 6.358 1.445 1.00 82.69 323 ASP A C 1
ATOM 2502 O O . ASP A 1 323 ? 11.018 6.356 2.540 1.00 82.69 323 ASP A O 1
ATOM 2506 N N . TRP A 1 324 ? 9.304 5.712 1.264 1.00 88.62 324 TRP A N 1
ATOM 2507 C CA . TRP A 1 324 ? 8.621 5.043 2.370 1.00 88.62 324 TRP A CA 1
ATOM 2508 C C . TRP A 1 324 ? 9.457 3.922 2.983 1.00 88.62 324 TRP A C 1
ATOM 2510 O O . TRP A 1 324 ? 9.370 3.688 4.187 1.00 88.62 324 TRP A O 1
ATOM 2520 N N . GLU A 1 325 ? 10.273 3.248 2.172 1.00 86.88 325 GLU A N 1
ATOM 2521 C CA . GLU A 1 325 ? 11.197 2.225 2.654 1.00 86.88 325 GLU A CA 1
ATOM 2522 C C . GLU A 1 325 ? 12.277 2.852 3.538 1.00 86.88 325 GLU A C 1
ATOM 2524 O O . GLU A 1 325 ? 12.451 2.419 4.679 1.00 86.88 325 GLU A O 1
ATOM 2529 N N . GLY A 1 326 ? 12.936 3.914 3.059 1.00 87.25 326 GLY A N 1
ATOM 2530 C CA . GLY A 1 326 ? 13.932 4.652 3.831 1.00 87.25 326 GLY A CA 1
ATOM 2531 C C . GLY A 1 326 ? 13.365 5.229 5.129 1.00 87.25 326 GLY A C 1
ATOM 2532 O O . GLY A 1 326 ? 13.973 5.066 6.189 1.00 87.25 326 GLY A O 1
ATOM 2533 N N . ILE A 1 327 ? 12.172 5.828 5.075 1.00 91.50 327 ILE A N 1
ATOM 2534 C CA . ILE A 1 327 ? 11.484 6.382 6.247 1.00 91.50 327 ILE A CA 1
ATOM 2535 C C . ILE A 1 327 ? 11.214 5.279 7.272 1.00 91.50 327 ILE A C 1
ATOM 2537 O O . ILE A 1 327 ? 11.633 5.411 8.420 1.00 91.50 327 ILE A O 1
ATOM 2541 N N . VAL A 1 328 ? 10.563 4.177 6.875 1.00 92.25 328 VAL A N 1
ATOM 2542 C CA . VAL A 1 328 ? 10.248 3.062 7.788 1.00 92.25 328 VAL A CA 1
ATOM 2543 C C . VAL A 1 328 ? 11.523 2.453 8.370 1.00 92.25 328 VAL A C 1
ATOM 2545 O O . VAL A 1 328 ? 11.567 2.165 9.565 1.00 92.25 328 VAL A O 1
ATOM 2548 N N . GLN A 1 329 ? 12.577 2.308 7.564 1.00 91.00 329 GLN A N 1
ATOM 2549 C CA . GLN A 1 329 ? 13.870 1.795 8.013 1.00 91.00 329 GLN A CA 1
ATOM 2550 C C . GLN A 1 329 ? 14.538 2.691 9.065 1.00 91.00 329 GLN A C 1
ATOM 2552 O O . GLN A 1 329 ? 15.265 2.177 9.915 1.00 91.00 329 GLN A O 1
ATOM 2557 N N . ALA A 1 330 ? 14.289 4.001 9.026 1.00 93.50 330 ALA A N 1
ATOM 2558 C CA . ALA A 1 330 ? 14.879 4.975 9.939 1.00 93.50 330 ALA A CA 1
ATOM 2559 C C . ALA A 1 330 ? 14.049 5.222 11.214 1.00 93.50 330 ALA A C 1
ATOM 2561 O O . ALA A 1 330 ? 14.572 5.773 12.180 1.00 93.50 330 ALA A O 1
ATOM 2562 N N . LEU A 1 331 ? 12.785 4.777 11.275 1.00 93.75 331 LEU A N 1
ATOM 2563 C CA . LEU A 1 331 ? 11.925 4.925 12.462 1.00 93.75 331 LEU A CA 1
ATOM 2564 C C . LEU A 1 331 ? 12.513 4.390 13.785 1.00 93.75 331 LEU A C 1
ATOM 2566 O O . LEU A 1 331 ? 12.213 4.994 14.817 1.00 93.75 331 LEU A O 1
ATOM 2570 N N . PRO A 1 332 ? 13.360 3.337 13.822 1.00 93.38 332 PRO A N 1
ATOM 2571 C CA . PRO A 1 332 ? 14.039 2.936 15.056 1.00 93.38 332 PRO A CA 1
ATOM 2572 C C . PRO A 1 332 ? 14.889 4.055 15.692 1.00 93.38 332 PRO A C 1
ATOM 2574 O O . PRO A 1 332 ? 15.058 4.073 16.910 1.00 93.38 332 PRO A O 1
ATOM 2577 N N . GLU A 1 333 ? 15.392 5.020 14.905 1.00 93.38 333 GLU A N 1
ATOM 2578 C CA . GLU A 1 333 ? 16.180 6.167 15.397 1.00 93.38 333 GLU A CA 1
ATOM 2579 C C . GLU A 1 333 ? 15.356 7.115 16.293 1.00 93.38 333 GLU A C 1
ATOM 2581 O O . GLU A 1 333 ? 15.930 7.861 17.089 1.00 93.38 333 GLU A O 1
ATOM 2586 N N . ALA A 1 334 ? 14.021 7.086 16.191 1.00 92.06 334 ALA A N 1
ATOM 2587 C CA . ALA A 1 334 ? 13.123 7.938 16.973 1.00 92.06 334 ALA A CA 1
ATOM 2588 C C . ALA A 1 334 ? 12.989 7.509 18.446 1.00 92.06 334 ALA A C 1
ATOM 2590 O O . ALA A 1 334 ? 12.513 8.289 19.271 1.00 92.06 334 ALA A O 1
ATOM 2591 N N . GLY A 1 335 ? 13.417 6.289 18.787 1.00 93.06 335 GLY A N 1
ATOM 2592 C CA . GLY A 1 335 ? 13.252 5.728 20.125 1.00 93.06 335 GLY A CA 1
ATOM 2593 C C . GLY A 1 335 ? 11.788 5.418 20.447 1.00 93.06 335 GLY A C 1
ATOM 2594 O O . GLY A 1 335 ? 11.071 4.844 19.626 1.00 93.06 335 GLY A O 1
ATOM 2595 N N . GLU A 1 336 ? 11.358 5.748 21.666 1.00 95.25 336 GLU A N 1
ATOM 2596 C CA . GLU A 1 336 ? 9.980 5.515 22.110 1.00 95.25 336 GLU A CA 1
ATOM 2597 C C . GLU A 1 336 ? 8.991 6.487 21.456 1.00 95.25 336 GLU A C 1
ATOM 2599 O O . GLU A 1 336 ? 9.137 7.712 21.527 1.00 95.25 336 GLU A O 1
ATOM 2604 N N . VAL A 1 337 ? 7.949 5.917 20.858 1.00 95.94 337 VAL A N 1
ATOM 2605 C CA . VAL A 1 337 ? 6.917 6.623 20.099 1.00 95.94 337 VAL A CA 1
ATOM 2606 C C . VAL A 1 337 ? 5.521 6.084 20.411 1.00 95.94 337 VAL A C 1
ATOM 2608 O O . VAL A 1 337 ? 5.342 4.925 20.801 1.00 95.94 337 VAL A O 1
ATOM 2611 N N . THR A 1 338 ? 4.515 6.922 20.173 1.00 96.50 338 THR A N 1
ATOM 2612 C CA . THR A 1 338 ? 3.112 6.519 20.082 1.00 96.50 338 THR A CA 1
ATOM 2613 C C . THR A 1 338 ? 2.753 6.308 18.618 1.00 96.50 338 THR A C 1
ATOM 2615 O O . THR A 1 338 ? 2.774 7.243 17.818 1.00 96.50 338 THR A O 1
ATOM 2618 N N . VAL A 1 339 ? 2.375 5.085 18.259 1.00 96.94 339 VAL A N 1
ATOM 2619 C CA . VAL A 1 339 ? 1.881 4.757 16.920 1.00 96.94 339 VAL A CA 1
ATOM 2620 C C . VAL A 1 339 ? 0.362 4.730 16.925 1.00 96.94 339 VAL A C 1
ATOM 2622 O O . VAL A 1 339 ? -0.244 4.005 17.722 1.00 96.94 339 VAL A O 1
ATOM 2625 N N . VAL A 1 340 ? -0.246 5.501 16.025 1.00 96.94 340 VAL A N 1
ATOM 2626 C CA . VAL A 1 340 ? -1.698 5.624 15.889 1.00 96.94 340 VAL A CA 1
ATOM 2627 C C . VAL A 1 340 ? -2.143 5.158 14.508 1.00 96.94 340 VAL A C 1
ATOM 2629 O O . VAL A 1 340 ? -1.694 5.682 13.489 1.00 96.94 340 VAL A O 1
ATOM 2632 N N . THR A 1 341 ? -3.078 4.212 14.487 1.00 97.62 341 THR A N 1
ATOM 2633 C CA . THR A 1 341 ? -3.804 3.775 13.287 1.00 97.62 341 THR A CA 1
ATOM 2634 C C . THR A 1 341 ? -5.290 3.917 13.538 1.00 97.62 341 THR A C 1
ATOM 2636 O O . THR A 1 341 ? -5.771 3.597 14.627 1.00 97.62 341 THR A O 1
ATOM 2639 N N . ARG A 1 342 ? -6.025 4.405 12.541 1.00 95.12 342 ARG A N 1
ATOM 2640 C CA . ARG A 1 342 ? -7.451 4.672 12.692 1.00 95.12 342 ARG A CA 1
ATOM 2641 C C . ARG A 1 342 ? -8.232 4.530 11.399 1.00 95.12 342 ARG A C 1
ATOM 2643 O O . ARG A 1 342 ? -7.689 4.674 10.305 1.00 95.12 342 ARG A O 1
ATOM 2650 N N . ASN A 1 343 ? -9.523 4.320 11.579 1.00 94.75 343 ASN A N 1
ATOM 2651 C CA . ASN A 1 343 ? -10.570 4.496 10.583 1.00 94.75 343 ASN A CA 1
ATOM 2652 C C . ASN A 1 343 ? -11.619 5.477 11.158 1.00 94.75 343 ASN A C 1
ATOM 2654 O O . ASN A 1 343 ? -11.444 5.947 12.287 1.00 94.75 343 ASN A O 1
ATOM 2658 N N . PRO A 1 344 ? -12.693 5.827 10.428 1.00 91.38 344 PRO A N 1
ATOM 2659 C CA . PRO A 1 344 ? -13.685 6.795 10.910 1.00 91.38 344 PRO A CA 1
ATOM 2660 C C . PRO A 1 344 ? -14.355 6.432 12.246 1.00 91.38 344 PRO A C 1
ATOM 2662 O O . PRO A 1 344 ? -14.872 7.308 12.937 1.00 91.38 344 PRO A O 1
ATOM 2665 N N . ALA A 1 345 ? -14.355 5.151 12.627 1.00 95.19 345 ALA A N 1
ATOM 2666 C CA . ALA A 1 345 ? -15.044 4.657 13.812 1.00 95.19 345 ALA A CA 1
ATOM 2667 C C . ALA A 1 345 ? -14.118 4.258 14.964 1.00 95.19 345 ALA A C 1
ATOM 2669 O O . ALA A 1 345 ? -14.571 4.250 16.108 1.00 95.19 345 ALA A O 1
ATOM 2670 N N . ALA A 1 346 ? -12.854 3.934 14.693 1.00 97.44 346 ALA A N 1
ATOM 2671 C CA . ALA A 1 346 ? -11.927 3.400 15.678 1.00 97.44 346 ALA A CA 1
ATOM 2672 C C . ALA A 1 346 ? -10.549 4.068 15.616 1.00 97.44 346 ALA A C 1
ATOM 2674 O O . ALA A 1 346 ? -9.982 4.251 14.541 1.00 97.44 346 ALA A O 1
ATOM 2675 N N . THR A 1 347 ? -9.976 4.364 16.785 1.00 97.19 347 THR A N 1
ATOM 2676 C CA . THR A 1 347 ? -8.592 4.834 16.949 1.00 97.19 347 THR A CA 1
ATOM 2677 C C . THR A 1 347 ? -7.822 3.859 17.829 1.00 97.19 347 THR A C 1
ATOM 2679 O O . THR A 1 347 ? -8.230 3.585 18.954 1.00 97.19 347 THR A O 1
ATOM 2682 N N . HIS A 1 348 ? -6.698 3.353 17.325 1.00 98.19 348 HIS A N 1
ATOM 2683 C CA . HIS A 1 348 ? -5.830 2.391 17.999 1.00 98.19 348 HIS A CA 1
ATOM 2684 C C . HIS A 1 348 ? -4.446 3.007 18.221 1.00 98.19 348 HIS A C 1
ATOM 2686 O O . HIS A 1 348 ? -3.771 3.380 17.262 1.00 98.19 348 HIS A O 1
ATOM 2692 N N . ARG A 1 349 ? -4.004 3.088 19.480 1.00 97.38 349 ARG A N 1
ATOM 2693 C CA . ARG A 1 349 ? -2.739 3.709 19.906 1.00 97.38 349 ARG A CA 1
ATOM 2694 C C . ARG A 1 349 ? -1.840 2.682 20.591 1.00 97.38 349 ARG A C 1
ATOM 2696 O O . ARG A 1 349 ? -2.310 1.932 21.442 1.00 97.38 349 ARG A O 1
ATOM 2703 N N . LYS A 1 350 ? -0.551 2.636 20.249 1.00 96.81 350 LYS A N 1
ATOM 2704 C CA . LYS A 1 350 ? 0.451 1.793 20.930 1.00 96.81 350 LYS A CA 1
ATOM 2705 C C . LYS A 1 350 ? 1.686 2.602 21.285 1.00 96.81 350 LYS A C 1
ATOM 2707 O O . LYS A 1 350 ? 2.202 3.306 20.426 1.00 96.81 350 LYS A O 1
ATOM 2712 N N . HIS A 1 351 ? 2.169 2.437 22.512 1.00 95.38 351 HIS A N 1
ATOM 2713 C CA . HIS A 1 351 ? 3.437 3.001 22.974 1.00 95.38 351 HIS A CA 1
ATOM 2714 C C . HIS A 1 351 ? 4.534 1.939 22.888 1.00 95.38 351 HIS A C 1
ATOM 2716 O O . HIS A 1 351 ? 4.376 0.831 23.413 1.00 95.38 351 HIS A O 1
ATOM 2722 N N . GLY A 1 352 ? 5.640 2.252 22.221 1.00 94.50 352 GLY A N 1
ATOM 2723 C CA . GLY A 1 352 ? 6.755 1.321 22.075 1.00 94.50 352 GLY A CA 1
ATOM 2724 C C . GLY A 1 352 ? 7.866 1.863 21.191 1.00 94.50 352 GLY A C 1
ATOM 2725 O O . GLY A 1 352 ? 7.940 3.061 20.940 1.00 94.50 352 GLY A O 1
ATOM 2726 N N . VAL A 1 353 ? 8.715 0.962 20.707 1.00 92.88 353 VAL A N 1
ATOM 2727 C CA . VAL A 1 353 ? 9.815 1.271 19.789 1.00 92.88 353 VAL A CA 1
ATOM 2728 C C . VAL A 1 353 ? 9.600 0.558 18.459 1.00 92.88 353 VAL A C 1
ATOM 2730 O O . VAL A 1 353 ? 9.056 -0.547 18.411 1.00 92.88 353 VAL A O 1
ATOM 2733 N N . PHE A 1 354 ? 10.031 1.174 17.361 1.00 90.44 354 PHE A N 1
ATOM 2734 C CA . PHE A 1 354 ? 10.144 0.456 16.095 1.00 90.44 354 PHE A CA 1
ATOM 2735 C C . PHE A 1 354 ? 11.365 -0.469 16.170 1.00 90.44 354 PHE A C 1
ATOM 2737 O O . PHE A 1 354 ? 12.494 -0.025 15.994 1.00 90.44 354 PHE A O 1
ATOM 2744 N N . ASP A 1 355 ? 11.143 -1.754 16.441 1.00 81.50 355 ASP A N 1
ATOM 2745 C CA . ASP A 1 355 ? 12.166 -2.806 16.401 1.00 81.50 355 ASP A CA 1
ATOM 2746 C C . ASP A 1 355 ? 11.663 -3.990 15.552 1.00 81.50 355 ASP A C 1
ATOM 2748 O O . ASP A 1 355 ? 10.460 -4.163 15.339 1.00 81.50 355 ASP A O 1
ATOM 2752 N N . ARG A 1 356 ? 12.583 -4.807 15.026 1.00 86.06 356 ARG A N 1
ATOM 2753 C CA . ARG A 1 356 ? 12.296 -6.011 14.218 1.00 86.06 356 ARG A CA 1
ATOM 2754 C C . ARG A 1 356 ? 11.375 -5.761 13.020 1.00 86.06 356 ARG A C 1
ATOM 2756 O O . ARG A 1 356 ? 10.356 -6.431 12.832 1.00 86.06 356 ARG A O 1
ATOM 2763 N N . ILE A 1 357 ? 11.780 -4.825 12.169 1.00 88.81 357 ILE A N 1
ATOM 2764 C CA . ILE A 1 357 ? 11.152 -4.605 10.865 1.00 88.81 357 ILE A CA 1
ATOM 2765 C C . ILE A 1 357 ? 11.582 -5.736 9.925 1.00 88.81 357 ILE A C 1
ATOM 2767 O O . ILE A 1 357 ? 12.756 -5.862 9.572 1.00 88.81 357 ILE A O 1
ATOM 2771 N N . MET A 1 358 ? 10.632 -6.576 9.529 1.00 83.31 358 MET A N 1
ATOM 2772 C CA . MET A 1 358 ? 10.847 -7.637 8.553 1.00 83.31 358 MET A CA 1
ATOM 2773 C C . MET A 1 358 ? 10.402 -7.167 7.174 1.00 83.31 358 MET A C 1
ATOM 2775 O O . MET A 1 358 ? 9.255 -6.757 6.990 1.00 83.31 358 MET A O 1
ATOM 2779 N N . TRP A 1 359 ? 11.307 -7.276 6.207 1.00 80.19 359 TRP A N 1
ATOM 2780 C CA . TRP A 1 359 ? 11.080 -6.857 4.829 1.00 80.19 359 TRP A CA 1
ATOM 2781 C C . TRP A 1 359 ? 10.678 -8.047 3.953 1.00 80.19 359 TRP A C 1
ATOM 2783 O O . TRP A 1 359 ? 11.361 -9.070 3.905 1.00 80.19 359 TRP A O 1
ATOM 2793 N N . ASN A 1 360 ? 9.559 -7.899 3.257 1.00 65.88 360 ASN A N 1
ATOM 2794 C CA . ASN A 1 360 ? 8.920 -8.855 2.350 1.00 65.88 360 ASN A CA 1
ATOM 2795 C C . ASN A 1 360 ? 8.396 -8.074 1.131 1.00 65.88 360 ASN A C 1
ATOM 2797 O O . ASN A 1 360 ? 7.190 -7.902 0.952 1.00 65.88 360 ASN A O 1
ATOM 2801 N N . GLU A 1 361 ? 9.322 -7.565 0.317 1.00 65.25 361 GLU A N 1
ATOM 2802 C CA . GLU A 1 361 ? 9.008 -6.604 -0.750 1.00 65.25 361 GLU A CA 1
ATOM 2803 C C . GLU A 1 361 ? 8.346 -5.344 -0.151 1.00 65.25 361 GLU A C 1
ATOM 2805 O O . GLU A 1 361 ? 8.866 -4.777 0.807 1.00 65.25 361 GLU A O 1
ATOM 2810 N N . GLU A 1 362 ? 7.193 -4.914 -0.669 1.00 59.62 362 GLU A N 1
ATOM 2811 C CA . GLU A 1 362 ? 6.542 -3.642 -0.315 1.00 59.62 362 GLU A CA 1
ATOM 2812 C C . GLU A 1 362 ? 5.638 -3.707 0.934 1.00 59.62 362 GLU A C 1
ATOM 2814 O O . GLU A 1 362 ? 4.857 -2.784 1.190 1.00 59.62 362 GLU A O 1
ATOM 2819 N N . ARG A 1 363 ? 5.684 -4.805 1.701 1.00 73.62 363 ARG A N 1
ATOM 2820 C CA . ARG A 1 363 ? 4.698 -5.093 2.762 1.00 73.62 363 ARG A CA 1
ATOM 2821 C C . ARG A 1 363 ? 5.279 -5.269 4.164 1.00 73.62 363 ARG A C 1
ATOM 2823 O O . ARG A 1 363 ? 4.915 -6.248 4.834 1.00 73.62 363 ARG A O 1
ATOM 2830 N N . PRO A 1 364 ? 6.161 -4.358 4.619 1.00 83.12 364 PRO A N 1
ATOM 2831 C CA . PRO A 1 364 ? 6.951 -4.579 5.810 1.00 83.12 364 PRO A CA 1
ATOM 2832 C C . PRO A 1 364 ? 6.070 -4.900 7.012 1.00 83.12 364 PRO A C 1
ATOM 2834 O O . PRO A 1 364 ? 4.971 -4.369 7.211 1.00 83.12 364 PRO A O 1
ATOM 2837 N N . VAL A 1 365 ? 6.585 -5.806 7.827 1.00 84.50 365 VAL A N 1
ATOM 2838 C CA . VAL A 1 365 ? 5.922 -6.263 9.037 1.00 84.50 365 VAL A CA 1
ATOM 2839 C C . VAL A 1 365 ? 6.761 -5.812 10.216 1.00 84.50 365 VAL A C 1
ATOM 2841 O O . VAL A 1 365 ? 7.928 -6.182 10.323 1.00 84.50 365 VAL A O 1
ATOM 2844 N N . VAL A 1 366 ? 6.161 -5.034 11.114 1.00 86.69 366 VAL A N 1
ATOM 2845 C CA . VAL A 1 366 ? 6.792 -4.669 12.387 1.00 86.69 366 VAL A CA 1
ATOM 2846 C C . VAL A 1 366 ? 6.290 -5.651 13.435 1.00 86.69 366 VAL A C 1
ATOM 2848 O O . VAL A 1 366 ? 5.080 -5.737 13.658 1.00 86.69 366 VAL A O 1
ATOM 2851 N N . LEU A 1 367 ? 7.202 -6.433 14.016 1.00 80.38 367 LEU A N 1
ATOM 2852 C CA . LEU A 1 367 ? 6.917 -7.405 15.076 1.00 80.38 367 LEU A CA 1
ATOM 2853 C C . LEU A 1 367 ? 7.742 -7.082 16.324 1.00 80.38 367 LEU A C 1
ATOM 2855 O O . LEU A 1 367 ? 8.618 -7.856 16.726 1.00 80.38 367 LEU A O 1
ATOM 2859 N N . ASP A 1 368 ? 7.455 -5.937 16.931 1.00 76.06 368 ASP A N 1
ATOM 2860 C CA . ASP A 1 368 ? 8.009 -5.572 18.229 1.00 76.06 368 ASP A CA 1
ATOM 2861 C C . ASP A 1 368 ? 7.154 -6.143 19.385 1.00 76.06 368 ASP A C 1
ATOM 2863 O O . ASP A 1 368 ? 6.028 -6.616 19.191 1.00 76.06 368 ASP A O 1
ATOM 2867 N N . ARG A 1 369 ? 7.703 -6.108 20.608 1.00 74.31 369 ARG A N 1
ATOM 2868 C CA . ARG A 1 369 ? 7.011 -6.436 21.859 1.00 74.31 369 ARG A CA 1
ATOM 2869 C C . ARG A 1 369 ? 5.696 -5.666 22.004 1.00 74.31 369 ARG A C 1
ATOM 2871 O O . ARG A 1 369 ? 4.723 -6.263 22.456 1.00 74.31 369 ARG A O 1
ATOM 2878 N N . ASN A 1 370 ? 5.667 -4.384 21.628 1.00 87.12 370 ASN A N 1
ATOM 2879 C CA . ASN A 1 370 ? 4.470 -3.550 21.741 1.00 87.12 370 ASN A CA 1
ATOM 2880 C C . ASN A 1 370 ? 3.919 -3.107 20.381 1.00 87.12 370 ASN A C 1
ATOM 2882 O O . ASN A 1 370 ? 2.701 -3.101 20.204 1.00 87.12 370 ASN A O 1
ATOM 2886 N N . ILE A 1 371 ? 4.770 -2.711 19.429 1.00 93.56 371 ILE A N 1
ATOM 2887 C CA . ILE A 1 371 ? 4.308 -2.228 18.119 1.00 93.56 371 ILE A CA 1
ATOM 2888 C C . ILE A 1 371 ? 4.197 -3.401 17.141 1.00 93.56 371 ILE A C 1
ATOM 2890 O O . ILE A 1 371 ? 5.188 -4.009 16.743 1.00 93.56 371 ILE A O 1
ATOM 2894 N N . ASN A 1 372 ? 2.968 -3.701 16.720 1.00 94.69 372 ASN A N 1
ATOM 2895 C CA . ASN A 1 372 ? 2.683 -4.776 15.777 1.00 94.69 372 ASN A CA 1
ATOM 2896 C C . ASN A 1 372 ? 1.884 -4.234 14.588 1.00 94.69 372 ASN A C 1
ATOM 2898 O O . ASN A 1 372 ? 0.728 -3.829 14.742 1.00 94.69 372 ASN A O 1
ATOM 2902 N N . LEU A 1 373 ? 2.522 -4.192 13.415 1.00 95.50 373 LEU A N 1
ATOM 2903 C CA . LEU A 1 373 ? 1.986 -3.541 12.218 1.00 95.50 373 LEU A CA 1
ATOM 2904 C C . LEU A 1 373 ? 2.026 -4.470 11.005 1.00 95.50 373 LEU A C 1
ATOM 2906 O O . LEU A 1 373 ? 2.947 -5.275 10.831 1.00 95.50 373 LEU A O 1
ATOM 2910 N N . ARG A 1 374 ? 1.026 -4.335 10.138 1.00 93.19 374 ARG A N 1
ATOM 2911 C CA . ARG A 1 374 ? 1.034 -4.845 8.764 1.00 93.19 374 ARG A CA 1
ATOM 2912 C C . ARG A 1 374 ? 0.932 -3.644 7.836 1.00 93.19 374 ARG A C 1
ATOM 2914 O O . ARG A 1 374 ? -0.143 -3.057 7.716 1.00 93.19 374 ARG A O 1
ATOM 2921 N N . ILE A 1 375 ? 2.047 -3.275 7.217 1.00 92.38 375 ILE A N 1
ATOM 2922 C CA . ILE A 1 375 ? 2.146 -2.079 6.383 1.00 92.38 375 ILE A CA 1
ATOM 2923 C C . ILE A 1 375 ? 2.000 -2.475 4.911 1.00 92.38 375 ILE A C 1
ATOM 2925 O O . ILE A 1 375 ? 2.508 -3.509 4.484 1.00 92.38 375 ILE A O 1
ATOM 2929 N N . ARG A 1 376 ? 1.298 -1.649 4.132 1.00 88.94 376 ARG A N 1
ATOM 2930 C CA . ARG A 1 376 ? 1.221 -1.737 2.667 1.00 88.94 376 ARG A CA 1
ATOM 2931 C C . ARG A 1 376 ? 1.722 -0.433 2.065 1.00 88.94 376 ARG A C 1
ATOM 2933 O O . ARG A 1 376 ? 0.938 0.512 1.917 1.00 88.94 376 ARG A O 1
ATOM 2940 N N . LEU A 1 377 ? 3.017 -0.369 1.752 1.00 85.38 377 LEU A N 1
ATOM 2941 C CA . LEU A 1 377 ? 3.656 0.861 1.270 1.00 85.38 377 LEU A CA 1
ATOM 2942 C C . LEU A 1 377 ? 3.031 1.342 -0.045 1.00 85.38 377 LEU A C 1
ATOM 2944 O O . LEU A 1 377 ? 2.968 2.544 -0.290 1.00 85.38 377 LEU A O 1
ATOM 2948 N N . GLU A 1 378 ? 2.463 0.436 -0.850 1.00 80.12 378 GLU A N 1
ATOM 2949 C CA . GLU A 1 378 ? 1.746 0.783 -2.081 1.00 80.12 378 GLU A CA 1
ATOM 2950 C C . GLU A 1 378 ? 0.546 1.719 -1.839 1.00 80.12 378 GLU A C 1
ATOM 2952 O O . GLU A 1 378 ? 0.134 2.479 -2.717 1.00 80.12 378 GLU A O 1
ATOM 2957 N N . SER A 1 379 ? -0.017 1.706 -0.629 1.00 85.69 379 SER A N 1
ATOM 2958 C CA . SER A 1 379 ? -1.170 2.534 -0.258 1.00 85.69 379 SER A CA 1
ATOM 2959 C C . SER A 1 379 ? -0.768 3.902 0.309 1.00 85.69 379 SER A C 1
ATOM 2961 O O . SER A 1 379 ? -1.618 4.780 0.403 1.00 85.69 379 SER A O 1
ATOM 2963 N N . TRP A 1 380 ? 0.511 4.122 0.632 1.00 92.19 380 TRP A N 1
ATOM 2964 C CA . TRP A 1 380 ? 1.018 5.374 1.206 1.00 92.19 380 TRP A CA 1
ATOM 2965 C C . TRP A 1 380 ? 1.296 6.382 0.080 1.00 92.19 380 TRP A C 1
ATOM 2967 O O . TRP A 1 380 ? 1.904 6.026 -0.935 1.00 92.19 380 TRP A O 1
ATOM 2977 N N . THR A 1 381 ? 0.800 7.616 0.193 1.00 88.56 381 THR A N 1
ATOM 2978 C CA . THR A 1 381 ? 0.882 8.619 -0.891 1.00 88.56 381 THR A CA 1
ATOM 2979 C C . THR A 1 381 ? 1.418 9.961 -0.426 1.00 88.56 381 THR A C 1
ATOM 2981 O O . THR A 1 381 ? 2.290 10.512 -1.087 1.00 88.56 381 THR A O 1
ATOM 2984 N N . HIS A 1 382 ? 0.918 10.490 0.690 1.00 93.50 382 HIS A N 1
ATOM 2985 C CA . HIS A 1 382 ? 1.355 11.783 1.212 1.00 93.50 382 HIS A CA 1
ATOM 2986 C C . HIS A 1 382 ? 1.931 11.607 2.612 1.00 93.50 382 HIS A C 1
ATOM 2988 O O . HIS A 1 382 ? 1.375 10.863 3.419 1.00 93.50 382 HIS A O 1
ATOM 2994 N N . GLY A 1 383 ? 3.029 12.300 2.900 1.00 95.81 383 GLY A N 1
ATOM 2995 C CA . GLY A 1 383 ? 3.735 12.216 4.172 1.00 95.81 383 GLY A CA 1
ATOM 2996 C C . GLY A 1 383 ? 4.113 13.601 4.649 1.00 95.81 383 GLY A C 1
ATOM 2997 O O . GLY A 1 383 ? 4.564 14.437 3.865 1.00 95.81 383 GLY A O 1
ATOM 2998 N N . PHE A 1 384 ? 3.915 13.847 5.936 1.00 96.25 384 PHE A N 1
ATOM 2999 C CA . PHE A 1 384 ? 4.245 15.119 6.555 1.00 96.25 384 PHE A CA 1
ATOM 3000 C C . PHE A 1 384 ? 4.844 14.880 7.930 1.00 96.25 384 PHE A C 1
ATOM 3002 O O . PHE A 1 384 ? 4.321 14.082 8.704 1.00 96.25 384 PHE A O 1
ATOM 3009 N N . PHE A 1 385 ? 5.899 15.606 8.262 1.00 96.75 385 PHE A N 1
ATOM 3010 C CA . PHE A 1 385 ? 6.197 15.890 9.657 1.00 96.75 385 PHE A CA 1
ATOM 3011 C C . PHE A 1 385 ? 5.397 17.105 10.093 1.00 96.75 385 PHE A C 1
ATOM 3013 O O . PHE A 1 385 ? 5.315 18.067 9.331 1.00 96.75 385 PHE A O 1
ATOM 3020 N N . ALA A 1 386 ? 4.875 17.094 11.313 1.00 93.81 386 ALA A N 1
ATOM 3021 C CA . ALA A 1 386 ? 4.225 18.248 11.901 1.00 93.81 386 ALA A CA 1
ATOM 3022 C C . ALA A 1 386 ? 4.632 18.448 13.363 1.00 93.81 386 ALA A C 1
ATOM 3024 O O . ALA A 1 386 ? 4.668 17.504 14.152 1.00 93.81 386 ALA A O 1
ATOM 3025 N N . GLY A 1 387 ? 4.905 19.702 13.726 1.00 89.75 387 GLY A N 1
ATOM 3026 C CA . GLY A 1 387 ? 5.060 20.106 15.119 1.00 89.75 387 GLY A CA 1
ATOM 3027 C C . GLY A 1 387 ? 3.716 20.168 15.855 1.00 89.75 387 GLY A C 1
ATOM 3028 O O . GLY A 1 387 ? 2.722 20.646 15.295 1.00 89.75 387 GLY A O 1
ATOM 3029 N N . ALA A 1 388 ? 3.704 19.752 17.124 1.00 80.69 388 ALA A N 1
ATOM 3030 C CA . ALA A 1 388 ? 2.508 19.620 17.966 1.00 80.69 388 ALA A CA 1
ATOM 3031 C C . ALA A 1 388 ? 1.614 20.876 17.947 1.00 80.69 388 ALA A C 1
ATOM 3033 O O . ALA A 1 388 ? 0.405 20.811 17.728 1.00 80.69 388 ALA A O 1
ATOM 3034 N N . GLN A 1 389 ? 2.236 22.052 18.096 1.00 71.06 389 GLN A N 1
ATOM 3035 C CA . GLN A 1 389 ? 1.539 23.332 18.271 1.00 71.06 389 GLN A CA 1
ATOM 3036 C C . GLN A 1 389 ? 0.762 23.814 17.038 1.00 71.06 389 GLN A C 1
ATOM 3038 O O . GLN A 1 389 ? -0.168 24.601 17.187 1.00 71.06 389 GLN A O 1
ATOM 3043 N N . ILE A 1 390 ? 1.141 23.385 15.830 1.00 66.88 390 ILE A N 1
ATOM 3044 C CA . ILE A 1 390 ? 0.579 23.921 14.577 1.00 66.88 390 ILE A CA 1
ATOM 3045 C C . ILE A 1 390 ? -0.406 22.950 13.933 1.00 66.88 390 ILE A C 1
ATOM 3047 O O . ILE A 1 390 ? -1.347 23.379 13.271 1.00 66.88 390 ILE A O 1
ATOM 3051 N N . ALA A 1 391 ? -0.250 21.650 14.162 1.00 62.44 391 ALA A N 1
ATOM 3052 C CA . ALA A 1 391 ? -1.102 20.640 13.546 1.00 62.44 391 ALA A CA 1
ATOM 3053 C C . ALA A 1 391 ? -2.205 20.099 14.469 1.00 62.44 391 ALA A C 1
ATOM 3055 O O . ALA A 1 391 ? -2.949 19.217 14.057 1.00 62.44 391 ALA A O 1
ATOM 3056 N N . GLY A 1 392 ? -2.350 20.650 15.683 1.00 68.06 392 GLY A N 1
ATOM 3057 C CA . GLY A 1 392 ? -3.380 20.238 16.648 1.00 68.06 392 GLY A CA 1
ATOM 3058 C C . GLY A 1 392 ? -3.204 18.805 17.143 1.00 68.06 392 GLY A C 1
ATOM 3059 O O . GLY A 1 392 ? -4.194 18.128 17.413 1.00 68.06 392 GLY A O 1
ATOM 3060 N N . TYR A 1 393 ? -1.951 18.353 17.226 1.00 75.19 393 TYR A N 1
ATOM 3061 C CA . TYR A 1 393 ? -1.572 17.072 17.815 1.00 75.19 393 TYR A CA 1
ATOM 3062 C C . TYR A 1 393 ? -0.912 17.295 19.173 1.00 75.19 393 TYR A C 1
ATOM 3064 O O . TYR A 1 393 ? -0.294 18.331 19.415 1.00 75.19 393 TYR A O 1
ATOM 3072 N N . ASP A 1 394 ? -0.989 16.287 20.038 1.00 77.56 394 ASP A N 1
ATOM 3073 C CA . ASP A 1 394 ? -0.415 16.350 21.386 1.00 77.56 394 ASP A CA 1
ATOM 3074 C C . ASP A 1 394 ? 1.124 16.306 21.393 1.00 77.56 394 ASP A C 1
ATOM 3076 O O . ASP A 1 394 ? 1.756 16.669 22.385 1.00 77.56 394 ASP A O 1
ATOM 3080 N N . ALA A 1 395 ? 1.738 15.875 20.287 1.00 90.00 395 ALA A N 1
ATOM 3081 C CA . ALA A 1 395 ? 3.182 15.752 20.137 1.00 90.00 395 ALA A CA 1
ATOM 3082 C C . ALA A 1 395 ? 3.625 15.932 18.678 1.00 90.00 395 ALA A C 1
ATOM 3084 O O . ALA A 1 395 ? 2.836 15.773 17.745 1.00 90.00 395 ALA A O 1
ATOM 3085 N N . ASP A 1 396 ? 4.908 16.250 18.501 1.00 94.88 396 ASP A N 1
ATOM 3086 C CA . ASP A 1 396 ? 5.567 16.265 17.196 1.00 94.88 396 ASP A CA 1
ATOM 3087 C C . ASP A 1 396 ? 5.516 14.866 16.574 1.00 94.88 396 ASP A C 1
ATOM 3089 O O . ASP A 1 396 ? 5.718 13.865 17.271 1.00 94.88 396 ASP A O 1
ATOM 3093 N N . GLY A 1 397 ? 5.275 14.782 15.266 1.00 95.62 397 GLY A N 1
ATOM 3094 C CA . GLY A 1 397 ? 5.071 13.484 14.639 1.00 95.62 397 GLY A CA 1
ATOM 3095 C C . GLY A 1 397 ? 5.171 13.441 13.124 1.00 95.62 397 GLY A C 1
ATOM 3096 O O . GLY A 1 397 ? 5.196 14.462 12.440 1.00 95.62 397 GLY A O 1
ATOM 3097 N N . LEU A 1 398 ? 5.230 12.214 12.609 1.00 96.88 398 LEU A N 1
ATOM 3098 C CA . LEU A 1 398 ? 5.094 11.883 11.194 1.00 96.88 398 LEU A CA 1
ATOM 3099 C C . LEU A 1 398 ? 3.662 11.411 10.929 1.00 96.88 398 LEU A C 1
ATOM 3101 O O . LEU A 1 398 ? 3.130 10.571 11.654 1.00 96.88 398 LEU A O 1
ATOM 3105 N N . HIS A 1 399 ? 3.046 11.927 9.872 1.00 96.12 399 HIS A N 1
ATOM 3106 C CA . HIS A 1 399 ? 1.660 11.678 9.496 1.00 96.12 399 HIS A CA 1
ATOM 3107 C C . HIS A 1 399 ? 1.609 11.229 8.038 1.00 96.12 399 HIS A C 1
ATOM 3109 O O . HIS A 1 399 ? 2.057 11.950 7.145 1.00 96.12 399 HIS A O 1
ATOM 3115 N N . ILE A 1 400 ? 1.067 10.035 7.808 1.00 96.88 400 ILE A N 1
ATOM 3116 C CA . ILE A 1 400 ? 1.004 9.391 6.499 1.00 96.88 400 ILE A CA 1
ATOM 3117 C C . ILE A 1 400 ? -0.452 9.250 6.058 1.00 96.88 400 ILE A C 1
ATOM 3119 O O . ILE A 1 400 ? -1.312 8.844 6.845 1.00 96.88 400 ILE A O 1
ATOM 3123 N N . PHE A 1 401 ? -0.706 9.539 4.782 1.00 95.44 401 PHE A N 1
ATOM 3124 C CA . PHE A 1 401 ? -2.026 9.528 4.160 1.00 95.44 401 PHE A CA 1
ATOM 3125 C C . PHE A 1 401 ? -2.033 8.763 2.830 1.00 95.44 401 PHE A C 1
ATOM 3127 O O . PHE A 1 401 ? -1.011 8.666 2.142 1.00 95.44 401 PHE A O 1
ATOM 3134 N N . ASP A 1 402 ? -3.198 8.232 2.454 1.00 92.62 402 ASP A N 1
ATOM 3135 C CA . ASP A 1 402 ? -3.408 7.570 1.162 1.00 92.62 402 ASP A CA 1
ATOM 3136 C C . ASP A 1 402 ? -3.664 8.577 0.025 1.00 92.62 402 ASP A C 1
ATOM 3138 O O . ASP A 1 402 ? -3.620 9.791 0.217 1.00 92.62 402 ASP A O 1
ATOM 3142 N N . SER A 1 403 ? -3.918 8.086 -1.192 1.00 89.31 403 SER A N 1
ATOM 3143 C CA . SER A 1 403 ? -4.166 8.942 -2.365 1.00 89.31 403 SER A CA 1
ATOM 3144 C C . SER A 1 403 ? -5.481 9.723 -2.294 1.00 89.31 403 SER A C 1
ATOM 3146 O O . SER A 1 403 ? -5.647 10.696 -3.022 1.00 89.31 403 SER A O 1
ATOM 3148 N N . CYS A 1 404 ? -6.403 9.318 -1.420 1.00 89.94 404 CYS A N 1
ATOM 3149 C CA . CYS A 1 404 ? -7.647 10.026 -1.129 1.00 89.94 404 CYS A CA 1
ATOM 3150 C C . CYS A 1 404 ? -7.496 10.963 0.082 1.00 89.94 404 CYS A C 1
ATOM 3152 O O . CYS A 1 404 ? -8.482 11.514 0.564 1.00 89.94 404 CYS A O 1
ATOM 3154 N N . GLY A 1 405 ? -6.274 11.149 0.594 1.00 91.94 405 GLY A N 1
ATOM 3155 C CA . GLY A 1 405 ? -5.979 12.020 1.726 1.00 91.94 405 GLY A CA 1
ATOM 3156 C C . GLY A 1 405 ? -6.491 11.504 3.074 1.00 91.94 405 GLY A C 1
ATOM 3157 O O . GLY A 1 405 ? -6.594 12.289 4.020 1.00 91.94 405 GLY A O 1
ATOM 3158 N N . ARG A 1 406 ? -6.823 10.210 3.172 1.00 92.25 406 ARG A N 1
ATOM 3159 C CA . ARG A 1 406 ? -7.269 9.557 4.411 1.00 92.25 406 ARG A CA 1
ATOM 3160 C C . ARG A 1 406 ? -6.068 9.164 5.262 1.00 92.25 406 ARG A C 1
ATOM 3162 O O . ARG A 1 406 ? -5.044 8.749 4.721 1.00 92.25 406 ARG A O 1
ATOM 3169 N N . SER A 1 407 ? -6.207 9.269 6.584 1.00 94.12 407 SER A N 1
ATOM 3170 C CA . SER A 1 407 ? -5.185 8.843 7.550 1.00 94.12 407 SER A CA 1
ATOM 3171 C C . SER A 1 407 ? -4.810 7.372 7.344 1.00 94.12 407 SER A C 1
ATOM 3173 O O . SER A 1 407 ? -5.681 6.509 7.225 1.00 94.12 407 SER A O 1
ATOM 3175 N N . VAL A 1 408 ? -3.505 7.093 7.291 1.00 96.56 408 VAL A N 1
ATOM 3176 C CA . VAL A 1 408 ? -2.956 5.736 7.197 1.00 96.56 408 VAL A CA 1
ATOM 3177 C C . VAL A 1 408 ? -2.227 5.357 8.480 1.00 96.56 408 VAL A C 1
ATOM 3179 O O . VAL A 1 408 ? -2.552 4.330 9.079 1.00 96.56 408 VAL A O 1
ATOM 3182 N N . LEU A 1 409 ? -1.252 6.167 8.893 1.00 96.75 409 LEU A N 1
ATOM 3183 C CA . LEU A 1 409 ? -0.413 5.920 10.062 1.00 96.75 409 LEU A CA 1
ATOM 3184 C C . LEU A 1 409 ? 0.080 7.254 10.628 1.00 96.75 409 LEU A C 1
ATOM 3186 O O . LEU A 1 409 ? 0.460 8.146 9.870 1.00 96.75 409 LEU A O 1
ATOM 3190 N N . HIS A 1 410 ? 0.123 7.366 11.952 1.00 96.44 410 HIS A N 1
ATOM 3191 C CA . HIS A 1 410 ? 0.800 8.463 12.636 1.00 96.44 410 HIS A CA 1
ATOM 3192 C C . HIS A 1 410 ? 1.835 7.917 13.620 1.00 96.44 410 HIS A C 1
ATOM 3194 O O . HIS A 1 410 ? 1.554 6.969 14.353 1.00 96.44 410 HIS A O 1
ATOM 3200 N N . VAL A 1 411 ? 3.018 8.527 13.640 1.00 96.94 411 VAL A N 1
ATOM 3201 C CA . VAL A 1 411 ? 4.103 8.226 14.580 1.00 96.94 411 VAL A CA 1
ATOM 3202 C C . VAL A 1 411 ? 4.398 9.494 15.361 1.00 96.94 411 VAL A C 1
ATOM 3204 O O . VAL A 1 411 ? 4.929 10.447 14.799 1.00 96.94 411 VAL A O 1
ATOM 3207 N N . LEU A 1 412 ? 4.018 9.517 16.633 1.00 96.25 412 LEU A N 1
ATOM 3208 C CA . LEU A 1 412 ? 4.125 10.681 17.509 1.00 96.25 412 LEU A CA 1
ATOM 3209 C C . LEU A 1 412 ? 5.230 10.456 18.539 1.00 96.25 412 LEU A C 1
ATOM 3211 O O . LEU A 1 412 ? 5.405 9.344 19.038 1.00 96.25 412 LEU A O 1
ATOM 3215 N N . ALA A 1 413 ? 5.968 11.502 18.881 1.00 96.31 413 ALA A N 1
ATOM 3216 C CA . ALA A 1 413 ? 7.001 11.413 19.898 1.00 96.31 413 ALA A CA 1
ATOM 3217 C C . ALA A 1 413 ? 6.410 11.265 21.309 1.00 96.31 413 ALA A C 1
ATOM 3219 O O . ALA A 1 413 ? 5.513 12.012 21.691 1.00 96.31 413 ALA A O 1
ATOM 3220 N N . CYS A 1 414 ? 6.979 10.373 22.127 1.00 94.25 414 CYS A N 1
ATOM 3221 C CA . CYS A 1 414 ? 6.640 10.297 23.555 1.00 94.25 414 CYS A CA 1
ATOM 3222 C C . CYS A 1 414 ? 7.319 11.400 24.387 1.00 94.25 414 CYS A C 1
ATOM 3224 O O . CYS A 1 414 ? 6.897 11.696 25.503 1.00 94.25 414 CYS A O 1
ATOM 3226 N N . THR A 1 415 ? 8.405 11.990 23.874 1.00 92.75 415 THR A N 1
ATOM 3227 C CA . THR A 1 415 ? 9.204 13.004 24.578 1.00 92.75 415 THR A CA 1
ATOM 3228 C C . THR A 1 415 ? 9.639 14.129 23.635 1.00 92.75 415 THR A C 1
ATOM 3230 O O . THR A 1 415 ? 9.747 13.897 22.429 1.00 92.75 415 THR A O 1
ATOM 3233 N N . PRO A 1 416 ? 9.979 15.327 24.151 1.00 92.00 416 PRO A N 1
ATOM 3234 C CA . PRO A 1 416 ? 10.534 16.404 23.327 1.00 92.00 416 PRO A CA 1
ATOM 3235 C C . PRO A 1 416 ? 11.781 15.991 22.528 1.00 92.00 416 PRO A C 1
ATOM 3237 O O . PRO A 1 416 ? 11.887 16.323 21.352 1.00 92.00 416 PRO A O 1
ATOM 3240 N N . ALA A 1 417 ? 12.682 15.201 23.127 1.00 93.69 417 ALA A N 1
ATOM 3241 C CA . ALA A 1 417 ? 13.874 14.684 22.449 1.00 93.69 417 ALA A CA 1
ATOM 3242 C C . ALA A 1 417 ? 13.522 13.706 21.311 1.00 93.69 417 ALA A C 1
ATOM 3244 O O . ALA A 1 417 ? 14.132 13.749 20.245 1.00 93.69 417 ALA A O 1
ATOM 3245 N N . GLY A 1 418 ? 12.502 12.860 21.499 1.00 94.19 418 GLY A N 1
ATOM 3246 C CA . GLY A 1 418 ? 11.954 12.035 20.416 1.00 94.19 418 GLY A CA 1
ATOM 3247 C C . GLY A 1 418 ? 11.362 12.887 19.286 1.00 94.19 418 GLY A C 1
ATOM 3248 O O . GLY A 1 418 ? 11.529 12.564 18.113 1.00 94.19 418 GLY A O 1
ATOM 3249 N N . GLY A 1 419 ? 10.743 14.023 19.625 1.00 94.62 419 GLY A N 1
ATOM 3250 C CA . GLY A 1 419 ? 10.237 14.996 18.652 1.00 94.62 419 GLY A CA 1
ATOM 3251 C C . GLY A 1 419 ? 11.354 15.605 17.806 1.00 94.62 419 GLY A C 1
ATOM 3252 O O . GLY A 1 419 ? 11.229 15.692 16.584 1.00 94.62 419 GLY A O 1
ATOM 3253 N N . GLU A 1 420 ? 12.487 15.941 18.428 1.00 95.06 420 GLU A N 1
ATOM 3254 C CA . GLU A 1 420 ? 13.693 16.377 17.715 1.00 95.06 420 GLU A CA 1
ATOM 3255 C C . GLU A 1 420 ? 14.215 15.289 16.767 1.00 95.06 420 GLU A C 1
ATOM 3257 O O . GLU A 1 420 ? 14.536 15.597 15.621 1.00 95.06 420 GLU A O 1
ATOM 3262 N N . LYS A 1 421 ? 14.210 14.013 17.180 1.00 96.56 421 LYS A N 1
ATOM 3263 C CA . LYS A 1 421 ? 14.586 12.889 16.303 1.00 96.56 421 LYS A CA 1
ATOM 3264 C C . LYS A 1 421 ? 13.654 12.713 15.114 1.00 96.56 421 LYS A C 1
ATOM 3266 O O . LYS A 1 421 ? 14.130 12.595 13.988 1.00 96.56 421 LYS A O 1
ATOM 3271 N N . LEU A 1 422 ? 12.341 12.763 15.322 1.00 96.69 422 LEU A N 1
ATOM 3272 C CA . LEU A 1 422 ? 11.383 12.713 14.214 1.00 96.69 422 LEU A CA 1
ATOM 3273 C C . LEU A 1 422 ? 11.562 13.900 13.259 1.00 96.69 422 LEU A C 1
ATOM 3275 O O . LEU A 1 422 ? 11.444 13.732 12.046 1.00 96.69 422 LEU A O 1
ATOM 3279 N N . ARG A 1 423 ? 11.917 15.079 13.778 1.00 95.75 423 ARG A N 1
ATOM 3280 C CA . ARG A 1 423 ? 12.231 16.253 12.958 1.00 95.75 423 ARG A CA 1
ATOM 3281 C C . ARG A 1 423 ? 13.533 16.089 12.171 1.00 95.75 423 ARG A C 1
ATOM 3283 O O . ARG A 1 423 ? 13.573 16.468 11.005 1.00 95.75 423 ARG A O 1
ATOM 3290 N N . GLU A 1 424 ? 14.586 15.533 12.770 1.00 96.75 424 GLU A N 1
ATOM 3291 C CA . GLU A 1 424 ? 15.840 15.196 12.075 1.00 96.75 424 GLU A CA 1
ATOM 3292 C C . GLU A 1 424 ? 15.578 14.223 10.914 1.00 96.75 424 GLU A C 1
ATOM 3294 O O . GLU A 1 424 ? 16.037 14.458 9.794 1.00 96.75 424 GLU A O 1
ATOM 3299 N N . LEU A 1 425 ? 14.784 13.173 11.155 1.00 96.38 425 LEU A N 1
ATOM 3300 C CA . LEU A 1 425 ? 14.349 12.239 10.113 1.00 96.38 425 LEU A CA 1
ATOM 3301 C C . LEU A 1 425 ? 13.556 12.958 9.016 1.00 96.38 425 LEU A C 1
ATOM 3303 O O . LEU A 1 425 ? 13.837 12.774 7.836 1.00 96.38 425 LEU A O 1
ATOM 3307 N N . ALA A 1 426 ? 12.623 13.833 9.387 1.00 96.50 426 ALA A N 1
ATOM 3308 C CA . ALA A 1 426 ? 11.842 14.609 8.430 1.00 96.50 426 ALA A CA 1
ATOM 3309 C C . ALA A 1 426 ? 12.690 15.531 7.544 1.00 96.50 426 ALA A C 1
ATOM 3311 O O . ALA A 1 426 ? 12.347 15.758 6.389 1.00 96.50 426 ALA A O 1
ATOM 3312 N N . GLN A 1 427 ? 13.797 16.066 8.068 1.00 95.75 427 GLN A N 1
ATOM 3313 C CA . GLN A 1 427 ? 14.752 16.838 7.271 1.00 95.75 427 GLN A CA 1
ATOM 3314 C C . GLN A 1 427 ? 15.558 15.947 6.322 1.00 95.75 427 GLN A C 1
ATOM 3316 O O . GLN A 1 427 ? 15.857 16.369 5.207 1.00 95.75 427 GLN A O 1
ATOM 3321 N N . ARG A 1 428 ? 15.898 14.720 6.742 1.00 94.69 428 ARG A N 1
ATOM 3322 C CA . ARG A 1 428 ? 16.593 13.736 5.897 1.00 94.69 428 ARG A CA 1
ATOM 3323 C C . ARG A 1 428 ? 15.736 13.308 4.702 1.00 94.69 428 ARG A C 1
ATOM 3325 O O . ARG A 1 428 ? 16.279 13.178 3.613 1.00 94.69 428 ARG A O 1
ATOM 3332 N N . PHE A 1 429 ? 14.433 13.133 4.916 1.00 94.12 429 PHE A N 1
ATOM 3333 C CA . PHE A 1 429 ? 13.451 12.720 3.905 1.00 94.12 429 PHE A CA 1
ATOM 3334 C C . PHE A 1 429 ? 12.562 13.882 3.449 1.00 94.12 429 PHE A C 1
ATOM 3336 O O . PHE A 1 429 ? 11.362 13.722 3.245 1.00 94.12 429 PHE A O 1
ATOM 3343 N N . ARG A 1 430 ? 13.103 15.102 3.384 1.00 94.56 430 ARG A N 1
ATOM 3344 C CA . ARG A 1 430 ? 12.339 16.290 2.988 1.00 94.56 430 ARG A CA 1
ATOM 3345 C C . ARG A 1 430 ? 12.100 16.281 1.478 1.00 94.56 430 ARG A C 1
ATOM 3347 O O . ARG A 1 430 ? 13.058 16.235 0.712 1.00 94.56 430 ARG A O 1
ATOM 3354 N N . ASP A 1 431 ? 10.848 16.451 1.052 1.00 87.94 431 ASP A N 1
ATOM 3355 C CA . ASP A 1 431 ? 10.535 16.597 -0.375 1.00 87.94 431 ASP A CA 1
ATOM 3356 C C . ASP A 1 431 ? 11.141 17.893 -0.941 1.00 87.94 431 ASP A C 1
ATOM 3358 O O . ASP A 1 431 ? 11.104 18.951 -0.302 1.00 87.94 431 ASP A O 1
ATOM 3362 N N . SER A 1 432 ? 11.674 17.828 -2.159 1.00 83.88 432 SER A N 1
ATOM 3363 C CA . SER A 1 432 ? 12.131 19.013 -2.887 1.00 83.88 432 SER A CA 1
ATOM 3364 C C . SER A 1 432 ? 10.995 20.005 -3.185 1.00 83.88 432 SER A C 1
ATOM 3366 O O . SER A 1 432 ? 11.232 21.214 -3.194 1.00 83.88 432 SER A O 1
ATOM 3368 N N . ASP A 1 433 ? 9.761 19.517 -3.361 1.00 82.12 433 ASP A N 1
ATOM 3369 C CA . ASP A 1 433 ? 8.552 20.317 -3.521 1.00 82.12 433 ASP A CA 1
ATOM 3370 C C . ASP A 1 433 ? 7.814 20.486 -2.186 1.00 82.12 433 ASP A C 1
ATOM 3372 O O . ASP A 1 433 ? 7.120 19.599 -1.689 1.00 82.12 433 ASP A O 1
ATOM 3376 N N . GLN A 1 434 ? 7.910 21.687 -1.623 1.00 91.44 434 GLN A N 1
ATOM 3377 C CA . GLN A 1 434 ? 7.219 22.085 -0.393 1.00 91.44 434 GLN A CA 1
ATOM 3378 C C . GLN A 1 434 ? 5.995 22.975 -0.677 1.00 91.44 434 GLN A C 1
ATOM 3380 O O . GLN A 1 434 ? 5.598 23.773 0.169 1.00 91.44 434 GLN A O 1
ATOM 3385 N N . ASN A 1 435 ? 5.395 22.893 -1.868 1.00 88.75 435 ASN A N 1
ATOM 3386 C CA . ASN A 1 435 ? 4.184 23.644 -2.204 1.00 88.75 435 ASN A CA 1
ATOM 3387 C C . ASN A 1 435 ? 3.010 23.195 -1.323 1.00 88.75 435 ASN A C 1
ATOM 3389 O O . ASN A 1 435 ? 2.745 22.004 -1.286 1.00 88.75 435 ASN A O 1
ATOM 3393 N N . PRO A 1 436 ? 2.231 24.078 -0.678 1.00 89.56 436 PRO A N 1
ATOM 3394 C CA . PRO A 1 436 ? 1.129 23.671 0.200 1.00 89.56 436 PRO A CA 1
ATOM 3395 C C . PRO A 1 436 ? -0.043 22.969 -0.514 1.00 89.56 436 PRO A C 1
ATOM 3397 O O . PRO A 1 436 ? -0.960 22.471 0.135 1.00 89.56 436 PRO A O 1
ATOM 3400 N N . ARG A 1 437 ? -0.041 22.902 -1.850 1.00 87.88 437 ARG A N 1
ATOM 3401 C CA . ARG A 1 437 ? -1.049 22.185 -2.642 1.00 87.88 437 ARG A CA 1
ATOM 3402 C C . ARG A 1 437 ? -0.654 20.725 -2.857 1.00 87.88 437 ARG A C 1
ATOM 3404 O O . ARG A 1 437 ? 0.512 20.420 -3.096 1.00 87.88 437 ARG A O 1
ATOM 3411 N N . ILE A 1 438 ? -1.648 19.841 -2.819 1.00 85.25 438 ILE A N 1
ATOM 3412 C CA . ILE A 1 438 ? -1.534 18.421 -3.179 1.00 85.25 438 ILE A CA 1
ATOM 3413 C C . ILE A 1 438 ? -2.684 18.018 -4.099 1.00 85.25 438 ILE A C 1
ATOM 3415 O O . ILE A 1 438 ? -3.774 18.580 -4.017 1.00 85.25 438 ILE A O 1
ATOM 3419 N N . GLY A 1 439 ? -2.443 17.031 -4.961 1.00 82.88 439 GLY A N 1
ATOM 3420 C CA . GLY A 1 439 ? -3.507 16.338 -5.681 1.00 82.88 439 GLY A CA 1
ATOM 3421 C C . GLY A 1 439 ? -4.066 15.214 -4.817 1.00 82.88 439 GLY A C 1
ATOM 3422 O O . GLY A 1 439 ? -3.332 14.285 -4.494 1.00 82.88 439 GLY A O 1
ATOM 3423 N N . VAL A 1 440 ? -5.346 15.301 -4.458 1.00 85.69 440 VAL A N 1
ATOM 3424 C CA . VAL A 1 440 ? -6.060 14.259 -3.711 1.00 85.69 440 VAL A CA 1
ATOM 3425 C C . VAL A 1 440 ? -7.169 13.690 -4.582 1.00 85.69 440 VAL A C 1
ATOM 3427 O O . VAL A 1 440 ? -7.997 14.434 -5.112 1.00 85.69 440 VAL A O 1
ATOM 3430 N N . HIS A 1 441 ? -7.194 12.368 -4.711 1.00 83.25 441 HIS A N 1
ATOM 3431 C CA . HIS A 1 441 ? -8.216 11.660 -5.466 1.00 83.25 441 HIS A CA 1
ATOM 3432 C C . HIS A 1 441 ? -9.543 11.647 -4.711 1.00 83.25 441 HIS A C 1
ATOM 3434 O O . HIS A 1 441 ? -9.588 11.490 -3.488 1.00 83.25 441 HIS A O 1
ATOM 3440 N N . ARG A 1 442 ? -10.646 11.752 -5.449 1.00 80.06 442 ARG A N 1
ATOM 3441 C CA . ARG A 1 442 ? -11.960 11.423 -4.903 1.00 80.06 442 ARG A CA 1
ATOM 3442 C C . ARG A 1 442 ? -12.012 9.914 -4.644 1.00 80.06 442 ARG A C 1
ATOM 3444 O O . ARG A 1 442 ? -11.568 9.146 -5.504 1.00 80.06 442 ARG A O 1
ATOM 3451 N N . PRO A 1 443 ? -12.557 9.470 -3.499 1.00 78.19 443 PRO A N 1
ATOM 3452 C CA . PRO A 1 443 ? -12.785 8.054 -3.266 1.00 78.19 443 PRO A CA 1
ATOM 3453 C C . PRO A 1 443 ? -13.622 7.481 -4.410 1.00 78.19 443 PRO A C 1
ATOM 3455 O O . PRO A 1 443 ? -14.686 8.012 -4.729 1.00 78.19 443 PRO A O 1
ATOM 3458 N N . SER A 1 444 ? -13.142 6.412 -5.044 1.00 73.06 444 SER A N 1
ATOM 3459 C CA . SER A 1 444 ? -13.992 5.653 -5.960 1.00 73.06 444 SER A CA 1
ATOM 3460 C C . SER A 1 444 ? -15.061 4.935 -5.136 1.00 73.06 444 SER A C 1
ATOM 3462 O O . SER A 1 444 ? -14.711 4.364 -4.097 1.00 73.06 444 SER A O 1
ATOM 3464 N N . PRO A 1 445 ? -16.337 4.950 -5.559 1.00 73.31 445 PRO A N 1
ATOM 3465 C CA . PRO A 1 445 ? -17.347 4.148 -4.891 1.00 73.31 445 PRO A CA 1
ATOM 3466 C C . PRO A 1 445 ? -16.919 2.675 -4.940 1.00 73.31 445 PRO A C 1
ATOM 3468 O O . PRO A 1 445 ? -16.353 2.241 -5.953 1.00 73.31 445 PRO A O 1
ATOM 3471 N N . PRO A 1 446 ? -17.147 1.904 -3.863 1.00 72.31 446 PRO A N 1
ATOM 3472 C CA . PRO A 1 446 ? -16.899 0.475 -3.909 1.00 72.31 446 PRO A CA 1
ATOM 3473 C C . PRO A 1 446 ? -17.737 -0.144 -5.040 1.00 72.31 446 PRO A C 1
ATOM 3475 O O . PRO A 1 446 ? -18.846 0.329 -5.313 1.00 72.31 446 PRO A O 1
ATOM 3478 N N . PRO A 1 447 ? -17.225 -1.178 -5.731 1.00 74.62 447 PRO A N 1
ATOM 3479 C CA . PRO A 1 447 ? -18.026 -1.898 -6.710 1.00 74.62 447 PRO A CA 1
ATOM 3480 C C . PRO A 1 447 ? -19.287 -2.438 -6.030 1.00 74.62 447 PRO A C 1
ATOM 3482 O O . PRO A 1 447 ? -19.229 -2.870 -4.876 1.00 74.62 447 PRO A O 1
ATOM 3485 N N . ALA A 1 448 ? -20.415 -2.413 -6.742 1.00 80.06 448 ALA A N 1
ATOM 3486 C CA . ALA A 1 448 ? -21.653 -2.996 -6.240 1.00 80.06 448 ALA A CA 1
ATOM 3487 C C . ALA A 1 448 ? -21.421 -4.465 -5.857 1.00 80.06 448 ALA A C 1
ATOM 3489 O O . ALA A 1 448 ? -20.659 -5.171 -6.526 1.00 80.06 448 ALA A O 1
ATOM 3490 N N . ALA A 1 449 ? -22.055 -4.908 -4.770 1.00 80.56 449 ALA A N 1
ATOM 3491 C CA . ALA A 1 449 ? -22.063 -6.325 -4.440 1.00 80.56 449 ALA A CA 1
ATOM 3492 C C . ALA A 1 449 ? -22.712 -7.094 -5.606 1.00 80.56 449 ALA A C 1
ATOM 3494 O O . ALA A 1 449 ? -23.720 -6.614 -6.138 1.00 80.56 449 ALA A O 1
ATOM 3495 N N . PRO A 1 450 ? -22.148 -8.239 -6.030 1.00 85.94 450 PRO A N 1
ATOM 3496 C CA . PRO A 1 450 ? -22.840 -9.117 -6.970 1.00 85.94 450 PRO A CA 1
ATOM 3497 C C . PRO A 1 450 ? -24.158 -9.596 -6.359 1.00 85.94 450 PRO A C 1
ATOM 3499 O O . PRO A 1 450 ? -24.328 -9.553 -5.137 1.00 85.94 450 PRO A O 1
ATOM 3502 N N . ASP A 1 451 ? -25.074 -10.081 -7.192 1.00 91.00 451 ASP A N 1
ATOM 3503 C CA . ASP A 1 451 ? -26.277 -10.742 -6.686 1.00 91.00 451 ASP A CA 1
ATOM 3504 C C . ASP A 1 451 ? -25.866 -11.999 -5.902 1.00 91.00 451 ASP A C 1
ATOM 3506 O O . ASP A 1 451 ? -24.978 -12.750 -6.309 1.00 91.00 451 ASP A O 1
ATOM 3510 N N . ASP A 1 452 ? -26.508 -12.246 -4.766 1.00 93.00 452 ASP A N 1
ATOM 3511 C CA . ASP A 1 452 ? -26.258 -13.441 -3.962 1.00 93.00 452 ASP A CA 1
ATOM 3512 C C . ASP A 1 452 ? -26.482 -14.729 -4.743 1.00 93.00 452 ASP A C 1
ATOM 3514 O O . ASP A 1 452 ? -25.801 -15.726 -4.503 1.00 93.00 452 ASP A O 1
ATOM 3518 N N . ALA A 1 453 ? -27.422 -14.704 -5.691 1.00 91.88 453 ALA A N 1
ATOM 3519 C CA . ALA A 1 453 ? -27.710 -15.829 -6.566 1.00 91.88 453 ALA A CA 1
ATOM 3520 C C . ALA A 1 453 ? -26.532 -16.188 -7.492 1.00 91.88 453 ALA A C 1
ATOM 3522 O O . ALA A 1 453 ? -26.490 -17.303 -8.014 1.00 91.88 453 ALA A O 1
ATOM 3523 N N . GLU A 1 454 ? -25.578 -15.274 -7.698 1.00 92.56 454 GLU A N 1
ATOM 3524 C CA . GLU A 1 454 ? -24.368 -15.506 -8.496 1.00 92.56 454 GLU A CA 1
ATOM 3525 C C . GLU A 1 454 ? -23.254 -16.196 -7.693 1.00 92.56 454 GLU A C 1
ATOM 3527 O O . GLU A 1 454 ? -22.287 -16.690 -8.277 1.00 92.56 454 GLU A O 1
ATOM 3532 N N . ILE A 1 455 ? -23.376 -16.262 -6.364 1.00 94.69 455 ILE A N 1
ATOM 3533 C CA . ILE A 1 455 ? -22.361 -16.853 -5.492 1.00 94.69 455 ILE A CA 1
ATOM 3534 C C . ILE A 1 455 ? -22.616 -18.354 -5.324 1.00 94.69 455 ILE A C 1
ATOM 3536 O O . ILE A 1 455 ? -23.649 -18.778 -4.804 1.00 94.69 455 ILE A O 1
ATOM 3540 N N . ASP A 1 456 ? -21.629 -19.185 -5.676 1.00 95.56 456 ASP A N 1
ATOM 3541 C CA . ASP A 1 456 ? -21.643 -20.614 -5.339 1.00 95.56 456 ASP A CA 1
ATOM 3542 C C . ASP A 1 456 ? -21.346 -20.808 -3.842 1.00 95.56 456 ASP A C 1
ATOM 3544 O O . ASP A 1 456 ? -20.221 -21.081 -3.411 1.00 95.56 456 ASP A O 1
ATOM 3548 N N . VAL A 1 457 ? -22.389 -20.638 -3.027 1.00 96.06 457 VAL A N 1
ATOM 3549 C CA . VAL A 1 457 ? -22.328 -20.738 -1.563 1.00 96.06 457 VAL A CA 1
ATOM 3550 C C . VAL A 1 457 ? -21.809 -22.101 -1.105 1.00 96.06 457 VAL A C 1
ATOM 3552 O O . VAL A 1 457 ? -21.058 -22.186 -0.130 1.00 96.06 457 VAL A O 1
ATOM 3555 N N . ALA A 1 458 ? -22.168 -23.179 -1.809 1.00 95.25 458 ALA A N 1
ATOM 3556 C CA . ALA A 1 458 ? -21.735 -24.525 -1.456 1.00 95.25 458 ALA A CA 1
ATOM 3557 C C . ALA A 1 458 ? -20.221 -24.686 -1.649 1.00 95.25 458 ALA A C 1
ATOM 3559 O O . ALA A 1 458 ? -19.536 -25.190 -0.751 1.00 95.25 458 ALA A O 1
ATOM 3560 N N . ALA A 1 459 ? -19.682 -24.214 -2.778 1.00 95.19 459 ALA A N 1
ATOM 3561 C CA . ALA A 1 459 ? -18.246 -24.224 -3.033 1.00 95.19 459 ALA A CA 1
ATOM 3562 C C . ALA A 1 459 ? -17.483 -23.289 -2.085 1.00 95.19 459 ALA A C 1
ATOM 3564 O O . ALA A 1 459 ? -16.430 -23.676 -1.565 1.00 95.19 459 ALA A O 1
ATOM 3565 N N . LEU A 1 460 ? -18.017 -22.094 -1.816 1.00 94.06 460 LEU A N 1
ATOM 3566 C CA . LEU A 1 460 ? -17.449 -21.145 -0.860 1.00 94.06 460 LEU A CA 1
ATOM 3567 C C . LEU A 1 460 ? -17.338 -21.768 0.539 1.00 94.06 460 LEU A C 1
ATOM 3569 O O . LEU A 1 460 ? -16.249 -21.790 1.113 1.00 94.06 460 LEU A O 1
ATOM 3573 N N . ALA A 1 461 ? -18.428 -22.332 1.065 1.00 95.31 461 ALA A N 1
ATOM 3574 C CA . ALA A 1 461 ? -18.455 -22.950 2.389 1.00 95.31 461 ALA A CA 1
ATOM 3575 C C . ALA A 1 461 ? -17.553 -24.193 2.476 1.00 95.31 461 ALA A C 1
ATOM 3577 O O . ALA A 1 461 ? -16.868 -24.398 3.480 1.00 95.31 461 ALA A O 1
ATOM 3578 N N . ALA A 1 462 ? -17.513 -25.025 1.429 1.00 91.44 462 ALA A N 1
ATOM 3579 C CA . ALA A 1 462 ? -16.621 -26.183 1.379 1.00 91.44 462 ALA A CA 1
ATOM 3580 C C . ALA A 1 462 ? -15.143 -25.763 1.419 1.00 91.44 462 ALA A C 1
ATOM 3582 O O . ALA A 1 462 ? -14.359 -26.323 2.186 1.00 91.44 462 ALA A O 1
ATOM 3583 N N . GLN A 1 463 ? -14.766 -24.744 0.641 1.00 91.94 463 GLN A N 1
ATOM 3584 C CA . GLN A 1 463 ? -13.396 -24.236 0.627 1.00 91.94 463 GLN A CA 1
ATOM 3585 C C . GLN A 1 463 ? -13.031 -23.527 1.934 1.00 91.94 463 GLN A C 1
ATOM 3587 O O . GLN A 1 463 ? -11.916 -23.706 2.422 1.00 91.94 463 GLN A O 1
ATOM 3592 N N . TRP A 1 464 ? -13.969 -22.800 2.545 1.00 94.00 464 TRP A N 1
ATOM 3593 C CA . TRP A 1 464 ? -13.776 -22.186 3.858 1.00 94.00 464 TRP A CA 1
ATOM 3594 C C . TRP A 1 464 ? -13.472 -23.243 4.927 1.00 94.00 464 TRP A C 1
ATOM 3596 O O . TRP A 1 464 ? -12.512 -23.097 5.683 1.00 94.00 464 TRP A O 1
ATOM 3606 N N . ARG A 1 465 ? -14.210 -24.363 4.942 1.00 91.69 465 ARG A N 1
ATOM 3607 C CA . ARG A 1 465 ? -13.939 -25.488 5.859 1.00 91.69 465 ARG A CA 1
ATOM 3608 C C . ARG A 1 465 ? -12.569 -26.143 5.650 1.00 91.69 465 ARG A C 1
ATOM 3610 O O . ARG A 1 465 ? -12.064 -26.785 6.564 1.00 91.69 465 ARG A O 1
ATOM 3617 N N . SER A 1 466 ? -11.974 -25.975 4.468 1.00 86.94 466 SER A N 1
ATOM 3618 C CA . SER A 1 466 ? -10.649 -26.502 4.109 1.00 86.94 466 SER A CA 1
ATOM 3619 C C . SER A 1 466 ? -9.492 -25.507 4.273 1.00 86.94 466 SER A C 1
ATOM 3621 O O . SER A 1 466 ? -8.365 -25.836 3.901 1.00 86.94 466 SER A O 1
ATOM 3623 N N . MET A 1 467 ? -9.746 -24.297 4.788 1.00 88.19 467 MET A N 1
ATOM 3624 C CA . MET A 1 467 ? -8.687 -23.308 5.007 1.00 88.19 467 MET A CA 1
ATOM 3625 C C . MET A 1 467 ? -7.617 -23.843 5.960 1.00 88.19 467 MET A C 1
ATOM 3627 O O . MET A 1 467 ? -7.903 -24.556 6.923 1.00 88.19 467 MET A O 1
ATOM 3631 N N . LEU A 1 468 ? -6.369 -23.475 5.676 1.00 79.50 468 LEU A N 1
ATOM 3632 C CA . LEU A 1 468 ? -5.219 -23.825 6.507 1.00 79.50 468 LEU A CA 1
ATOM 3633 C C . LEU A 1 468 ? -4.685 -22.611 7.270 1.00 79.50 468 LEU A C 1
ATOM 3635 O O . LEU A 1 468 ? -4.033 -22.789 8.299 1.00 79.50 468 LEU A O 1
ATOM 3639 N N . ASP A 1 469 ? -5.004 -21.400 6.804 1.00 76.44 469 ASP A N 1
ATOM 3640 C CA . ASP A 1 469 ? -4.600 -20.138 7.408 1.00 76.44 469 ASP A CA 1
ATOM 3641 C C . ASP A 1 469 ? -5.764 -19.124 7.432 1.00 76.44 469 ASP A C 1
ATOM 3643 O O . ASP A 1 469 ? -6.539 -18.990 6.485 1.00 76.44 469 ASP A O 1
ATOM 3647 N N . THR A 1 470 ? -5.866 -18.346 8.512 1.00 77.56 470 THR A N 1
ATOM 3648 C CA . THR A 1 470 ? -6.836 -17.246 8.649 1.00 77.56 470 THR A CA 1
ATOM 3649 C C . THR A 1 470 ? -6.738 -16.166 7.568 1.00 77.56 470 THR A C 1
ATOM 3651 O O . THR A 1 470 ? -7.732 -15.495 7.300 1.00 77.56 470 THR A O 1
ATOM 3654 N N . HIS A 1 471 ? -5.565 -15.963 6.960 1.00 75.94 471 HIS A N 1
ATOM 3655 C CA . HIS A 1 471 ? -5.346 -14.958 5.919 1.00 75.94 471 HIS A CA 1
ATOM 3656 C C . HIS A 1 471 ? -6.003 -15.351 4.581 1.00 75.94 471 HIS A C 1
ATOM 3658 O O . HIS A 1 471 ? -6.230 -14.476 3.739 1.00 75.94 471 HIS A O 1
ATOM 3664 N N . ASP A 1 472 ? -6.364 -16.628 4.397 1.00 75.50 472 ASP A N 1
ATOM 3665 C CA . ASP A 1 472 ? -6.958 -17.137 3.157 1.00 75.50 472 ASP A CA 1
ATOM 3666 C C . ASP A 1 472 ? -8.387 -16.636 2.934 1.00 75.50 472 ASP A C 1
ATOM 3668 O O . ASP A 1 472 ? -8.806 -16.494 1.785 1.00 75.50 472 ASP A O 1
ATOM 3672 N N . ILE A 1 473 ? -9.127 -16.316 4.001 1.00 82.00 473 ILE A N 1
ATOM 3673 C CA . ILE A 1 473 ? -10.562 -15.987 3.947 1.00 82.00 473 ILE A CA 1
ATOM 3674 C C . ILE A 1 473 ? -10.877 -14.822 2.993 1.00 82.00 473 ILE A C 1
ATOM 3676 O O . ILE A 1 473 ? -11.860 -14.851 2.253 1.00 82.00 473 ILE A O 1
ATOM 3680 N N . PHE A 1 474 ? -9.997 -13.819 2.930 1.00 79.06 474 PHE A N 1
ATOM 3681 C CA . PHE A 1 474 ? -10.147 -12.656 2.050 1.00 79.06 474 PHE A CA 1
ATOM 3682 C C . PHE A 1 474 ? -9.916 -12.996 0.587 1.00 79.06 474 PHE A C 1
ATOM 3684 O O . PHE A 1 474 ? -10.625 -12.527 -0.304 1.00 79.06 474 PHE A O 1
ATOM 3691 N N . ALA A 1 475 ? -8.879 -13.789 0.327 1.00 78.88 475 ALA A N 1
ATOM 3692 C CA . ALA A 1 475 ? -8.590 -14.271 -1.011 1.00 78.88 475 ALA A CA 1
ATOM 3693 C C . ALA A 1 475 ? -9.661 -15.268 -1.465 1.00 78.88 475 ALA A C 1
ATOM 3695 O O . ALA A 1 475 ? -9.995 -15.305 -2.644 1.00 78.88 475 ALA A O 1
ATOM 3696 N N . LEU A 1 476 ? -10.218 -16.048 -0.540 1.00 86.88 476 LEU A N 1
ATOM 3697 C CA . LEU A 1 476 ? -11.310 -16.974 -0.781 1.00 86.88 476 LEU A CA 1
ATOM 3698 C C . LEU A 1 476 ? -12.583 -16.235 -1.202 1.00 86.88 476 LEU A C 1
ATOM 3700 O O . LEU A 1 476 ? -13.047 -16.482 -2.308 1.00 86.88 476 LEU A O 1
ATOM 3704 N N . ALA A 1 477 ? -13.091 -15.297 -0.395 1.00 87.38 477 ALA A N 1
ATOM 3705 C CA . ALA A 1 477 ? -14.300 -14.541 -0.736 1.00 87.38 477 ALA A CA 1
ATOM 3706 C C . ALA A 1 477 ? -14.185 -13.884 -2.125 1.00 87.38 477 ALA A C 1
ATOM 3708 O O . ALA A 1 477 ? -15.037 -14.099 -2.982 1.00 87.38 477 ALA A O 1
ATOM 3709 N N . ARG A 1 478 ? -13.053 -13.218 -2.402 1.00 85.19 478 ARG A N 1
ATOM 3710 C CA . ARG A 1 478 ? -12.787 -12.605 -3.715 1.00 85.19 478 ARG A CA 1
ATOM 3711 C C . ARG A 1 478 ? -12.729 -13.604 -4.872 1.00 85.19 478 ARG A C 1
ATOM 3713 O O . ARG A 1 478 ? -13.178 -13.271 -5.960 1.00 85.19 478 ARG A O 1
ATOM 3720 N N . ARG A 1 479 ? -12.177 -14.808 -4.673 1.00 88.56 479 ARG A N 1
ATOM 3721 C CA . ARG A 1 479 ? -12.149 -15.856 -5.715 1.00 88.56 479 ARG A CA 1
ATOM 3722 C C . ARG A 1 479 ? -13.546 -16.346 -6.087 1.00 88.56 479 ARG A C 1
ATOM 3724 O O . ARG A 1 479 ? -13.740 -16.757 -7.223 1.00 88.56 479 ARG A O 1
ATOM 3731 N N . HIS A 1 480 ? -14.487 -16.280 -5.149 1.00 91.56 480 HIS A N 1
ATOM 3732 C CA . HIS A 1 480 ? -15.902 -16.587 -5.372 1.00 91.56 480 HIS A CA 1
ATOM 3733 C C . HIS A 1 480 ? -16.717 -15.359 -5.795 1.00 91.56 480 HIS A C 1
ATOM 3735 O O . HIS A 1 480 ? -17.935 -15.431 -5.832 1.00 91.56 480 HIS A O 1
ATOM 3741 N N . GLY A 1 481 ? -16.071 -14.222 -6.078 1.00 88.81 481 GLY A N 1
ATOM 3742 C CA . GLY A 1 481 ? -16.743 -12.978 -6.460 1.00 88.81 481 GLY A CA 1
ATOM 3743 C C . GLY A 1 481 ? -17.463 -12.255 -5.316 1.00 88.81 481 GLY A C 1
ATOM 3744 O O . GLY A 1 481 ? -17.892 -11.126 -5.509 1.00 88.81 481 GLY A O 1
ATOM 3745 N N . ALA A 1 482 ? -17.545 -12.841 -4.121 1.00 91.00 482 ALA A N 1
ATOM 3746 C CA . ALA A 1 482 ? -18.288 -12.283 -2.997 1.00 91.00 482 ALA A CA 1
ATOM 3747 C C . ALA A 1 482 ? -17.546 -11.128 -2.306 1.00 91.00 482 ALA A C 1
ATOM 3749 O O . ALA A 1 482 ? -16.326 -11.172 -2.084 1.00 91.00 482 ALA A O 1
ATOM 3750 N N . GLN A 1 483 ? -18.308 -10.124 -1.865 1.00 89.12 483 GLN A N 1
ATOM 3751 C CA . GLN A 1 483 ? -17.828 -9.165 -0.868 1.00 89.12 483 GLN A CA 1
ATOM 3752 C C . GLN A 1 483 ? -17.664 -9.837 0.504 1.00 89.12 483 GLN A C 1
ATOM 3754 O O . GLN A 1 483 ? -18.150 -10.940 0.743 1.00 89.12 483 GLN A O 1
ATOM 3759 N N . ARG A 1 484 ? -16.970 -9.181 1.440 1.00 88.81 484 ARG A N 1
ATOM 3760 C CA . ARG A 1 484 ? -16.658 -9.785 2.745 1.00 88.81 484 ARG A CA 1
ATOM 3761 C C . ARG A 1 484 ? -17.893 -10.015 3.617 1.00 88.81 484 ARG A C 1
ATOM 3763 O O . ARG A 1 484 ? -18.107 -11.124 4.079 1.00 88.81 484 ARG A O 1
ATOM 3770 N N . THR A 1 485 ? -18.693 -8.985 3.870 1.00 90.19 485 THR A N 1
ATOM 3771 C CA . THR A 1 485 ? -19.913 -9.127 4.684 1.00 90.19 485 THR A CA 1
ATOM 3772 C C . THR A 1 485 ? -20.965 -9.967 3.959 1.00 90.19 485 THR A C 1
ATOM 3774 O O . THR A 1 485 ? -21.672 -10.743 4.595 1.00 90.19 485 THR A O 1
ATOM 3777 N N . GLN A 1 486 ? -21.006 -9.900 2.624 1.00 92.44 486 GLN A N 1
ATOM 3778 C CA . GLN A 1 486 ? -21.812 -10.798 1.796 1.00 92.44 486 GLN A CA 1
ATOM 3779 C C . GLN A 1 486 ? -21.405 -12.263 1.987 1.00 92.44 486 GLN A C 1
ATOM 3781 O O . GLN A 1 486 ? -22.263 -13.107 2.220 1.00 92.44 486 GLN A O 1
ATOM 3786 N N . SER A 1 487 ? -20.106 -12.581 1.956 1.00 94.06 487 SER A N 1
ATOM 3787 C CA . SER A 1 487 ? -19.652 -13.955 2.169 1.00 94.06 487 SER A CA 1
ATOM 3788 C C . SER A 1 487 ? -20.032 -14.462 3.558 1.00 94.06 487 SER A C 1
ATOM 3790 O O . SER A 1 487 ? -20.432 -15.613 3.674 1.00 94.06 487 SER A O 1
ATOM 3792 N N . TYR A 1 488 ? -19.991 -13.608 4.586 1.00 94.88 488 TYR A N 1
ATOM 3793 C CA . TYR A 1 488 ? -20.398 -13.968 5.950 1.00 94.88 488 TYR A CA 1
ATOM 3794 C C . TYR A 1 488 ? -21.894 -14.259 6.048 1.00 94.88 488 TYR A C 1
ATOM 3796 O O . TYR A 1 488 ? -22.287 -15.210 6.710 1.00 94.88 488 TYR A O 1
ATOM 3804 N N . ARG A 1 489 ? -22.720 -13.463 5.365 1.00 93.81 489 ARG A N 1
ATOM 3805 C CA . ARG A 1 489 ? -24.173 -13.645 5.322 1.00 93.81 489 ARG A CA 1
ATOM 3806 C C . ARG A 1 489 ? -24.599 -14.914 4.587 1.00 93.81 489 ARG A C 1
ATOM 3808 O O . ARG A 1 489 ? -25.625 -15.489 4.933 1.00 93.81 489 ARG A O 1
ATOM 3815 N N . LEU A 1 490 ? -23.857 -15.306 3.553 1.00 94.62 490 LEU A N 1
ATOM 3816 C CA . LEU A 1 490 ? -24.236 -16.422 2.688 1.00 94.62 490 LEU A CA 1
ATOM 3817 C C . LEU A 1 490 ? -23.769 -17.781 3.206 1.00 94.62 490 LEU A C 1
ATOM 3819 O O . LEU A 1 490 ? -24.431 -18.786 2.949 1.00 94.62 490 LEU A O 1
ATOM 3823 N N . VAL A 1 491 ? -22.626 -17.847 3.891 1.00 95.38 491 VAL A N 1
ATOM 3824 C CA . VAL A 1 491 ? -22.140 -19.127 4.416 1.00 95.38 491 VAL A CA 1
ATOM 3825 C C . VAL A 1 491 ? -23.023 -19.640 5.560 1.00 95.38 491 VAL A C 1
ATOM 3827 O O . VAL A 1 491 ? -23.650 -18.850 6.256 1.00 95.38 491 VAL A O 1
ATOM 3830 N N . PRO A 1 492 ? -23.072 -20.965 5.785 1.00 94.75 492 PRO A N 1
ATOM 3831 C CA . PRO A 1 492 ? -23.794 -21.530 6.919 1.00 94.75 492 PRO A CA 1
ATOM 3832 C C . PRO A 1 492 ? -23.299 -21.019 8.283 1.00 94.75 492 PRO A C 1
ATOM 3834 O O . PRO A 1 492 ? -22.105 -20.760 8.456 1.00 94.75 492 PRO A O 1
ATOM 3837 N N . ASP A 1 493 ? -24.205 -20.994 9.266 1.00 91.62 493 ASP A N 1
ATOM 3838 C CA . ASP A 1 493 ? -23.971 -20.467 10.620 1.00 91.62 493 ASP A CA 1
ATOM 3839 C C . ASP A 1 493 ? -22.811 -21.131 11.383 1.00 91.62 493 ASP A C 1
ATOM 3841 O O . ASP A 1 493 ? -22.322 -20.563 12.350 1.00 91.62 493 ASP A O 1
ATOM 3845 N N . ASP A 1 494 ? -22.325 -22.316 10.994 1.00 90.12 494 ASP A N 1
ATOM 3846 C CA . ASP A 1 494 ? -21.114 -22.885 11.608 1.00 90.12 494 ASP A CA 1
ATOM 3847 C C . ASP A 1 494 ? -19.831 -22.125 11.224 1.00 90.12 494 ASP A C 1
ATOM 3849 O O . ASP A 1 494 ? -18.824 -22.224 11.925 1.00 90.12 494 ASP A O 1
ATOM 3853 N N . LEU A 1 495 ? -19.858 -21.363 10.126 1.00 93.75 495 LEU A N 1
ATOM 3854 C CA . LEU A 1 495 ? -18.717 -20.612 9.601 1.00 93.75 495 LEU A CA 1
ATOM 3855 C C . LEU A 1 495 ? -18.775 -19.129 9.954 1.00 93.75 495 LEU A C 1
ATOM 3857 O O . LEU A 1 495 ? -17.765 -18.556 10.370 1.00 93.75 495 LEU A O 1
ATOM 3861 N N . ALA A 1 496 ? -19.934 -18.501 9.793 1.00 94.69 496 ALA A N 1
ATOM 3862 C CA . ALA A 1 496 ? -20.152 -17.127 10.208 1.00 94.69 496 ALA A CA 1
ATOM 3863 C C . ALA A 1 496 ? -21.621 -16.914 10.557 1.00 94.69 496 ALA A C 1
ATOM 3865 O O . ALA A 1 496 ? -22.495 -17.401 9.851 1.00 94.69 496 ALA A O 1
ATOM 3866 N N . TRP A 1 497 ? -21.893 -16.162 11.620 1.00 92.50 497 TRP A N 1
ATOM 3867 C CA . TRP A 1 497 ? -23.256 -15.760 11.955 1.00 92.50 497 TRP A CA 1
ATOM 3868 C C . TRP A 1 497 ? -23.290 -14.359 12.560 1.00 92.50 497 TRP A C 1
ATOM 3870 O O . TRP A 1 497 ? -22.362 -13.930 13.257 1.00 92.50 497 TRP A O 1
ATOM 3880 N N . GLN A 1 498 ? -24.371 -13.633 12.280 1.00 94.44 498 GLN A N 1
ATOM 3881 C CA . GLN A 1 498 ? -24.549 -12.264 12.748 1.00 94.44 498 GLN A CA 1
ATOM 3882 C C . GLN A 1 498 ? -25.031 -12.238 14.202 1.00 94.44 498 GLN A C 1
ATOM 3884 O O . GLN A 1 498 ? -25.901 -13.010 14.614 1.00 94.44 498 GLN A O 1
ATOM 3889 N N . VAL A 1 499 ? -24.483 -11.310 14.979 1.00 94.62 499 VAL A N 1
ATOM 3890 C CA . VAL A 1 499 ? -24.866 -11.040 16.367 1.00 94.62 499 VAL A CA 1
ATOM 3891 C C . VAL A 1 499 ? -25.169 -9.557 16.558 1.00 94.62 499 VAL A C 1
ATOM 3893 O O . VAL A 1 499 ? -24.808 -8.720 15.729 1.00 94.62 499 VAL A O 1
ATOM 3896 N N . ASP A 1 500 ? -25.834 -9.225 17.664 1.00 95.12 500 ASP A N 1
ATOM 3897 C CA . ASP A 1 500 ? -26.059 -7.832 18.048 1.00 95.12 500 ASP A CA 1
ATOM 3898 C C . ASP A 1 500 ? -24.710 -7.105 18.228 1.00 95.12 500 ASP A C 1
ATOM 3900 O O . ASP A 1 500 ? -23.756 -7.662 18.788 1.00 95.12 500 ASP A O 1
ATOM 3904 N N . THR A 1 501 ? -24.610 -5.869 17.731 1.00 95.56 501 THR A N 1
ATOM 3905 C CA . THR A 1 501 ? -23.373 -5.074 17.789 1.00 95.56 501 THR A CA 1
ATOM 3906 C C . THR A 1 501 ? -22.919 -4.818 19.223 1.00 95.56 501 THR A C 1
ATOM 3908 O O . THR A 1 501 ? -21.717 -4.721 19.474 1.00 95.56 501 THR A O 1
ATOM 3911 N N . GLU A 1 502 ? -23.844 -4.822 20.184 1.00 94.88 502 GLU A N 1
ATOM 3912 C CA . GLU A 1 502 ? -23.553 -4.684 21.607 1.00 94.88 502 GLU A CA 1
ATOM 3913 C C . GLU A 1 502 ? -22.695 -5.817 22.164 1.00 94.88 502 GLU A C 1
ATOM 3915 O O . GLU A 1 502 ? -21.884 -5.602 23.071 1.00 94.88 502 GLU A O 1
ATOM 3920 N N . LEU A 1 503 ? -22.793 -7.013 21.578 1.00 95.38 503 LEU A N 1
ATOM 3921 C CA . LEU A 1 503 ? -22.006 -8.158 22.026 1.00 95.38 503 LEU A CA 1
ATOM 3922 C C . LEU A 1 503 ? -20.514 -7.974 21.747 1.00 95.38 503 LEU A C 1
ATOM 3924 O O . LEU A 1 503 ? -19.703 -8.513 22.493 1.00 95.38 503 LEU A O 1
ATOM 3928 N N . PHE A 1 504 ? -20.126 -7.164 20.755 1.00 96.94 504 PHE A N 1
ATOM 3929 C CA . PHE A 1 504 ? -18.718 -6.805 20.549 1.00 96.94 504 PHE A CA 1
ATOM 3930 C C . PHE A 1 504 ? -18.138 -6.098 21.781 1.00 96.94 504 PHE A C 1
ATOM 3932 O O . PHE A 1 504 ? -17.060 -6.449 22.271 1.00 96.94 504 PHE A O 1
ATOM 3939 N N . PHE A 1 505 ? -18.871 -5.115 22.310 1.00 96.00 505 PHE A N 1
ATOM 3940 C CA . PHE A 1 505 ? -18.432 -4.323 23.456 1.00 96.00 505 PHE A CA 1
ATOM 3941 C C . PHE A 1 505 ? -18.473 -5.138 24.754 1.00 96.00 505 PHE A C 1
ATOM 3943 O O . PHE A 1 505 ? -17.549 -5.040 25.564 1.00 96.00 505 PHE A O 1
ATOM 3950 N N . GLU A 1 506 ? -19.495 -5.978 24.936 1.00 95.25 506 GLU A N 1
ATOM 3951 C CA . GLU A 1 506 ? -19.583 -6.875 26.094 1.00 95.25 506 GLU A CA 1
ATOM 3952 C C . GLU A 1 506 ? -18.498 -7.963 26.075 1.00 95.25 506 GLU A C 1
ATOM 3954 O O . GLU A 1 506 ? -17.923 -8.249 27.125 1.00 95.25 506 GLU A O 1
ATOM 3959 N N . VAL A 1 507 ? -18.133 -8.515 24.908 1.00 95.88 507 VAL A N 1
ATOM 3960 C CA . VAL A 1 507 ? -17.012 -9.469 24.788 1.00 95.88 507 VAL A CA 1
ATOM 3961 C C . VAL A 1 507 ? -15.704 -8.841 25.263 1.00 95.88 507 VAL A C 1
ATOM 3963 O O . VAL A 1 507 ? -15.012 -9.444 26.081 1.00 95.88 507 VAL A O 1
ATOM 3966 N N . LEU A 1 508 ? -15.369 -7.630 24.806 1.00 96.25 508 LEU A N 1
ATOM 3967 C CA . LEU A 1 508 ? -14.136 -6.954 25.229 1.00 96.25 508 LEU A CA 1
ATOM 3968 C C . LEU A 1 508 ? -14.136 -6.615 26.724 1.00 96.25 508 LEU A C 1
ATOM 3970 O O . LEU A 1 508 ? -13.133 -6.818 27.408 1.00 96.25 508 LEU A O 1
ATOM 3974 N N . LYS A 1 509 ? -15.265 -6.133 27.247 1.00 96.00 509 LYS A N 1
ATOM 3975 C CA . LYS A 1 509 ? -15.422 -5.814 28.670 1.00 96.00 509 LYS A CA 1
ATOM 3976 C C . LYS A 1 509 ? -15.291 -7.056 29.553 1.00 96.00 509 LYS A C 1
ATOM 3978 O O . LYS A 1 509 ? -14.649 -7.003 30.601 1.00 96.00 509 LYS A O 1
ATOM 3983 N N . GLU A 1 510 ? -15.873 -8.176 29.139 1.00 96.44 510 GLU A N 1
ATOM 3984 C CA . GLU A 1 510 ? -15.814 -9.422 29.898 1.00 96.44 510 GLU A CA 1
ATOM 3985 C C . GLU A 1 510 ? -14.451 -10.119 29.771 1.00 96.44 510 GLU A C 1
ATOM 3987 O O . GLU A 1 510 ? -13.968 -10.671 30.761 1.00 96.44 510 GLU A O 1
ATOM 3992 N N . ALA A 1 511 ? -13.796 -10.041 28.606 1.00 96.00 511 ALA A N 1
ATOM 3993 C CA . ALA A 1 511 ? -12.411 -10.482 28.435 1.00 96.00 511 ALA A CA 1
ATOM 3994 C C . ALA A 1 511 ? -11.481 -9.742 29.410 1.00 96.00 511 ALA A C 1
ATOM 3996 O O . ALA A 1 511 ? -10.733 -10.381 30.152 1.00 96.00 511 ALA A O 1
ATOM 3997 N N . ALA A 1 512 ? -11.617 -8.413 29.501 1.00 95.94 512 ALA A N 1
ATOM 3998 C CA . ALA A 1 512 ? -10.884 -7.591 30.463 1.00 95.94 512 ALA A CA 1
ATOM 3999 C C . ALA A 1 512 ? -11.154 -8.017 31.913 1.00 95.94 512 ALA A C 1
ATOM 4001 O O . ALA A 1 512 ? -10.230 -8.225 32.698 1.00 95.94 512 ALA A O 1
ATOM 4002 N N . ARG A 1 513 ? -12.431 -8.222 32.268 1.00 96.00 513 ARG A N 1
ATOM 4003 C CA . ARG A 1 513 ? -12.845 -8.638 33.618 1.00 96.00 513 ARG A CA 1
ATOM 4004 C C . ARG A 1 513 ? -12.253 -9.991 34.032 1.00 96.00 513 ARG A C 1
ATOM 4006 O O . ARG A 1 513 ? -12.027 -10.216 35.220 1.00 96.00 513 ARG A O 1
ATOM 4013 N N . GLN A 1 514 ? -12.053 -10.901 33.080 1.00 95.06 514 GLN A N 1
ATOM 4014 C CA . GLN A 1 514 ? -11.486 -12.235 33.316 1.00 95.06 514 GLN A CA 1
ATOM 4015 C C . GLN A 1 514 ? -9.954 -12.265 33.224 1.00 95.06 514 GLN A C 1
ATOM 4017 O O . GLN A 1 514 ? -9.358 -13.283 33.572 1.00 95.06 514 GLN A O 1
ATOM 4022 N N . GLY A 1 515 ? -9.315 -11.178 32.781 1.00 94.56 515 GLY A N 1
ATOM 4023 C CA . GLY A 1 515 ? -7.890 -11.181 32.462 1.00 94.56 515 GLY A CA 1
ATOM 4024 C C . GLY A 1 515 ? -7.563 -12.089 31.271 1.00 94.56 515 GLY A C 1
ATOM 4025 O O . GLY A 1 515 ? -6.471 -12.651 31.208 1.00 94.56 515 GLY A O 1
ATOM 4026 N N . GLU A 1 516 ? -8.504 -12.275 30.344 1.00 94.12 516 GLU A N 1
ATOM 4027 C CA . GLU A 1 516 ? -8.273 -13.038 29.117 1.00 94.12 516 GLU A CA 1
ATOM 4028 C C . GLU A 1 516 ? -7.394 -12.210 28.169 1.00 94.12 516 GLU A C 1
ATOM 4030 O O . GLU A 1 516 ? -7.672 -11.037 27.906 1.00 94.12 516 GLU A O 1
ATOM 4035 N N . GLY A 1 517 ? -6.320 -12.809 27.652 1.00 95.00 517 GLY A N 1
ATOM 4036 C CA . GLY A 1 517 ? -5.502 -12.180 26.619 1.00 95.00 517 GLY A CA 1
ATOM 4037 C C . GLY A 1 517 ? -6.261 -12.103 25.296 1.00 95.00 517 GLY A C 1
ATOM 4038 O O . GLY A 1 517 ? -6.885 -13.078 24.874 1.00 95.00 517 GLY A O 1
ATOM 4039 N N . VAL A 1 518 ? -6.187 -10.964 24.609 1.00 96.62 518 VAL A N 1
ATOM 4040 C CA . VAL A 1 518 ? -6.860 -10.739 23.323 1.00 96.62 518 VAL A CA 1
ATOM 4041 C C . VAL A 1 518 ? -5.896 -10.224 22.260 1.00 96.62 518 VAL A C 1
ATOM 4043 O O . VAL A 1 518 ? -4.840 -9.665 22.553 1.00 96.62 518 VAL A O 1
ATOM 4046 N N . MET A 1 519 ? -6.274 -10.401 20.997 1.00 96.56 519 MET A N 1
ATOM 4047 C CA . MET A 1 519 ? -5.680 -9.711 19.861 1.00 96.56 519 MET A CA 1
ATOM 4048 C C . MET A 1 519 ? -6.714 -8.763 19.268 1.00 96.56 519 MET A C 1
ATOM 4050 O O . MET A 1 519 ? -7.751 -9.230 18.800 1.00 96.56 519 MET A O 1
ATOM 4054 N N . ILE A 1 520 ? -6.442 -7.459 19.269 1.00 97.94 520 ILE A N 1
ATOM 4055 C CA . ILE A 1 520 ? -7.362 -6.436 18.753 1.00 97.94 520 ILE A CA 1
ATOM 4056 C C . ILE A 1 520 ? -6.739 -5.800 17.522 1.00 97.94 520 ILE A C 1
ATOM 4058 O O . ILE A 1 520 ? -5.598 -5.351 17.567 1.00 97.94 520 ILE A O 1
ATOM 4062 N N . PHE A 1 521 ? -7.494 -5.757 16.433 1.00 97.69 521 PHE A N 1
ATOM 4063 C CA . PHE A 1 521 ? -7.040 -5.245 15.152 1.00 97.69 521 PHE A CA 1
ATOM 4064 C C . PHE A 1 521 ? -7.867 -4.028 14.749 1.00 97.69 521 PHE A C 1
ATOM 4066 O O . PHE A 1 521 ? -9.100 -4.069 14.783 1.00 97.69 521 PHE A O 1
ATOM 4073 N N . VAL A 1 522 ? -7.182 -2.972 14.314 1.00 98.38 522 VAL A N 1
ATOM 4074 C CA . VAL A 1 522 ? -7.785 -1.795 13.677 1.00 98.38 522 VAL A CA 1
ATOM 4075 C C . VAL A 1 522 ? -6.987 -1.470 12.420 1.00 98.38 522 VAL A C 1
ATOM 4077 O O . VAL A 1 522 ? -5.755 -1.406 12.442 1.00 98.38 522 VAL A O 1
ATOM 4080 N N . GLY A 1 523 ? -7.700 -1.313 11.307 1.00 96.38 523 GLY A N 1
ATOM 4081 C CA . GLY A 1 523 ? -7.120 -1.049 9.996 1.00 96.38 523 GLY A CA 1
ATOM 4082 C C . GLY A 1 523 ? -7.363 0.375 9.507 1.00 96.38 523 GLY A C 1
ATOM 4083 O O . GLY A 1 523 ? -8.325 1.025 9.903 1.00 96.38 523 GLY A O 1
ATOM 4084 N N . SER A 1 524 ? -6.501 0.806 8.596 1.00 95.56 524 SER A N 1
ATOM 4085 C CA . SER A 1 524 ? -6.625 1.972 7.724 1.00 95.56 524 SER A CA 1
ATOM 4086 C C . SER A 1 524 ? -6.335 1.541 6.268 1.00 95.56 524 SER A C 1
ATOM 4088 O O . SER A 1 524 ? -5.900 0.403 6.036 1.00 95.56 524 SER A O 1
ATOM 4090 N N . PRO A 1 525 ? -6.522 2.406 5.250 1.00 87.12 525 PRO A N 1
ATOM 4091 C CA . PRO A 1 525 ? -6.320 2.050 3.839 1.00 87.12 525 PRO A CA 1
ATOM 4092 C C . PRO A 1 525 ? -4.931 1.510 3.462 1.00 87.12 525 PRO A C 1
ATOM 4094 O O . PRO A 1 525 ? -4.789 0.956 2.374 1.00 87.12 525 PRO A O 1
ATOM 4097 N N . GLY A 1 526 ? -3.921 1.616 4.333 1.00 90.12 526 GLY A N 1
ATOM 4098 C CA . GLY A 1 526 ? -2.551 1.148 4.086 1.00 90.12 526 GLY A CA 1
ATOM 4099 C C . GLY A 1 526 ? -1.820 0.574 5.301 1.00 90.12 526 GLY A C 1
ATOM 4100 O O . GLY A 1 526 ? -0.617 0.323 5.212 1.00 90.12 526 GLY A O 1
ATOM 4101 N N . ASN A 1 527 ? -2.511 0.382 6.426 1.00 95.94 527 ASN A N 1
ATOM 4102 C CA . ASN A 1 527 ? -1.914 -0.140 7.647 1.00 95.94 527 ASN A CA 1
ATOM 4103 C C . ASN A 1 527 ? -2.929 -0.951 8.462 1.00 95.94 527 ASN A C 1
ATOM 4105 O O . ASN A 1 527 ? -4.104 -0.605 8.520 1.00 95.94 527 ASN A O 1
ATOM 4109 N N . VAL A 1 528 ? -2.482 -2.015 9.121 1.00 96.12 528 VAL A N 1
ATOM 4110 C CA . VAL A 1 528 ? -3.241 -2.671 10.196 1.00 96.12 528 VAL A CA 1
ATOM 4111 C C . VAL A 1 528 ? -2.376 -2.686 11.441 1.00 96.12 528 VAL A C 1
ATOM 4113 O O . VAL A 1 528 ? -1.241 -3.160 11.392 1.00 96.12 528 VAL A O 1
ATOM 4116 N N . GLN A 1 529 ? -2.917 -2.189 12.549 1.00 97.81 529 GLN A N 1
ATOM 4117 C CA . GLN A 1 529 ? -2.258 -2.185 13.848 1.00 97.81 529 GLN A CA 1
ATOM 4118 C C . GLN A 1 529 ? -2.932 -3.181 14.782 1.00 97.81 529 GLN A C 1
ATOM 4120 O O . GLN A 1 529 ? -4.156 -3.324 14.773 1.00 97.81 529 GLN A O 1
ATOM 4125 N N . ILE A 1 530 ? -2.104 -3.897 15.541 1.00 96.19 530 ILE A N 1
ATOM 4126 C CA . ILE A 1 530 ? -2.523 -5.055 16.323 1.00 96.19 530 ILE A CA 1
ATOM 4127 C C . ILE A 1 530 ? -2.067 -4.867 17.770 1.00 96.19 530 ILE A C 1
ATOM 4129 O O . ILE A 1 530 ? -0.879 -4.689 18.038 1.00 96.19 530 ILE A O 1
ATOM 4133 N N . HIS A 1 531 ? -2.995 -4.938 18.716 1.00 96.88 531 HIS A N 1
ATOM 4134 C CA . HIS A 1 531 ? -2.684 -5.177 20.125 1.00 96.88 531 HIS A CA 1
ATOM 4135 C C . HIS A 1 531 ? -2.693 -6.677 20.391 1.00 96.88 531 HIS A C 1
ATOM 4137 O O . HIS A 1 531 ? -3.554 -7.375 19.864 1.00 96.88 531 HIS A O 1
ATOM 4143 N N . ILE A 1 532 ? -1.752 -7.168 21.197 1.00 94.31 532 ILE A N 1
ATOM 4144 C CA . ILE A 1 532 ? -1.712 -8.553 21.675 1.00 94.31 532 ILE A CA 1
ATOM 4145 C C . ILE A 1 532 ? -1.454 -8.508 23.176 1.00 94.31 532 ILE A C 1
ATOM 4147 O O . ILE A 1 532 ? -0.465 -7.917 23.613 1.00 94.31 532 ILE A O 1
ATOM 4151 N N . GLY A 1 533 ? -2.334 -9.135 23.946 1.00 93.81 533 GLY A N 1
ATOM 4152 C CA . GLY A 1 533 ? -2.221 -9.242 25.393 1.00 93.81 533 GLY A CA 1
ATOM 4153 C C . GLY A 1 533 ? -3.524 -8.901 26.101 1.00 93.81 533 GLY A C 1
ATOM 4154 O O . GLY A 1 533 ? -4.570 -8.694 25.486 1.00 93.81 533 GLY A O 1
ATOM 4155 N N . GLN A 1 534 ? -3.453 -8.826 27.423 1.00 95.25 534 GLN A N 1
ATOM 4156 C CA . GLN A 1 534 ? -4.576 -8.403 28.253 1.00 95.25 534 GLN A CA 1
ATOM 4157 C C . GLN A 1 534 ? -4.920 -6.926 28.016 1.00 95.25 534 GLN A C 1
ATOM 4159 O O . GLN A 1 534 ? -4.073 -6.130 27.599 1.00 95.25 534 GLN A O 1
ATOM 4164 N N . VAL A 1 535 ? -6.172 -6.584 28.303 1.00 95.44 535 VAL A N 1
ATOM 4165 C CA . VAL A 1 535 ? -6.662 -5.206 28.411 1.00 95.44 535 VAL A CA 1
ATOM 4166 C C . VAL A 1 535 ? -7.279 -5.027 29.793 1.00 95.44 535 VAL A C 1
ATOM 4168 O O . VAL A 1 535 ? -7.992 -5.924 30.246 1.00 95.44 535 VAL A O 1
ATOM 4171 N N . ASN A 1 536 ? -7.005 -3.921 30.487 1.00 94.38 536 ASN A N 1
ATOM 4172 C CA . ASN A 1 536 ? -7.391 -3.788 31.902 1.00 94.38 536 ASN A CA 1
ATOM 4173 C C . ASN A 1 536 ? -8.418 -2.677 32.123 1.00 94.38 536 ASN A C 1
ATOM 4175 O O . ASN A 1 536 ? -9.435 -2.878 32.787 1.00 94.38 536 ASN A O 1
ATOM 4179 N N . THR A 1 537 ? -8.179 -1.497 31.562 1.00 95.06 537 THR A N 1
ATOM 4180 C CA . THR A 1 537 ? -8.983 -0.285 31.793 1.00 95.06 537 THR A CA 1
ATOM 4181 C C . THR A 1 537 ? -10.046 -0.090 30.716 1.00 95.06 537 THR A C 1
ATOM 4183 O O . THR A 1 537 ? -10.060 0.905 29.994 1.00 95.06 537 THR A O 1
ATOM 4186 N N . VAL A 1 538 ? -10.976 -1.043 30.615 1.00 96.44 538 VAL A N 1
ATOM 4187 C CA . VAL A 1 538 ? -12.079 -0.978 29.644 1.00 96.44 538 VAL A CA 1
ATOM 4188 C C . VAL A 1 538 ? -13.271 -0.202 30.207 1.00 96.44 538 VAL A C 1
ATOM 4190 O O . VAL A 1 538 ? -13.831 -0.552 31.246 1.00 96.44 538 VAL A O 1
ATOM 4193 N N . SER A 1 539 ? -13.708 0.825 29.480 1.00 96.06 539 SER A N 1
ATOM 4194 C CA . SER A 1 539 ? -14.914 1.605 29.761 1.00 96.06 539 SER A CA 1
ATOM 4195 C C . SER A 1 539 ? -15.863 1.558 28.570 1.00 96.06 539 SER A C 1
ATOM 4197 O O . SER A 1 539 ? -15.472 1.830 27.437 1.00 96.06 539 SER A O 1
ATOM 4199 N N . VAL A 1 540 ? -17.131 1.236 28.821 1.00 95.06 540 VAL A N 1
ATOM 4200 C CA . VAL A 1 540 ? -18.184 1.237 27.800 1.00 95.06 540 VAL A CA 1
ATOM 4201 C C . VAL A 1 540 ? -19.253 2.236 28.218 1.00 95.06 540 VAL A C 1
ATOM 4203 O O . VAL A 1 540 ? -19.904 2.085 29.249 1.00 95.06 540 VAL A O 1
ATOM 4206 N N . THR A 1 541 ? -19.431 3.272 27.406 1.00 94.69 541 THR A N 1
ATOM 4207 C CA . THR A 1 541 ? -20.463 4.303 27.576 1.00 94.69 541 THR A CA 1
ATOM 4208 C C . THR A 1 541 ? -21.494 4.184 26.463 1.00 94.69 541 THR A C 1
ATOM 4210 O O . THR A 1 541 ? -21.259 3.489 25.478 1.00 94.69 541 THR A O 1
ATOM 4213 N N . ALA A 1 542 ? -22.604 4.919 26.551 1.00 92.25 542 ALA A N 1
ATOM 4214 C CA . ALA A 1 542 ? -23.596 4.974 25.473 1.00 92.25 542 ALA A CA 1
ATOM 4215 C C . ALA A 1 542 ? -23.021 5.453 24.121 1.00 92.25 542 ALA A C 1
ATOM 4217 O O . ALA A 1 542 ? -23.594 5.160 23.081 1.00 92.25 542 ALA A O 1
ATOM 4218 N N . LYS A 1 543 ? -21.898 6.189 24.121 1.00 93.81 543 LYS A N 1
ATOM 4219 C CA . LYS A 1 543 ? -21.307 6.770 22.903 1.00 93.81 543 LYS A CA 1
ATOM 4220 C C . LYS A 1 543 ? -20.138 5.963 22.340 1.00 93.81 543 LYS A C 1
ATOM 4222 O O . LYS A 1 543 ? -19.946 5.939 21.128 1.00 93.81 543 LYS A O 1
ATOM 4227 N N . ARG A 1 544 ? -19.331 5.342 23.203 1.00 95.75 544 ARG A N 1
ATOM 4228 C CA . ARG A 1 544 ? -18.068 4.697 22.812 1.00 95.75 544 ARG A CA 1
ATOM 4229 C C . ARG A 1 544 ? -17.615 3.614 23.781 1.00 95.75 544 ARG A C 1
ATOM 4231 O O . ARG A 1 544 ? -17.974 3.664 24.962 1.00 95.75 544 ARG A O 1
ATOM 4238 N N . LEU A 1 545 ? -16.780 2.712 23.274 1.00 97.44 545 LEU A N 1
ATOM 4239 C CA . LEU A 1 545 ? -15.847 1.906 24.060 1.00 97.44 545 LEU A CA 1
ATOM 4240 C C . LEU A 1 545 ? -14.487 2.612 24.102 1.00 97.44 545 LEU A C 1
ATOM 4242 O O . LEU A 1 545 ? -14.046 3.135 23.078 1.00 97.44 545 LEU A O 1
ATOM 4246 N N . SER A 1 546 ? -13.836 2.597 25.263 1.00 97.81 546 SER A N 1
ATOM 4247 C CA . SER A 1 546 ? -12.484 3.116 25.476 1.00 97.81 546 SER A CA 1
ATOM 4248 C C . SER A 1 546 ? -11.636 2.121 26.272 1.00 97.81 546 SER A C 1
ATOM 4250 O O . SER A 1 546 ? -12.133 1.513 27.221 1.00 97.81 546 SER A O 1
ATOM 4252 N N . VAL A 1 547 ? -10.364 1.983 25.905 1.00 97.94 547 VAL A N 1
ATOM 4253 C CA . VAL A 1 547 ? -9.312 1.281 26.656 1.00 97.94 547 VAL A CA 1
ATOM 4254 C C . VAL A 1 547 ? -8.158 2.257 26.837 1.00 97.94 547 VAL A C 1
ATOM 4256 O O . VAL A 1 547 ? -7.756 2.878 25.857 1.00 97.94 547 VAL A O 1
ATOM 4259 N N . GLU A 1 548 ? -7.645 2.399 28.058 1.00 96.44 548 GLU A N 1
ATOM 4260 C CA . GLU A 1 548 ? -6.529 3.306 28.378 1.00 96.44 548 GLU A CA 1
ATOM 4261 C C . GLU A 1 548 ? -5.516 2.590 29.281 1.00 96.44 548 GLU A C 1
ATOM 4263 O O . GLU A 1 548 ? -5.441 2.828 30.491 1.00 96.44 548 GLU A O 1
ATOM 4268 N N . ASP A 1 549 ? -4.803 1.623 28.709 1.00 96.12 549 ASP A N 1
ATOM 4269 C CA . ASP A 1 549 ? -3.719 0.895 29.366 1.00 96.12 549 ASP A CA 1
ATOM 4270 C C . ASP A 1 549 ? -2.374 1.607 29.125 1.00 96.12 549 ASP A C 1
ATOM 4272 O O . ASP A 1 549 ? -2.218 2.396 28.194 1.00 96.12 549 ASP A O 1
ATOM 4276 N N . GLU A 1 550 ? -1.352 1.273 29.919 1.00 93.69 550 GLU A N 1
ATOM 4277 C CA . GLU A 1 550 ? -0.022 1.909 29.872 1.00 93.69 550 GLU A CA 1
ATOM 4278 C C . GLU A 1 550 ? 0.579 1.974 28.453 1.00 93.69 550 GLU A C 1
ATOM 4280 O O . GLU A 1 550 ? 1.085 3.008 28.020 1.00 93.69 550 GLU A O 1
ATOM 4285 N N . THR A 1 551 ? 0.486 0.881 27.687 1.00 94.31 551 THR A N 1
ATOM 4286 C CA . THR A 1 551 ? 1.068 0.789 26.334 1.00 94.31 551 THR A CA 1
ATOM 4287 C C . THR A 1 551 ? 0.030 0.664 25.223 1.00 94.31 551 THR A C 1
ATOM 4289 O O . THR A 1 551 ? 0.400 0.426 24.067 1.00 94.31 551 THR A O 1
ATOM 4292 N N . PHE A 1 552 ? -1.261 0.773 25.543 1.00 97.25 552 PHE A N 1
ATOM 4293 C CA . PHE A 1 552 ? -2.347 0.541 24.596 1.00 97.25 552 PHE A CA 1
ATOM 4294 C C . PHE A 1 552 ? -3.552 1.437 24.868 1.00 97.25 552 PHE A C 1
ATOM 4296 O O . PHE A 1 552 ? -4.131 1.402 25.947 1.00 97.25 552 PHE A O 1
ATOM 4303 N N . GLY A 1 553 ? -3.950 2.188 23.843 1.00 97.81 553 GLY A N 1
ATOM 4304 C CA . GLY A 1 553 ? -5.195 2.942 23.821 1.00 97.81 553 GLY A CA 1
ATOM 4305 C C . GLY A 1 553 ? -6.100 2.452 22.696 1.00 97.81 553 GLY A C 1
ATOM 4306 O O . GLY A 1 553 ? -5.630 2.202 21.583 1.00 97.81 553 GLY A O 1
ATOM 4307 N N . LEU A 1 554 ? -7.397 2.356 22.960 1.00 98.44 554 LEU A N 1
ATOM 4308 C CA . LEU A 1 554 ? -8.408 2.051 21.949 1.00 98.44 554 LEU A CA 1
ATOM 4309 C C . LEU A 1 554 ? -9.635 2.908 22.190 1.00 98.44 554 LEU A C 1
ATOM 4311 O O . LEU A 1 554 ? -10.132 2.964 23.307 1.00 98.44 554 LEU A O 1
ATOM 4315 N N . GLU A 1 555 ? -10.176 3.500 21.138 1.00 97.94 555 GLU A N 1
ATOM 4316 C CA . GLU A 1 555 ? -11.489 4.134 21.173 1.00 97.94 555 GLU A CA 1
ATOM 4317 C C . GLU A 1 555 ? -12.309 3.657 19.985 1.00 97.94 555 GLU A C 1
ATOM 4319 O O . GLU A 1 555 ? -11.804 3.653 18.865 1.00 97.94 555 GLU A O 1
ATOM 4324 N N . ILE A 1 556 ? -13.560 3.255 20.221 1.00 97.94 556 ILE A N 1
ATOM 4325 C CA . ILE A 1 556 ? -14.504 2.845 19.174 1.00 97.94 556 ILE A CA 1
ATOM 4326 C C . ILE A 1 556 ? -15.824 3.585 19.381 1.00 97.94 556 ILE A C 1
ATOM 4328 O O . ILE A 1 556 ? -16.475 3.428 20.418 1.00 97.94 556 ILE A O 1
ATOM 4332 N N . ALA A 1 557 ? -16.233 4.375 18.390 1.00 95.81 557 ALA A N 1
ATOM 4333 C CA . ALA A 1 557 ? -17.518 5.058 18.361 1.00 95.81 557 ALA A CA 1
ATOM 4334 C C . ALA A 1 557 ? -18.647 4.061 18.065 1.00 95.81 557 ALA A C 1
ATOM 4336 O O . ALA A 1 557 ? -18.664 3.407 17.024 1.00 95.81 557 ALA A O 1
ATOM 4337 N N . ARG A 1 558 ? -19.625 3.969 18.972 1.00 95.31 558 ARG A N 1
ATOM 4338 C CA . ARG A 1 558 ? -20.737 3.010 18.855 1.00 95.31 558 ARG A CA 1
ATOM 4339 C C . ARG A 1 558 ? -21.704 3.361 17.730 1.00 95.31 558 ARG A C 1
ATOM 4341 O O . ARG A 1 558 ? -22.282 2.467 17.132 1.00 95.31 558 ARG A O 1
ATOM 4348 N N . SER A 1 559 ? -21.852 4.648 17.425 1.00 94.75 559 SER A N 1
ATOM 4349 C CA . SER A 1 559 ? -22.782 5.147 16.405 1.00 94.75 559 SER A CA 1
ATOM 4350 C C . SER A 1 559 ? -22.459 4.694 14.982 1.00 94.75 559 SER A C 1
ATOM 4352 O O . SER A 1 559 ? -23.333 4.777 14.130 1.00 94.75 559 SER A O 1
ATOM 4354 N N . HIS A 1 560 ? -21.230 4.245 14.717 1.00 94.44 560 HIS A N 1
ATOM 4355 C CA . HIS A 1 560 ? -20.830 3.748 13.400 1.00 94.44 560 HIS A CA 1
ATOM 4356 C C . HIS A 1 560 ? -21.017 2.235 13.241 1.00 94.44 560 HIS A C 1
ATOM 4358 O O . HIS A 1 560 ? -20.900 1.736 12.132 1.00 94.44 560 HIS A O 1
ATOM 4364 N N . ALA A 1 561 ? -21.289 1.489 14.316 1.00 96.12 561 ALA A N 1
ATOM 4365 C CA . ALA A 1 561 ? -21.444 0.041 14.241 1.00 96.12 561 ALA A CA 1
ATOM 4366 C C . ALA A 1 561 ? -22.787 -0.343 13.602 1.00 96.12 561 ALA A C 1
ATOM 4368 O O . ALA A 1 561 ? -23.839 -0.118 14.201 1.00 96.12 561 ALA A O 1
ATOM 4369 N N . ALA A 1 562 ? -22.749 -0.971 12.426 1.00 96.12 562 ALA A N 1
ATOM 4370 C CA . ALA A 1 562 ? -23.943 -1.421 11.708 1.00 96.12 562 ALA A CA 1
ATOM 4371 C C . ALA A 1 562 ? -24.150 -2.938 11.784 1.00 96.12 562 ALA A C 1
ATOM 4373 O O . ALA A 1 562 ? -25.284 -3.405 11.875 1.00 96.12 562 ALA A O 1
ATOM 4374 N N . SER A 1 563 ? -23.072 -3.728 11.773 1.00 96.06 563 SER A N 1
ATOM 4375 C CA . SER A 1 563 ? -23.167 -5.183 11.930 1.00 96.06 563 SER A CA 1
ATOM 4376 C C . SER A 1 563 ? -21.998 -5.766 12.717 1.00 96.06 563 SER A C 1
ATOM 4378 O O . SER A 1 563 ? -20.899 -5.209 12.747 1.00 96.06 563 SER A O 1
ATOM 4380 N N . CYS A 1 564 ? -22.250 -6.894 13.379 1.00 97.00 564 CYS A N 1
ATOM 4381 C CA . CYS A 1 564 ? -21.257 -7.641 14.135 1.00 97.00 564 CYS A CA 1
ATOM 4382 C C . CYS A 1 564 ? -21.383 -9.129 13.816 1.00 97.00 564 CYS A C 1
ATOM 4384 O O . CYS A 1 564 ? -22.491 -9.658 13.740 1.00 97.00 564 CYS A O 1
ATOM 4386 N N . TRP A 1 565 ? -20.251 -9.795 13.622 1.00 96.12 565 TRP A N 1
ATOM 4387 C CA . TRP A 1 565 ? -20.203 -11.180 13.169 1.00 96.12 565 TRP A CA 1
ATOM 4388 C C . TRP A 1 565 ? -19.296 -12.010 14.057 1.00 96.12 565 TRP A C 1
ATOM 4390 O O . TRP A 1 565 ? -18.160 -11.616 14.337 1.00 96.12 565 TRP A O 1
ATOM 4400 N N . LEU A 1 566 ? -19.779 -13.186 14.447 1.00 95.62 566 LEU A N 1
ATOM 4401 C CA . LEU A 1 566 ? -18.912 -14.263 14.892 1.00 95.62 566 LEU A CA 1
ATOM 4402 C C . LEU A 1 566 ? -18.467 -15.066 13.684 1.00 95.62 566 LEU A C 1
ATOM 4404 O O . LEU A 1 566 ? -19.284 -15.455 12.857 1.00 95.62 566 LEU A O 1
ATOM 4408 N N . VAL A 1 567 ? -17.160 -15.286 13.578 1.00 95.38 567 VAL A N 1
ATOM 4409 C CA . VAL A 1 567 ? -16.551 -15.897 12.398 1.00 95.38 567 VAL A CA 1
ATOM 4410 C C . VAL A 1 567 ? -15.608 -17.005 12.840 1.00 95.38 567 VAL A C 1
ATOM 4412 O O . VAL A 1 567 ? -14.607 -16.736 13.511 1.00 95.38 567 VAL A O 1
ATOM 4415 N N . SER A 1 568 ? -15.909 -18.234 12.430 1.00 93.62 568 SER A N 1
ATOM 4416 C CA . SER A 1 568 ? -15.072 -19.413 12.627 1.00 93.62 568 SER A CA 1
ATOM 4417 C C . SER A 1 568 ? -14.154 -19.636 11.426 1.00 93.62 568 SER A C 1
ATOM 4419 O O . SER A 1 568 ? -14.566 -19.609 10.265 1.00 93.62 568 SER A O 1
ATOM 4421 N N . LYS A 1 569 ? -12.866 -19.829 11.703 1.00 91.88 569 LYS A N 1
ATOM 4422 C CA . LYS A 1 569 ? -11.813 -19.996 10.701 1.00 91.88 569 LYS A CA 1
ATOM 4423 C C . LYS A 1 569 ? -11.023 -21.263 11.026 1.00 91.88 569 LYS A C 1
ATOM 4425 O O . LYS A 1 569 ? -10.201 -21.237 11.945 1.00 91.88 569 LYS A O 1
ATOM 4430 N N . PRO A 1 570 ? -11.254 -22.370 10.304 1.00 86.00 570 PRO A N 1
ATOM 4431 C CA . PRO A 1 570 ? -10.411 -23.552 10.412 1.00 86.00 570 PRO A CA 1
ATOM 4432 C C . PRO A 1 570 ? -8.977 -23.228 9.993 1.00 86.00 570 PRO A C 1
ATOM 4434 O O . PRO A 1 570 ? -8.755 -22.497 9.027 1.00 86.00 570 PRO A O 1
ATOM 4437 N N . THR A 1 571 ? -8.008 -23.752 10.740 1.00 84.94 571 THR A N 1
ATOM 4438 C CA . THR A 1 571 ? -6.580 -23.651 10.422 1.00 84.94 571 THR A CA 1
ATOM 4439 C C . THR A 1 571 ? -5.864 -24.953 10.752 1.00 84.94 571 THR A C 1
ATOM 4441 O O . THR A 1 571 ? -6.425 -25.828 11.417 1.00 84.94 571 THR A O 1
ATOM 4444 N N . ILE A 1 572 ? -4.594 -25.062 10.352 1.00 76.50 572 ILE A N 1
ATOM 4445 C CA . ILE A 1 572 ? -3.736 -26.184 10.763 1.00 76.50 572 ILE A CA 1
ATOM 4446 C C . ILE A 1 572 ? -3.569 -26.286 12.291 1.00 76.50 572 ILE A C 1
ATOM 4448 O O . ILE A 1 572 ? -3.381 -27.381 12.815 1.00 76.50 572 ILE A O 1
ATOM 4452 N N . ASP A 1 573 ? -3.699 -25.162 13.001 1.00 79.25 573 ASP A N 1
ATOM 4453 C CA . ASP A 1 573 ? -3.572 -25.073 14.459 1.00 79.25 573 ASP A CA 1
ATOM 4454 C C . ASP A 1 573 ? -4.911 -25.307 15.189 1.00 79.25 573 ASP A C 1
ATOM 4456 O O . ASP A 1 573 ? -4.976 -25.215 16.414 1.00 79.25 573 ASP A O 1
ATOM 4460 N N . GLY A 1 574 ? -5.986 -25.608 14.455 1.00 83.81 574 GLY A N 1
ATOM 4461 C CA . GLY A 1 574 ? -7.342 -25.758 14.978 1.00 83.81 574 GLY A CA 1
ATOM 4462 C C . GLY A 1 574 ? -8.268 -24.602 14.601 1.00 83.81 574 GLY A C 1
ATOM 4463 O O . GLY A 1 574 ? -7.928 -23.726 13.803 1.00 83.81 574 GLY A O 1
ATOM 4464 N N . GLU A 1 575 ? -9.481 -24.630 15.146 1.00 89.31 575 GLU A N 1
ATOM 4465 C CA . GLU A 1 575 ? -10.481 -23.588 14.918 1.00 89.31 575 GLU A CA 1
ATOM 4466 C C . GLU A 1 575 ? -10.054 -22.271 15.580 1.00 89.31 575 GLU A C 1
ATOM 4468 O O . GLU A 1 575 ? -9.671 -22.251 16.749 1.00 89.31 575 GLU A O 1
ATOM 4473 N N . ILE A 1 576 ? -10.144 -21.171 14.832 1.00 92.62 576 ILE A N 1
ATOM 4474 C CA . ILE A 1 576 ? -9.928 -19.814 15.331 1.00 92.62 576 ILE A CA 1
ATOM 4475 C C . ILE A 1 576 ? -11.231 -19.034 15.194 1.00 92.62 576 ILE A C 1
ATOM 4477 O O . ILE A 1 576 ? -11.727 -18.840 14.084 1.00 92.62 576 ILE A O 1
ATOM 4481 N N . ARG A 1 577 ? -11.753 -18.529 16.313 1.00 94.19 577 ARG A N 1
ATOM 4482 C CA . ARG A 1 577 ? -12.961 -17.700 16.356 1.00 94.19 577 ARG A CA 1
ATOM 4483 C C . ARG A 1 577 ? -12.626 -16.236 16.610 1.00 94.19 577 ARG A C 1
ATOM 4485 O O . ARG A 1 577 ? -11.811 -15.904 17.480 1.00 94.19 577 ARG A O 1
ATOM 4492 N N . SER A 1 578 ? -13.302 -15.355 15.884 1.00 95.94 578 SER A N 1
ATOM 4493 C CA . SER A 1 578 ? -13.267 -13.908 16.110 1.00 95.94 578 SER A CA 1
ATOM 4494 C C . SER A 1 578 ? -14.652 -13.302 16.196 1.00 95.94 578 SER A C 1
ATOM 4496 O O . SER A 1 578 ? -15.602 -13.836 15.628 1.00 95.94 578 SER A O 1
ATOM 4498 N N . ILE A 1 579 ? -14.716 -12.140 16.841 1.00 97.50 579 ILE A N 1
ATOM 4499 C CA . ILE A 1 579 ? -15.840 -11.212 16.751 1.00 97.50 579 ILE A CA 1
ATOM 4500 C C . ILE A 1 579 ? -15.407 -9.986 15.939 1.00 97.50 579 ILE A C 1
ATOM 4502 O O . ILE A 1 579 ? -14.350 -9.401 16.194 1.00 97.50 579 ILE A O 1
ATOM 4506 N N . GLU A 1 580 ? -16.168 -9.644 14.904 1.00 97.50 580 GLU A N 1
ATOM 4507 C CA . GLU A 1 580 ? -15.796 -8.647 13.896 1.00 97.50 580 GLU A CA 1
ATOM 4508 C C . GLU A 1 580 ? -16.895 -7.592 13.747 1.00 97.50 580 GLU A C 1
ATOM 4510 O O . GLU A 1 580 ? -18.050 -7.941 13.519 1.00 97.50 580 GLU A O 1
ATOM 4515 N N . LEU A 1 581 ? -16.531 -6.313 13.862 1.00 98.00 581 LEU A N 1
ATOM 4516 C CA . LEU A 1 581 ? -17.441 -5.169 13.812 1.00 98.00 581 LEU A CA 1
ATOM 4517 C C . LEU A 1 581 ? -17.278 -4.407 12.493 1.00 98.00 581 LEU A C 1
ATOM 4519 O O . LEU A 1 581 ? -16.149 -4.111 12.088 1.00 98.00 581 LEU A O 1
ATOM 4523 N N . PHE A 1 582 ? -18.395 -4.055 11.861 1.00 96.44 582 PHE A N 1
ATOM 4524 C CA . PHE A 1 582 ? -18.439 -3.366 10.571 1.00 96.44 582 PHE A CA 1
ATOM 4525 C C . PHE A 1 582 ? -19.366 -2.154 10.607 1.00 96.44 582 PHE A C 1
ATOM 4527 O O . PHE A 1 582 ? -20.333 -2.125 11.378 1.00 96.44 582 PHE A O 1
ATOM 4534 N N . ASP A 1 583 ? -19.069 -1.175 9.758 1.00 94.81 583 ASP A N 1
ATOM 4535 C CA . ASP A 1 583 ? -19.935 -0.025 9.518 1.00 94.81 583 ASP A CA 1
ATOM 4536 C C . ASP A 1 583 ? -21.010 -0.306 8.457 1.00 94.81 583 ASP A C 1
ATOM 4538 O O . ASP A 1 583 ? -21.175 -1.437 7.987 1.00 94.81 583 ASP A O 1
ATOM 4542 N N . ASP A 1 584 ? -21.796 0.721 8.131 1.00 91.69 584 ASP A N 1
ATOM 4543 C CA . ASP A 1 584 ? -22.917 0.637 7.193 1.00 91.69 584 ASP A CA 1
ATOM 4544 C C . ASP A 1 584 ? -22.489 0.474 5.725 1.00 91.69 584 ASP A C 1
ATOM 4546 O O . ASP A 1 584 ? -23.305 0.069 4.899 1.00 91.69 584 ASP A O 1
ATOM 4550 N N . GLN A 1 585 ? -21.212 0.714 5.412 1.00 87.62 585 GLN A N 1
ATOM 4551 C CA . GLN A 1 585 ? -20.613 0.449 4.103 1.00 87.62 585 GLN A CA 1
ATOM 4552 C C . GLN A 1 585 ? -20.004 -0.958 4.021 1.00 87.62 585 GLN A C 1
ATOM 4554 O O . GLN A 1 585 ? -19.516 -1.365 2.966 1.00 87.62 585 GLN A O 1
ATOM 4559 N N . GLY A 1 586 ? -20.027 -1.719 5.121 1.00 88.88 586 GLY A N 1
ATOM 4560 C CA . GLY A 1 586 ? -19.378 -3.024 5.217 1.00 88.88 586 GLY A CA 1
ATOM 4561 C C . GLY A 1 586 ? -17.861 -2.937 5.401 1.00 88.88 586 GLY A C 1
ATOM 4562 O O . GLY A 1 586 ? -17.178 -3.963 5.294 1.00 88.88 586 GLY A O 1
ATOM 4563 N N . ASP A 1 587 ? -17.329 -1.751 5.704 1.00 89.94 587 ASP A N 1
ATOM 4564 C CA . ASP A 1 587 ? -15.929 -1.563 6.056 1.00 89.94 587 ASP A CA 1
ATOM 4565 C C . ASP A 1 587 ? -15.685 -2.014 7.499 1.00 89.94 587 ASP A C 1
ATOM 4567 O O . ASP A 1 587 ? -16.531 -1.921 8.393 1.00 89.94 587 ASP A O 1
ATOM 4571 N N . GLN A 1 588 ? -14.502 -2.578 7.736 1.00 94.19 588 GLN A N 1
ATOM 4572 C CA . GLN A 1 588 ? -14.185 -3.169 9.028 1.00 94.19 588 GLN A CA 1
ATOM 4573 C C . GLN A 1 588 ? -13.761 -2.099 10.042 1.00 94.19 588 GLN A C 1
ATOM 4575 O O . GLN A 1 588 ? -12.708 -1.477 9.891 1.00 94.19 588 GLN A O 1
ATOM 4580 N N . ILE A 1 589 ? -14.529 -1.963 11.126 1.00 97.31 589 ILE A N 1
ATOM 4581 C CA . ILE A 1 589 ? -14.235 -1.046 12.234 1.00 97.31 589 ILE A CA 1
ATOM 4582 C C . ILE A 1 589 ? -13.115 -1.618 13.104 1.00 97.31 589 ILE A C 1
ATOM 4584 O O . ILE A 1 589 ? -12.083 -0.978 13.308 1.00 97.31 589 ILE A O 1
ATOM 4588 N N . ALA A 1 590 ? -13.322 -2.829 13.623 1.00 98.06 590 ALA A N 1
ATOM 4589 C CA . ALA A 1 590 ? -12.380 -3.529 14.487 1.00 98.06 590 ALA A CA 1
ATOM 4590 C C . ALA A 1 590 ? -12.702 -5.026 14.521 1.00 98.06 590 ALA A C 1
ATOM 4592 O O . ALA A 1 590 ? -13.833 -5.441 14.263 1.00 98.06 590 ALA A O 1
ATOM 4593 N N . TRP A 1 591 ? -11.720 -5.853 14.867 1.00 96.25 591 TRP A N 1
ATOM 4594 C CA . TRP A 1 591 ? -11.968 -7.266 15.128 1.00 96.25 591 TRP A CA 1
ATOM 4595 C C . TRP A 1 591 ? -11.053 -7.836 16.194 1.00 96.25 591 TRP A C 1
ATOM 4597 O O . TRP A 1 591 ? -9.921 -7.381 16.373 1.00 96.25 591 TRP A O 1
ATOM 4607 N N . VAL A 1 592 ? -11.580 -8.823 16.917 1.00 97.50 592 VAL A N 1
ATOM 4608 C CA . VAL A 1 592 ? -10.968 -9.353 18.133 1.00 97.50 592 VAL A CA 1
ATOM 4609 C C . VAL A 1 592 ? -10.881 -10.871 18.071 1.00 97.50 592 VAL A C 1
ATOM 4611 O O . VAL A 1 592 ? -11.846 -11.548 17.713 1.00 97.50 592 VAL A O 1
ATOM 4614 N N . PHE A 1 593 ? -9.726 -11.396 18.465 1.00 95.69 593 PHE A N 1
ATOM 4615 C CA . PHE A 1 593 ? -9.476 -12.816 18.707 1.00 95.69 593 PHE A CA 1
ATOM 4616 C C . PHE A 1 593 ? -8.994 -13.010 20.146 1.00 95.69 593 PHE A C 1
ATOM 4618 O O . PHE A 1 593 ? -8.447 -12.084 20.740 1.00 95.69 593 PHE A O 1
ATOM 4625 N N . GLY A 1 594 ? -9.093 -14.226 20.678 1.00 94.88 594 GLY A N 1
ATOM 4626 C CA . GLY A 1 594 ? -8.306 -14.626 21.843 1.00 94.88 594 GLY A CA 1
ATOM 4627 C C . GLY A 1 594 ? -6.820 -14.659 21.493 1.00 94.88 594 GLY A C 1
ATOM 4628 O O . GLY A 1 594 ? -6.458 -15.058 20.380 1.00 94.88 594 GLY A O 1
ATOM 4629 N N . GLU A 1 595 ? -5.974 -14.228 22.429 1.00 92.31 595 GLU A N 1
ATOM 4630 C CA . GLU A 1 595 ? -4.519 -14.258 22.292 1.00 92.31 595 GLU A CA 1
ATOM 4631 C C . GLU A 1 595 ? -4.026 -15.664 21.939 1.00 92.31 595 GLU A C 1
ATOM 4633 O O . GLU A 1 595 ? -4.447 -16.668 22.517 1.00 92.31 595 GLU A O 1
ATOM 4638 N N . ARG A 1 596 ? -3.103 -15.734 20.977 1.00 88.38 596 ARG A N 1
ATOM 4639 C CA . ARG A 1 596 ? -2.443 -16.981 20.593 1.00 88.38 596 ARG A CA 1
ATOM 4640 C C . ARG A 1 596 ? -1.030 -16.731 20.094 1.00 88.38 596 ARG A C 1
ATOM 4642 O O . ARG A 1 596 ? -0.709 -15.663 19.573 1.00 88.38 596 ARG A O 1
ATOM 4649 N N . ARG A 1 597 ? -0.202 -17.769 20.180 1.00 78.38 597 ARG A N 1
ATOM 4650 C CA . ARG A 1 597 ? 1.102 -17.817 19.510 1.00 78.38 597 ARG A CA 1
ATOM 4651 C C . ARG A 1 597 ? 0.948 -18.467 18.128 1.00 78.38 597 ARG A C 1
ATOM 4653 O O . ARG A 1 597 ? 0.080 -19.325 17.967 1.00 78.38 597 ARG A O 1
ATOM 4660 N N . PRO A 1 598 ? 1.765 -18.090 17.130 1.00 74.00 598 PRO A N 1
ATOM 4661 C CA . PRO A 1 598 ? 1.830 -18.829 15.870 1.00 74.00 598 PRO A CA 1
ATOM 4662 C C . PRO A 1 598 ? 2.130 -20.316 16.119 1.00 74.00 598 PRO A C 1
ATOM 4664 O O . PRO A 1 598 ? 3.007 -20.622 16.930 1.00 74.00 598 PRO A O 1
ATOM 4667 N N . GLY A 1 599 ? 1.422 -21.227 15.445 1.00 75.81 599 GLY A N 1
ATOM 4668 C CA . GLY A 1 599 ? 1.580 -22.671 15.650 1.00 75.81 599 GLY A CA 1
ATOM 4669 C C . GLY A 1 599 ? 0.841 -23.219 16.877 1.00 75.81 599 GLY A C 1
ATOM 4670 O O . GLY A 1 599 ? 1.187 -24.288 17.374 1.00 75.81 599 GLY A O 1
ATOM 4671 N N . SER A 1 600 ? -0.087 -22.458 17.466 1.00 79.06 600 SER A N 1
ATOM 4672 C CA . SER A 1 600 ? -0.843 -22.857 18.659 1.00 79.06 600 SER A CA 1
ATOM 4673 C C . SER A 1 600 ? -2.337 -22.612 18.479 1.00 79.06 600 SER A C 1
ATOM 4675 O O . SER A 1 600 ? -2.744 -21.567 17.962 1.00 79.06 600 SER A O 1
ATOM 4677 N N . ALA A 1 601 ? -3.136 -23.562 18.969 1.00 85.69 601 ALA A N 1
ATOM 4678 C CA . ALA A 1 601 ? -4.587 -23.448 19.040 1.00 85.69 601 ALA A CA 1
ATOM 4679 C C . ALA A 1 601 ? -5.019 -22.241 19.884 1.00 85.69 601 ALA A C 1
ATOM 4681 O O . ALA A 1 601 ? -4.321 -21.830 20.818 1.00 85.69 601 ALA A O 1
ATOM 4682 N N . GLN A 1 602 ? -6.193 -21.694 19.572 1.00 88.44 602 GLN A N 1
ATOM 4683 C CA . GLN A 1 602 ? -6.803 -20.646 20.381 1.00 88.44 602 GLN A CA 1
ATOM 4684 C C . GLN A 1 602 ? -7.229 -21.201 21.750 1.00 88.44 602 GLN A C 1
ATOM 4686 O O . GLN A 1 602 ? -7.589 -22.373 21.886 1.00 88.44 602 GLN A O 1
ATOM 4691 N N . ALA A 1 603 ? -7.158 -20.366 22.788 1.00 88.94 603 ALA A N 1
ATOM 4692 C CA . ALA A 1 603 ? -7.495 -20.787 24.140 1.00 88.94 603 ALA A CA 1
ATOM 4693 C C . ALA A 1 603 ? -8.975 -21.201 24.253 1.00 88.94 603 ALA A C 1
ATOM 4695 O O . ALA A 1 603 ? -9.877 -20.501 23.791 1.00 88.94 603 ALA A O 1
ATOM 4696 N N . HIS A 1 604 ? -9.236 -22.319 24.937 1.00 91.44 604 HIS A N 1
ATOM 4697 C CA . HIS A 1 604 ? -10.602 -22.794 25.194 1.00 91.44 604 HIS A CA 1
ATOM 4698 C C . HIS A 1 604 ? -11.434 -21.778 25.998 1.00 91.44 604 HIS A C 1
ATOM 4700 O O . HIS A 1 604 ? -12.650 -21.708 25.829 1.00 91.44 604 HIS A O 1
ATOM 4706 N N . SER A 1 605 ? -10.787 -20.980 26.855 1.00 93.88 605 SER A N 1
ATOM 4707 C CA . SER A 1 605 ? -11.402 -19.885 27.617 1.00 93.88 605 SER A CA 1
ATOM 4708 C C . SER A 1 605 ? -12.028 -18.829 26.707 1.00 93.88 605 SER A C 1
ATOM 4710 O O . SER A 1 605 ? -13.160 -18.414 26.957 1.00 93.88 605 SER A O 1
ATOM 4712 N N . TRP A 1 606 ? -11.355 -18.465 25.612 1.00 95.44 606 TRP A N 1
ATOM 4713 C CA . TRP A 1 606 ? -11.888 -17.550 24.606 1.00 95.44 606 TRP A CA 1
ATOM 4714 C C . TRP A 1 606 ? -13.124 -18.120 23.897 1.00 95.44 606 TRP A C 1
ATOM 4716 O O . TRP A 1 606 ? -14.131 -17.427 23.768 1.00 95.44 606 TRP A O 1
ATOM 4726 N N . HIS A 1 607 ? -13.102 -19.396 23.493 1.00 93.56 607 HIS A N 1
ATOM 4727 C CA . HIS A 1 607 ? -14.276 -20.031 22.871 1.00 93.56 607 HIS A CA 1
ATOM 4728 C C . HIS A 1 607 ? -15.467 -20.040 23.839 1.00 93.56 607 HIS A C 1
ATOM 4730 O O . HIS A 1 607 ? -16.557 -19.598 23.485 1.00 93.56 607 HIS A O 1
ATOM 4736 N N . ALA A 1 608 ? -15.239 -20.439 25.095 1.00 93.19 608 ALA A N 1
ATOM 4737 C CA . ALA A 1 608 ? -16.268 -20.449 26.133 1.00 93.19 608 ALA A CA 1
ATOM 4738 C C . ALA A 1 608 ? -16.794 -19.043 26.483 1.00 93.19 608 ALA A C 1
ATOM 4740 O O . ALA A 1 608 ? -17.945 -18.886 26.900 1.00 93.19 608 ALA A O 1
ATOM 4741 N N . LEU A 1 609 ? -15.961 -18.005 26.351 1.00 94.44 609 LEU A N 1
ATOM 4742 C CA . LEU A 1 609 ? -16.376 -16.611 26.482 1.00 94.44 609 LEU A CA 1
ATOM 4743 C C . LEU A 1 609 ? -17.350 -16.224 25.365 1.00 94.44 609 LEU A C 1
ATOM 4745 O O . LEU A 1 609 ? -18.444 -15.745 25.669 1.00 94.44 609 LEU A O 1
ATOM 4749 N N . LEU A 1 610 ? -16.981 -16.478 24.106 1.00 94.25 610 LEU A N 1
ATOM 4750 C CA . LEU A 1 610 ? -17.833 -16.191 22.952 1.00 94.25 610 LEU A CA 1
ATOM 4751 C C . LEU A 1 610 ? -19.153 -16.967 23.021 1.00 94.25 610 LEU A C 1
ATOM 4753 O O . LEU A 1 610 ? -20.210 -16.360 22.885 1.00 94.25 610 LEU A O 1
ATOM 4757 N N . ASP A 1 611 ? -19.125 -18.268 23.320 1.00 91.81 611 ASP A N 1
ATOM 4758 C CA . ASP A 1 611 ? -20.337 -19.097 23.404 1.00 91.81 611 ASP A CA 1
ATOM 4759 C C . ASP A 1 611 ? -21.309 -18.584 24.479 1.00 91.81 611 ASP A C 1
ATOM 4761 O O . ASP A 1 611 ? -22.523 -18.535 24.282 1.00 91.81 611 ASP A O 1
ATOM 4765 N N . ARG A 1 612 ? -20.781 -18.145 25.624 1.00 91.75 612 ARG A N 1
ATOM 4766 C CA . ARG A 1 612 ? -21.579 -17.631 26.745 1.00 91.75 612 ARG A CA 1
ATOM 4767 C C . ARG A 1 612 ? -22.232 -16.280 26.452 1.00 91.75 612 ARG A C 1
ATOM 4769 O O . ARG A 1 612 ? -23.354 -16.058 26.909 1.00 91.75 612 ARG A O 1
ATOM 4776 N N . ILE A 1 613 ? -21.525 -15.379 25.768 1.00 90.62 613 ILE A N 1
ATOM 4777 C CA . ILE A 1 613 ? -22.006 -14.018 25.484 1.00 90.62 613 ILE A CA 1
ATOM 4778 C C . ILE A 1 613 ? -22.872 -14.009 24.226 1.00 90.62 613 ILE A C 1
ATOM 4780 O O . ILE A 1 613 ? -23.979 -13.474 24.238 1.00 90.62 613 ILE A O 1
ATOM 4784 N N . CYS A 1 614 ? -22.394 -14.644 23.161 1.00 85.88 614 CYS A N 1
ATOM 4785 C CA . CYS A 1 614 ? -22.996 -14.577 21.838 1.00 85.88 614 CYS A CA 1
ATOM 4786 C C . CYS A 1 614 ? -23.966 -15.721 21.533 1.00 85.88 614 CYS A C 1
ATOM 4788 O O . CYS A 1 614 ? -24.812 -15.572 20.657 1.00 85.88 614 CYS A O 1
ATOM 4790 N N . GLY A 1 615 ? -23.909 -16.841 22.259 1.00 72.38 615 GLY A N 1
ATOM 4791 C CA . GLY A 1 615 ? -24.787 -17.995 22.038 1.00 72.38 615 GLY A CA 1
ATOM 4792 C C . GLY A 1 615 ? -26.247 -17.794 22.461 1.00 72.38 615 GLY A C 1
ATOM 4793 O O . GLY A 1 615 ? -26.964 -18.782 22.608 1.00 72.38 615 GLY A O 1
ATOM 4794 N N . ARG A 1 616 ? -26.697 -16.553 22.722 1.00 53.47 616 ARG A N 1
ATOM 4795 C CA . ARG A 1 616 ? -28.015 -16.294 23.324 1.00 53.47 616 ARG A CA 1
ATOM 4796 C C . ARG A 1 616 ? -29.160 -15.969 22.366 1.00 53.47 616 ARG A C 1
ATOM 4798 O O . ARG A 1 616 ? -30.240 -16.449 22.674 1.00 53.47 616 ARG A O 1
ATOM 4805 N N . THR A 1 617 ? -28.975 -15.309 21.220 1.00 53.25 617 THR A N 1
ATOM 4806 C CA . THR A 1 617 ? -30.004 -15.266 20.151 1.00 53.25 617 THR A CA 1
ATOM 4807 C C . THR A 1 617 ? -29.391 -14.729 18.849 1.00 53.25 617 THR A C 1
ATOM 4809 O O . THR A 1 617 ? -28.799 -13.650 18.896 1.00 53.25 617 THR A O 1
ATOM 4812 N N . PRO A 1 618 ? -29.541 -15.402 17.693 1.00 54.84 618 PRO A N 1
ATOM 4813 C CA . PRO A 1 618 ? -29.189 -14.827 16.392 1.00 54.84 618 PRO A CA 1
ATOM 4814 C C . PRO A 1 618 ? -30.052 -13.595 16.078 1.00 54.84 618 PRO A C 1
ATOM 4816 O O . PRO A 1 618 ? -31.246 -13.583 16.393 1.00 54.84 618 PRO A O 1
ATOM 4819 N N . VAL A 1 619 ? -29.475 -12.577 15.434 1.00 60.31 619 VAL A N 1
ATOM 4820 C CA . VAL A 1 619 ? -30.247 -11.466 14.846 1.00 60.31 619 VAL A CA 1
ATOM 4821 C C . VAL A 1 619 ? -30.614 -11.850 13.412 1.00 60.31 619 VAL A C 1
ATOM 4823 O O . VAL A 1 619 ? -29.778 -12.375 12.682 1.00 60.31 619 VAL A O 1
ATOM 4826 N N . ALA A 1 620 ? -31.867 -11.620 13.006 1.00 53.25 620 ALA A N 1
ATOM 4827 C CA . ALA A 1 620 ? -32.293 -11.865 11.630 1.00 53.25 620 ALA A CA 1
ATOM 4828 C C . ALA A 1 620 ? -31.514 -10.957 10.667 1.00 53.25 620 ALA A C 1
ATOM 4830 O O . ALA A 1 620 ? -31.457 -9.744 10.871 1.00 53.25 620 ALA A O 1
ATOM 4831 N N . ILE A 1 621 ? -30.935 -11.549 9.624 1.00 50.53 621 ILE A N 1
ATOM 4832 C CA . ILE A 1 621 ? -30.121 -10.825 8.652 1.00 50.53 621 ILE A CA 1
ATOM 4833 C C . ILE A 1 621 ? -31.058 -10.083 7.679 1.00 50.53 621 ILE A C 1
ATOM 4835 O O . ILE A 1 621 ? -31.910 -10.737 7.069 1.00 50.53 621 ILE A O 1
ATOM 4839 N N . PRO A 1 622 ? -30.963 -8.747 7.528 1.00 46.34 622 PRO A N 1
ATOM 4840 C CA . PRO A 1 622 ? -31.704 -8.028 6.495 1.00 46.34 622 PRO A CA 1
ATOM 4841 C C . PRO A 1 622 ? -31.288 -8.519 5.102 1.00 46.34 622 PRO A C 1
ATOM 4843 O O . PRO A 1 622 ? -30.104 -8.776 4.875 1.00 46.34 622 PRO A O 1
ATOM 4846 N N . ALA A 1 623 ? -32.272 -8.676 4.213 1.00 44.09 623 ALA A N 1
ATOM 4847 C CA . ALA A 1 623 ? -32.077 -9.106 2.827 1.00 44.09 623 ALA A CA 1
ATOM 4848 C C . ALA A 1 623 ? -31.296 -8.079 2.001 1.00 44.09 623 ALA A C 1
ATOM 4850 O O . ALA A 1 623 ? -31.544 -6.865 2.200 1.00 44.09 623 ALA A O 1
#

Foldseek 3Di:
DDQQLDFFKWKWFFADKDAQFPFKIKTKIATAPLVSQPDQFFKKKKFADPDPDADFFGADSVQDGHDDVPHDGTDIAIWGFQDGDNVRRMTITMDGQAPDPDPRNVCRVVPDGGHIMIIGDDDDHQQDDWQEEEEFEELRCPRSVLRNQVPDDLNYAYEYEYEYQAPRSDGDGRHRPRYHYDYHHVVVPPPDDPLPSRLVCLLPDDDDLDIAYAYAYEYAPLNQLSNLVRVVVSVSYDPVRHHTDYRDHNDVQQCLSSVCNPVQDCQFWDDWDPLQVLLVVQVVLLVDPHHDALCVSCVVVVHASQLSLLSCQPPQKFWFGNSVVLLLVLQQQLFWWWKWAADPFKIKIFTGGQDDFDDDDQFIFGDDPIWTKTFRSVQWHTKMWGACSRNVHPATWIWTAGLQRHTAMIIGHPDPVSNVSRVVSSVVRGDPDRRSTDTHTDDDQDPDFDPLVQFPQVVLQVVQQVAADPVCNCVSCVVRSGDNVSNQVSHDVVFKAWFDPVLVLVLLVVCQVVQFWKWKWAGDSTMIIIGTGHFHAWDDDPFWIWTDDPGIIMIGGPVFFDIKMWGWGQHPQGIWIKIWTAGPSRHTRMMMTGHDDPSHDHDPVSVVSCCVRGVPDGDDDDD